Protein AF-0000000078165361 (afdb_homodimer)

Radius of gyration: 22.81 Å; Cα contacts (8 Å, |Δi|>4): 1099; chains: 2; bounding box: 55×70×49 Å

Foldseek 3Di:
DDDDAAAEDDPCVVVCLVCQQVPVPDDDDDRYDYDWQPDADDFDPLVPLQLDQTDLSRDDCVPAPDSGLVLLALVHPSLQDDLDHCQRPSVVLVCALPDDDPAQLRHHPVVLCVVPPPQAAEEEEEEEGQCSVQSVVVVVNHHYEYEYDQDNHDSQSSNVSSVHHYDDHYLQDQDPAAFQAHQEYEYDSHPAAVDDLVSLLVNVVSVNGRHHAFHKYKYHFHKHFPVCVVVVVCSNCVQVFAWPDWDKADPDPGMITIITITGHHNPPD/DDDDAAAEDDPCVVVCLVCQQVPVPDDDDDRYDYDWQPDADDFDPLVPLQLDQTDLSRDDCVPAPDSGLVLLALVHPRLQDDLDHCQRPSVVLVCALDDDDPAQLRHHPVVLCVVPPPQAAEEEEEEEGQCSVQSVVVVVNHHYEYEYDQDNHDSQSSNVSSVHHYDDHYLQDQDPAAFQAHQEYEYDSHPAQVDDLVSLLVNVVSVNGRHHAFHKYKYHFHKHFPVCVVVVVCSNCVQVFAWPDWDKADPDPGMITIITITGHHNPPD

Secondary structure (DSSP, 8-state):
----TTSBPPS-HHHHHHHHHTT--SPPP--SBPPB-TTPPPPPPHHHHTTSPPPGGGS-GGGSS--STGGGSTT-TTSS--SSTTTT-HHHHTTTTTS--S-TT---HHHHHTTSTTT--EEEEEESSSSHHHHHHHTTT-EEEEE---SSS-HHHHHHHTT-EEE---TTSPPSS-TT-EEEEEEESSS-TTS-HHHHHHHHHHHHHHEEEEEEEEEEEEEEEGGGHHHHHHHHHTT-PEEEEEEEEESSSSEEEEEEEEE----B-/----TTSBPPS-HHHHHHHHHTT--SPPP--SBPPB-TTPPPPPPHHHHTTSPPPGGGS-GGGSS--STGGGSTT-TTSS--SSTTTT-HHHHTTTTTS--S-TT---HHHHHTTSTTT--EEEEEESSSSHHHHHHHTTT-EEEEE---SSS-HHHHHHHTT-EEE---TTSPPSS-TT-EEEEEEESSS-TTS-HHHHHHHHHHHHHHEEEEEEEEEEEEEEEGGGHHHHHHHHHTT-PEEEEEEEEESSSSEEEEEEEEE----B-

InterPro domains:
  IPR004159 Putative S-adenosyl-L-methionine-dependent methyltransferase [PF03141] (88-218)
  IPR029063 S-adenosyl-L-methionine-dependent methyltransferase superfamily [G3DSA:3.40.50.150] (90-263)
  IPR029063 S-adenosyl-L-methionine-dependent methyltransferase superfamily [SSF53335] (105-244)
  IPR053223 Probable Methyltransferase [PTHR44067] (1-267)

Sequence (538 aa):
MEYDIGSYCKDDWDLAQKLMIKGCDPLPRRRCLTRASKVYQKPFPINESLWRVPDDRNIRWARYVCRNMKCLSSSNTKRGYSKCTGCFEMEKEKLKWVTNSSVPVDFLIKDVLAFKPGEIRIGLDFGVGTGTFAARMREQNVTIISTALNLGAPFNEVIALRGLIPLYITLNQRLPFFDNTMDLIHTTGFLDGWIDLLLMDFILFDWDRVLRPGGLLWIDRFFCSRKDLDDYMYMFLQFRYKKHKWSISPKSSDEVYLSAVLEKPPRAIMEYDIGSYCKDDWDLAQKLMIKGCDPLPRRRCLTRASKVYQKPFPINESLWRVPDDRNIRWARYVCRNMKCLSSSNTKRGYSKCTGCFEMEKEKLKWVTNSSVPVDFLIKDVLAFKPGEIRIGLDFGVGTGTFAARMREQNVTIISTALNLGAPFNEVIALRGLIPLYITLNQRLPFFDNTMDLIHTTGFLDGWIDLLLMDFILFDWDRVLRPGGLLWIDRFFCSRKDLDDYMYMFLQFRYKKHKWSISPKSSDEVYLSAVLEKPPRAI

Structure (mmCIF, N/CA/C/O backbone):
data_AF-0000000078165361-model_v1
#
loop_
_entity.id
_entity.type
_entity.pdbx_description
1 polymer 'Methyltransferase type 11 domain-containing protein'
#
loop_
_atom_site.group_PDB
_atom_site.id
_atom_site.type_symbol
_atom_site.label_atom_id
_atom_site.label_alt_id
_atom_site.label_comp_id
_atom_site.label_asym_id
_atom_site.label_entity_id
_atom_site.label_seq_id
_atom_site.pdbx_PDB_ins_code
_atom_site.Cartn_x
_atom_site.Cartn_y
_atom_site.Cartn_z
_atom_site.occupancy
_atom_site.B_iso_or_equiv
_atom_site.auth_seq_id
_atom_site.auth_comp_id
_atom_site.auth_asym_id
_atom_site.auth_atom_id
_atom_site.pdbx_PDB_model_num
ATOM 1 N N . MET A 1 1 ? -10.375 -12.852 20.922 1 58.97 1 MET A N 1
ATOM 2 C CA . MET A 1 1 ? -11.344 -12.969 19.828 1 58.97 1 MET A CA 1
ATOM 3 C C . MET A 1 1 ? -11.547 -14.438 19.438 1 58.97 1 MET A C 1
ATOM 5 O O . MET A 1 1 ? -10.586 -15.117 19.078 1 58.97 1 MET A O 1
ATOM 9 N N . GLU A 1 2 ? -12.547 -15.062 19.875 1 67.56 2 GLU A N 1
ATOM 10 C CA . GLU A 1 2 ? -12.836 -16.469 19.625 1 67.56 2 GLU A CA 1
ATOM 11 C C . GLU A 1 2 ? -13.758 -16.641 18.422 1 67.56 2 GLU A C 1
ATOM 13 O O . GLU A 1 2 ? -14.664 -15.828 18.203 1 67.56 2 GLU A O 1
ATOM 18 N N . TYR A 1 3 ? -13.328 -17.391 17.422 1 75.62 3 TYR A N 1
ATOM 19 C CA . TYR A 1 3 ? -14.211 -17.672 16.297 1 75.62 3 TYR A CA 1
ATOM 20 C C . TYR A 1 3 ? -14.109 -19.141 15.875 1 75.62 3 TYR A C 1
ATOM 22 O O . TYR A 1 3 ? -13.062 -19.766 16.062 1 75.62 3 TYR A O 1
ATOM 30 N N . ASP A 1 4 ? -15.312 -19.578 15.383 1 85.75 4 ASP A N 1
ATOM 31 C CA . ASP A 1 4 ? -15.312 -20.875 14.727 1 85.75 4 ASP A CA 1
ATOM 32 C C . ASP A 1 4 ? -14.758 -20.781 13.305 1 85.75 4 ASP A C 1
ATOM 34 O O . ASP A 1 4 ? -15.141 -19.891 12.547 1 85.75 4 ASP A O 1
ATOM 38 N N . ILE A 1 5 ? -13.961 -21.703 13.039 1 88.75 5 ILE A N 1
ATOM 39 C CA . ILE A 1 5 ? -13.352 -21.688 11.711 1 88.75 5 ILE A CA 1
ATOM 40 C C . ILE A 1 5 ? -14.445 -21.797 10.641 1 88.75 5 ILE A C 1
ATOM 42 O O . ILE A 1 5 ? -15.328 -22.656 10.734 1 88.75 5 ILE A O 1
ATOM 46 N N . GLY A 1 6 ? -14.414 -20.828 9.711 1 90.69 6 GLY A N 1
ATOM 47 C CA . GLY A 1 6 ? -15.344 -20.859 8.586 1 90.69 6 GLY A CA 1
ATOM 48 C C . GLY A 1 6 ? -16.672 -20.203 8.883 1 90.69 6 GLY A C 1
ATOM 49 O O . GLY A 1 6 ? -17.5 -20.031 7.988 1 90.69 6 GLY A O 1
ATOM 50 N N . SER A 1 7 ? -16.891 -19.781 10.133 1 91.12 7 SER A N 1
ATOM 51 C CA . SER A 1 7 ? -18.094 -19.031 10.469 1 91.12 7 SER A CA 1
ATOM 52 C C . SER A 1 7 ? -17.953 -17.562 10.07 1 91.12 7 SER A C 1
ATOM 54 O O . SER A 1 7 ? -16.891 -17.141 9.609 1 91.12 7 SER A O 1
ATOM 56 N N . TYR A 1 8 ? -19.047 -16.891 10.227 1 92.06 8 TYR A N 1
ATOM 57 C CA . TYR A 1 8 ? -18.969 -15.453 9.992 1 92.06 8 TYR A CA 1
ATOM 58 C C . TYR A 1 8 ? -18.297 -14.742 11.156 1 92.06 8 TYR A C 1
ATOM 60 O O . TYR A 1 8 ? -18.547 -15.062 12.32 1 92.06 8 TYR A O 1
ATOM 68 N N . CYS A 1 9 ? -17.438 -13.867 10.797 1 91.62 9 CYS A N 1
ATOM 69 C CA . CYS A 1 9 ? -16.734 -13.094 11.82 1 91.62 9 CYS A CA 1
ATOM 70 C C . CYS A 1 9 ? -17.703 -12.219 12.602 1 91.62 9 CYS A C 1
ATOM 72 O O . CYS A 1 9 ? -18.656 -11.695 12.039 1 91.62 9 CYS A O 1
ATOM 74 N N . LYS A 1 10 ? -17.391 -12.016 13.836 1 89.56 10 LYS A N 1
ATOM 75 C CA . LYS A 1 10 ? -18.094 -10.992 14.602 1 89.56 10 LYS A CA 1
ATOM 76 C C . LYS A 1 10 ? -17.766 -9.594 14.078 1 89.56 10 LYS A C 1
ATOM 78 O O . LYS A 1 10 ? -16.703 -9.367 13.5 1 89.56 10 LYS A O 1
ATOM 83 N N . ASP A 1 11 ? -18.781 -8.727 14.242 1 89.44 11 ASP A N 1
ATOM 84 C CA . ASP A 1 11 ? -18.531 -7.332 13.875 1 89.44 11 ASP A CA 1
ATOM 85 C C . ASP A 1 11 ? -17.734 -6.609 14.961 1 89.44 11 ASP A C 1
ATOM 87 O O . ASP A 1 11 ? -18.281 -5.766 15.672 1 89.44 11 ASP A O 1
ATOM 91 N N . ASP A 1 12 ? -16.438 -6.895 15.031 1 90.5 12 ASP A N 1
ATOM 92 C CA . ASP A 1 12 ? -15.641 -6.414 16.156 1 90.5 12 ASP A CA 1
ATOM 93 C C . ASP A 1 12 ? -14.453 -5.586 15.664 1 90.5 12 ASP A C 1
ATOM 95 O O . ASP A 1 12 ? -13.414 -5.531 16.328 1 90.5 12 ASP A O 1
ATOM 99 N N . TRP A 1 13 ? -14.609 -4.973 14.492 1 92.94 13 TRP A N 1
ATOM 100 C CA . TRP A 1 13 ? -13.508 -4.199 13.93 1 92.94 13 TRP A CA 1
ATOM 101 C C . TRP A 1 13 ? -13.148 -3.023 14.828 1 92.94 13 TRP A C 1
ATOM 103 O O . TRP A 1 13 ? -11.984 -2.619 14.898 1 92.94 13 TRP A O 1
ATOM 113 N N . ASP A 1 14 ? -14.172 -2.416 15.477 1 93.88 14 ASP A N 1
ATOM 114 C CA . ASP A 1 14 ? -13.938 -1.262 16.344 1 93.88 14 ASP A CA 1
ATOM 115 C C . ASP A 1 14 ? -13.117 -1.649 17.562 1 93.88 14 ASP A C 1
ATOM 117 O O . ASP A 1 14 ? -12.227 -0.905 17.984 1 93.88 14 ASP A O 1
ATOM 121 N N . LEU A 1 15 ? -13.414 -2.822 18.141 1 92.56 15 LEU A N 1
ATOM 122 C CA . LEU A 1 15 ? -12.602 -3.348 19.234 1 92.56 15 LEU A CA 1
ATOM 123 C C . LEU A 1 15 ? -11.188 -3.652 18.766 1 92.56 15 LEU A C 1
ATOM 125 O O . LEU A 1 15 ? -10.219 -3.318 19.453 1 92.56 15 LEU A O 1
ATOM 129 N N . ALA A 1 16 ? -11.078 -4.25 17.578 1 92.56 16 ALA A N 1
ATOM 130 C CA . ALA A 1 16 ? -9.773 -4.574 17 1 92.56 16 ALA A CA 1
ATOM 131 C C . ALA A 1 16 ? -8.938 -3.314 16.797 1 92.56 16 ALA A C 1
ATOM 133 O O . ALA A 1 16 ? -7.758 -3.279 17.172 1 92.56 16 ALA A O 1
ATOM 134 N N . GLN A 1 17 ? -9.516 -2.324 16.281 1 94.19 17 GLN A N 1
ATOM 135 C CA . GLN A 1 17 ? -8.797 -1.077 16.031 1 94.19 17 GLN A CA 1
ATOM 136 C C . GLN A 1 17 ? -8.375 -0.415 17.344 1 94.19 17 GLN A C 1
ATOM 138 O O . GLN A 1 17 ? -7.285 0.146 17.438 1 94.19 17 GLN A O 1
ATOM 143 N N . LYS A 1 18 ? -9.25 -0.472 18.312 1 94 18 LYS A N 1
ATOM 144 C CA . LYS A 1 18 ? -8.898 0.065 19.625 1 94 18 LYS A CA 1
ATOM 145 C C . LYS A 1 18 ? -7.668 -0.636 20.203 1 94 18 LYS A C 1
ATOM 147 O O . LYS A 1 18 ? -6.793 0.01 20.781 1 94 18 LYS A O 1
ATOM 152 N N . LEU A 1 19 ? -7.645 -1.915 20.016 1 92.5 19 LEU A N 1
ATOM 153 C CA . LEU A 1 19 ? -6.496 -2.691 20.469 1 92.5 19 LEU A CA 1
ATOM 154 C C . LEU A 1 19 ? -5.23 -2.273 19.734 1 92.5 19 LEU A C 1
ATOM 156 O O . LEU A 1 19 ? -4.176 -2.094 20.344 1 92.5 19 LEU A O 1
ATOM 160 N N . MET A 1 20 ? -5.316 -2.045 18.453 1 92.25 20 MET A N 1
ATOM 161 C CA . MET A 1 20 ? -4.172 -1.602 17.656 1 92.25 20 MET A CA 1
ATOM 162 C C . MET A 1 20 ? -3.654 -0.257 18.156 1 92.25 20 MET A C 1
ATOM 164 O O . MET A 1 20 ? -2.445 -0.069 18.297 1 92.25 20 MET A O 1
ATOM 168 N N . ILE A 1 21 ? -4.566 0.581 18.391 1 90.69 21 ILE A N 1
ATOM 169 C CA . ILE A 1 21 ? -4.223 1.936 18.812 1 90.69 21 ILE A CA 1
ATOM 170 C C . ILE A 1 21 ? -3.494 1.892 20.156 1 90.69 21 ILE A C 1
ATOM 172 O O . ILE A 1 21 ? -2.582 2.684 20.391 1 90.69 21 ILE A O 1
ATOM 176 N N . LYS A 1 22 ? -3.797 0.887 20.953 1 90.12 22 LYS A N 1
ATOM 177 C CA . LYS A 1 22 ? -3.195 0.75 22.266 1 90.12 22 LYS A CA 1
ATOM 178 C C . LYS A 1 22 ? -1.909 -0.07 22.203 1 90.12 22 LYS A C 1
ATOM 180 O O . LYS A 1 22 ? -1.34 -0.422 23.25 1 90.12 22 LYS A O 1
ATOM 185 N N . GLY A 1 23 ? -1.585 -0.437 21.031 1 85.25 23 GLY A N 1
ATOM 186 C CA . GLY A 1 23 ? -0.291 -1.077 20.859 1 85.25 23 GLY A CA 1
ATOM 187 C C . GLY A 1 23 ? -0.378 -2.59 20.797 1 85.25 23 GLY A C 1
ATOM 188 O O . GLY A 1 23 ? 0.646 -3.275 20.75 1 85.25 23 GLY A O 1
ATOM 189 N N . CYS A 1 24 ? -1.532 -3.123 20.875 1 83.81 24 CYS A N 1
ATOM 190 C CA . CYS A 1 24 ? -1.702 -4.566 20.734 1 83.81 24 CYS A CA 1
ATOM 191 C C . CYS A 1 24 ? -1.679 -4.98 19.266 1 83.81 24 CYS A C 1
ATOM 193 O O . CYS A 1 24 ? -2.73 -5.195 18.656 1 83.81 24 CYS A O 1
ATOM 195 N N . ASP A 1 25 ? -0.516 -5.004 18.766 1 79.94 25 ASP A N 1
ATOM 196 C CA . ASP A 1 25 ? -0.276 -5.359 17.375 1 79.94 25 ASP A CA 1
ATOM 197 C C . ASP A 1 25 ? 0.861 -6.371 17.25 1 79.94 25 ASP A C 1
ATOM 199 O O . ASP A 1 25 ? 1.821 -6.332 18.016 1 79.94 25 ASP A O 1
ATOM 203 N N . PRO A 1 26 ? 0.624 -7.32 16.344 1 79.5 26 PRO A N 1
ATOM 204 C CA . PRO A 1 26 ? -0.406 -7.52 15.32 1 79.5 26 PRO A CA 1
ATOM 205 C C . PRO A 1 26 ? -1.681 -8.148 15.883 1 79.5 26 PRO A C 1
ATOM 207 O O . PRO A 1 26 ? -1.628 -8.883 16.859 1 79.5 26 PRO A O 1
ATOM 210 N N . LEU A 1 27 ? -2.752 -7.789 15.203 1 83.62 27 LEU A N 1
ATOM 211 C CA . LEU A 1 27 ? -4.004 -8.484 15.5 1 83.62 27 LEU A CA 1
ATOM 212 C C . LEU A 1 27 ? -3.914 -9.953 15.109 1 83.62 27 LEU A C 1
ATOM 214 O O . LEU A 1 27 ? -3.176 -10.312 14.188 1 83.62 27 LEU A O 1
ATOM 218 N N . PRO A 1 28 ? -4.695 -10.719 15.805 1 82.19 28 PRO A N 1
ATOM 219 C CA . PRO A 1 28 ? -4.711 -12.133 15.422 1 82.19 28 PRO A CA 1
ATOM 220 C C . PRO A 1 28 ? -5.293 -12.352 14.023 1 82.19 28 PRO A C 1
ATOM 222 O O . PRO A 1 28 ? -6.207 -11.633 13.609 1 82.19 28 PRO A O 1
ATOM 225 N N . ARG A 1 29 ? -4.734 -13.297 13.367 1 87.44 29 ARG A N 1
ATOM 226 C CA . ARG A 1 29 ? -5.324 -13.75 12.109 1 87.44 29 ARG A CA 1
ATOM 227 C C . ARG A 1 29 ? -6.566 -14.594 12.359 1 87.44 29 ARG A C 1
ATOM 229 O O . ARG A 1 29 ? -6.594 -15.406 13.289 1 87.44 29 ARG A O 1
ATOM 236 N N . ARG A 1 30 ? -7.488 -14.312 11.602 1 86.56 30 ARG A N 1
ATOM 237 C CA . ARG A 1 30 ? -8.773 -14.984 11.812 1 86.56 30 ARG A CA 1
ATOM 238 C C . ARG A 1 30 ? -9.094 -15.93 10.664 1 86.56 30 ARG A C 1
ATOM 240 O O . ARG A 1 30 ? -8.695 -15.688 9.523 1 86.56 30 ARG A O 1
ATOM 247 N N . ARG A 1 31 ? -9.828 -16.953 10.992 1 93.19 31 ARG A N 1
ATOM 248 C CA . ARG A 1 31 ? -10.289 -17.891 9.984 1 93.19 31 ARG A CA 1
ATOM 249 C C . ARG A 1 31 ? -11.812 -17.938 9.93 1 93.19 31 ARG A C 1
ATOM 251 O O . ARG A 1 31 ? -12.406 -19.031 9.906 1 93.19 31 ARG A O 1
ATOM 258 N N . CYS A 1 32 ? -12.32 -16.828 10.008 1 92.88 32 CYS A N 1
ATOM 259 C CA . CYS A 1 32 ? -13.75 -16.625 9.805 1 92.88 32 CYS A CA 1
ATOM 260 C C . CYS A 1 32 ? -14.023 -15.797 8.562 1 92.88 32 CYS A C 1
ATOM 262 O O . CYS A 1 32 ? -13.109 -15.156 8.023 1 92.88 32 CYS A O 1
ATOM 264 N N . LEU A 1 33 ? -15.25 -15.852 8.078 1 93.69 33 LEU A N 1
ATOM 265 C CA . LEU A 1 33 ? -15.641 -15.164 6.852 1 93.69 33 LEU A CA 1
ATOM 266 C C . LEU A 1 33 ? -16.078 -13.734 7.148 1 93.69 33 LEU A C 1
ATOM 268 O O . LEU A 1 33 ? -16.969 -13.508 7.977 1 93.69 33 LEU A O 1
ATOM 272 N N . THR A 1 34 ? -15.453 -12.812 6.5 1 91.75 34 THR A N 1
ATOM 273 C CA . THR A 1 34 ? -15.703 -11.398 6.75 1 91.75 34 THR A CA 1
ATOM 274 C C . THR A 1 34 ? -17.109 -11.008 6.281 1 91.75 34 THR A C 1
ATOM 276 O O . THR A 1 34 ? -17.531 -11.398 5.188 1 91.75 34 THR A O 1
ATOM 279 N N . ARG A 1 35 ? -17.734 -10.211 7.09 1 88.88 35 ARG A N 1
ATOM 280 C CA . ARG A 1 35 ? -19.078 -9.727 6.766 1 88.88 35 ARG A CA 1
ATOM 281 C C . ARG A 1 35 ? -19.016 -8.484 5.891 1 88.88 35 ARG A C 1
ATOM 283 O O . ARG A 1 35 ? -18.031 -7.727 5.945 1 88.88 35 ARG A O 1
ATOM 290 N N . ALA A 1 36 ? -20.016 -8.383 5.098 1 90.56 36 ALA A N 1
ATOM 291 C CA . ALA A 1 36 ? -20.188 -7.184 4.281 1 90.56 36 ALA A CA 1
ATOM 292 C C . ALA A 1 36 ? -21.594 -6.609 4.418 1 90.56 36 ALA A C 1
ATOM 294 O O . ALA A 1 36 ? -22.422 -7.156 5.145 1 90.56 36 ALA A O 1
ATOM 295 N N . SER A 1 37 ? -21.734 -5.422 3.869 1 87.94 37 SER A N 1
ATOM 296 C CA . SER A 1 37 ? -23.062 -4.82 3.852 1 87.94 37 SER A CA 1
ATOM 297 C C . SER A 1 37 ? -24.062 -5.73 3.15 1 87.94 37 SER A C 1
ATOM 299 O O . SER A 1 37 ? -23.703 -6.465 2.23 1 87.94 37 SER A O 1
ATOM 301 N N . LYS A 1 38 ? -25.297 -5.711 3.514 1 82.69 38 LYS A N 1
ATOM 302 C CA . LYS A 1 38 ? -26.359 -6.598 3.035 1 82.69 38 LYS A CA 1
ATOM 303 C C . LYS A 1 38 ? -26.625 -6.379 1.549 1 82.69 38 LYS A C 1
ATOM 305 O O . LYS A 1 38 ? -26.875 -7.336 0.808 1 82.69 38 LYS A O 1
ATOM 310 N N . VAL A 1 39 ? -26.578 -5.125 1.14 1 89 39 VAL A N 1
ATOM 311 C CA . VAL A 1 39 ? -26.891 -4.809 -0.252 1 89 39 VAL A CA 1
ATOM 312 C C . VAL A 1 39 ? -25.703 -4.078 -0.887 1 89 39 VAL A C 1
ATOM 314 O O . VAL A 1 39 ? -25.844 -2.961 -1.389 1 89 39 VAL A O 1
ATOM 317 N N . TYR A 1 40 ? -24.641 -4.77 -0.988 1 93.06 40 TYR A N 1
ATOM 318 C CA . TYR A 1 40 ? -23.438 -4.168 -1.555 1 93.06 40 TYR A CA 1
ATOM 319 C C . TYR A 1 40 ? -23.594 -3.912 -3.047 1 93.06 40 TYR A C 1
ATOM 321 O O . TYR A 1 40 ? -24.031 -4.793 -3.789 1 93.06 40 TYR A O 1
ATOM 329 N N . GLN A 1 41 ? -23.266 -2.729 -3.461 1 94.38 41 GLN A N 1
ATOM 330 C CA . GLN A 1 41 ? -23.359 -2.322 -4.859 1 94.38 41 GLN A CA 1
ATOM 331 C C . GLN A 1 41 ? -22 -2.348 -5.535 1 94.38 41 GLN A C 1
ATOM 333 O O . GLN A 1 41 ? -20.969 -2.162 -4.875 1 94.38 41 GLN A O 1
ATOM 338 N N . LYS A 1 42 ? -22.062 -2.605 -6.797 1 95.06 42 LYS A N 1
ATOM 339 C CA . LYS A 1 42 ? -20.812 -2.506 -7.539 1 95.06 42 LYS A CA 1
ATOM 340 C C . LYS A 1 42 ? -20.203 -1.113 -7.398 1 95.06 42 LYS A C 1
ATOM 342 O O . LYS A 1 42 ? -20.922 -0.111 -7.418 1 95.06 42 LYS A O 1
ATOM 347 N N . PRO A 1 43 ? -18.953 -1.029 -7.172 1 96.19 43 PRO A N 1
ATOM 348 C CA . PRO A 1 43 ? -18.328 0.295 -7.074 1 96.19 43 PRO A CA 1
ATOM 349 C C . PRO A 1 43 ? -18.312 1.036 -8.414 1 96.19 43 PRO A C 1
ATOM 351 O O . PRO A 1 43 ? -18.406 0.409 -9.469 1 96.19 43 PRO A O 1
ATOM 354 N N . PHE A 1 44 ? -18.156 2.316 -8.375 1 97.56 44 PHE A N 1
ATOM 355 C CA . PHE A 1 44 ? -18.047 3.137 -9.578 1 97.56 44 PHE A CA 1
ATOM 356 C C . PHE A 1 44 ? -16.703 2.932 -10.258 1 97.56 44 PHE A C 1
ATOM 358 O O . PHE A 1 44 ? -15.688 2.676 -9.594 1 97.56 44 PHE A O 1
ATOM 365 N N . PRO A 1 45 ? -16.656 3.041 -11.602 1 97.94 45 PRO A N 1
ATOM 366 C CA . PRO A 1 45 ? -15.367 3.004 -12.289 1 97.94 45 PRO A CA 1
ATOM 367 C C . PRO A 1 45 ? -14.453 4.16 -11.891 1 97.94 45 PRO A C 1
ATOM 369 O O . PRO A 1 45 ? -14.922 5.18 -11.383 1 97.94 45 PRO A O 1
ATOM 372 N N . ILE A 1 46 ? -13.234 3.969 -12.094 1 97.44 46 ILE A N 1
ATOM 373 C CA . ILE A 1 46 ? -12.211 4.867 -11.57 1 97.44 46 ILE A CA 1
ATOM 374 C C . ILE A 1 46 ? -12.422 6.273 -12.133 1 97.44 46 ILE A C 1
ATOM 376 O O . ILE A 1 46 ? -12.156 7.266 -11.453 1 97.44 46 ILE A O 1
ATOM 380 N N . ASN A 1 47 ? -12.938 6.453 -13.297 1 94.94 47 ASN A N 1
ATOM 381 C CA . ASN A 1 47 ? -13.156 7.754 -13.922 1 94.94 47 ASN A CA 1
ATOM 382 C C . ASN A 1 47 ? -14.289 8.523 -13.25 1 94.94 47 ASN A C 1
ATOM 384 O O . ASN A 1 47 ? -14.422 9.734 -13.43 1 94.94 47 ASN A O 1
ATOM 388 N N . GLU A 1 48 ? -15.078 7.812 -12.43 1 96.69 48 GLU A N 1
ATOM 389 C CA . GLU A 1 48 ? -16.188 8.43 -11.719 1 96.69 48 GLU A CA 1
ATOM 390 C C . GLU A 1 48 ? -15.945 8.461 -10.211 1 96.69 48 GLU A C 1
ATOM 392 O O . GLU A 1 48 ? -16.281 9.438 -9.547 1 96.69 48 GLU A O 1
ATOM 397 N N . SER A 1 49 ? -15.281 7.516 -9.734 1 97.62 49 SER A N 1
ATOM 398 C CA . SER A 1 49 ? -15.242 7.262 -8.297 1 97.62 49 SER A CA 1
ATOM 399 C C . SER A 1 49 ? -14.336 8.258 -7.582 1 97.62 49 SER A C 1
ATOM 401 O O . SER A 1 49 ? -14.516 8.531 -6.395 1 97.62 49 SER A O 1
ATOM 403 N N . LEU A 1 50 ? -13.43 8.859 -8.258 1 97.06 50 LEU A N 1
ATOM 404 C CA . LEU A 1 50 ? -12.422 9.711 -7.633 1 97.06 50 LEU A CA 1
ATOM 405 C C . LEU A 1 50 ? -13.078 10.891 -6.926 1 97.06 50 LEU A C 1
ATOM 407 O O . LEU A 1 50 ? -12.633 11.305 -5.852 1 97.06 50 LEU A O 1
ATOM 411 N N . TRP A 1 51 ? -14.125 11.406 -7.5 1 97.19 51 TRP A N 1
ATOM 412 C CA . TRP A 1 51 ? -14.695 12.641 -6.977 1 97.19 51 TRP A CA 1
ATOM 413 C C . TRP A 1 51 ? -16.188 12.492 -6.738 1 97.19 51 TRP A C 1
ATOM 415 O O . TRP A 1 51 ? -16.938 13.484 -6.754 1 97.19 51 TRP A O 1
ATOM 425 N N . ARG A 1 52 ? -16.609 11.25 -6.512 1 96.88 52 ARG A N 1
ATOM 426 C CA . ARG A 1 52 ? -18 10.945 -6.203 1 96.88 52 ARG A CA 1
ATOM 427 C C . ARG A 1 52 ? -18.141 10.32 -4.82 1 96.88 52 ARG A C 1
ATOM 429 O O . ARG A 1 52 ? -17.328 9.469 -4.438 1 96.88 52 ARG A O 1
ATOM 436 N N . VAL A 1 53 ? -19.125 10.789 -4.082 1 95.62 53 VAL A N 1
ATOM 437 C CA . VAL A 1 53 ? -19.391 10.188 -2.781 1 95.62 53 VAL A CA 1
ATOM 438 C C . VAL A 1 53 ? -19.828 8.734 -2.963 1 95.62 53 VAL A C 1
ATOM 440 O O . VAL A 1 53 ? -20.703 8.438 -3.785 1 95.62 53 VAL A O 1
ATOM 443 N N . PRO A 1 54 ? -19.234 7.883 -2.281 1 95.94 54 PRO A N 1
ATOM 444 C CA . PRO A 1 54 ? -19.609 6.473 -2.416 1 95.94 54 PRO A CA 1
ATOM 445 C C . PRO A 1 54 ? -21.031 6.195 -1.969 1 95.94 54 PRO A C 1
ATOM 447 O O . PRO A 1 54 ? -21.625 6.992 -1.226 1 95.94 54 PRO A O 1
ATOM 450 N N . ASP A 1 55 ? -21.562 5.086 -2.414 1 95.88 55 ASP A N 1
ATOM 451 C CA . ASP A 1 55 ? -22.891 4.637 -2.043 1 95.88 55 ASP A CA 1
ATOM 452 C C . ASP A 1 55 ? -22.953 4.219 -0.575 1 95.88 55 ASP A C 1
ATOM 454 O O . ASP A 1 55 ? -22.141 3.406 -0.126 1 95.88 55 ASP A O 1
ATOM 458 N N . ASP A 1 56 ? -24 4.664 0.126 1 95.56 56 ASP A N 1
ATOM 459 C CA . ASP A 1 56 ? -24.172 4.355 1.542 1 95.56 56 ASP A CA 1
ATOM 460 C C . ASP A 1 56 ? -24.266 2.846 1.766 1 95.56 56 ASP A C 1
ATOM 462 O O . ASP A 1 56 ? -23.844 2.338 2.805 1 95.56 56 ASP A O 1
ATOM 466 N N . ARG A 1 57 ? -24.797 2.16 0.831 1 96.12 57 ARG A N 1
ATOM 467 C CA . ARG A 1 57 ? -25.078 0.736 0.971 1 96.12 57 ARG A CA 1
ATOM 468 C C . ARG A 1 57 ? -23.797 -0.08 0.998 1 96.12 57 ARG A C 1
ATOM 470 O O . ARG A 1 57 ? -23.797 -1.245 1.402 1 96.12 57 ARG A O 1
ATOM 477 N N . ASN A 1 58 ? -22.641 0.5 0.66 1 96.06 58 ASN A N 1
ATOM 478 C CA . ASN A 1 58 ? -21.391 -0.231 0.59 1 96.06 58 ASN A CA 1
ATOM 479 C C . ASN A 1 58 ? -20.609 -0.125 1.896 1 96.06 58 ASN A C 1
ATOM 481 O O . ASN A 1 58 ? -19.484 -0.62 1.993 1 96.06 58 ASN A O 1
ATOM 485 N N . ILE A 1 59 ? -21.172 0.493 2.891 1 94.94 59 ILE A N 1
ATOM 486 C CA . ILE A 1 59 ? -20.516 0.687 4.184 1 94.94 59 ILE A CA 1
ATOM 487 C C . ILE A 1 59 ? -21.344 0.013 5.281 1 94.94 59 ILE A C 1
ATOM 489 O O . ILE A 1 59 ? -22.578 0.074 5.262 1 94.94 59 ILE A O 1
ATOM 493 N N . ARG A 1 60 ? -20.672 -0.657 6.207 1 93.38 60 ARG A N 1
ATOM 494 C CA . ARG A 1 60 ? -21.328 -1.176 7.398 1 93.38 60 ARG A CA 1
ATOM 495 C C . ARG A 1 60 ? -21.375 -0.126 8.508 1 93.38 60 ARG A C 1
ATOM 497 O O . ARG A 1 60 ? -20.391 0.058 9.227 1 93.38 60 ARG A O 1
ATOM 504 N N . TRP A 1 61 ? -22.5 0.412 8.695 1 94.12 61 TRP A N 1
ATOM 505 C CA . TRP A 1 61 ? -22.641 1.626 9.492 1 94.12 61 TRP A CA 1
ATOM 506 C C . TRP A 1 61 ? -22.844 1.29 10.969 1 94.12 61 TRP A C 1
ATOM 508 O O . TRP A 1 61 ? -22.797 2.172 11.828 1 94.12 61 TRP A O 1
ATOM 518 N N . ALA A 1 62 ? -23 0.044 11.352 1 92.38 62 ALA A N 1
ATOM 519 C CA . ALA A 1 62 ? -23.547 -0.373 12.641 1 92.38 62 ALA A CA 1
ATOM 520 C C . ALA A 1 62 ? -22.688 0.132 13.797 1 92.38 62 ALA A C 1
ATOM 522 O O . ALA A 1 62 ? -23.188 0.341 14.906 1 92.38 62 ALA A O 1
ATOM 523 N N . ARG A 1 63 ? -21.422 0.372 13.555 1 93.56 63 ARG A N 1
ATOM 524 C CA . ARG A 1 63 ? -20.531 0.729 14.664 1 93.56 63 ARG A CA 1
ATOM 525 C C . ARG A 1 63 ? -20.219 2.221 14.656 1 93.56 63 ARG A C 1
ATOM 527 O O . ARG A 1 63 ? -19.359 2.686 15.406 1 93.56 63 ARG A O 1
ATOM 534 N N . TYR A 1 64 ? -20.875 2.961 13.836 1 93.81 64 TYR A N 1
ATOM 535 C CA . TYR A 1 64 ? -20.734 4.41 13.781 1 93.81 64 TYR A CA 1
ATOM 536 C C . TYR A 1 64 ? -21.953 5.109 14.352 1 93.81 64 TYR A C 1
ATOM 538 O O . TYR A 1 64 ? -23.062 4.547 14.336 1 93.81 64 TYR A O 1
ATOM 546 N N . VAL A 1 65 ? -21.766 6.316 14.812 1 94.62 65 VAL A N 1
ATOM 547 C CA . VAL A 1 65 ? -22.891 7.156 15.203 1 94.62 65 VAL A CA 1
ATOM 548 C C . VAL A 1 65 ? -23.734 7.504 13.977 1 94.62 65 VAL A C 1
ATOM 550 O O . VAL A 1 65 ? -24.953 7.305 13.961 1 94.62 65 VAL A O 1
ATOM 553 N N . CYS A 1 66 ? -23 7.965 12.898 1 94.75 66 CYS A N 1
ATOM 554 C CA . CYS A 1 66 ? -23.688 8.242 11.641 1 94.75 66 CYS A CA 1
ATOM 555 C C . CYS A 1 66 ? -23.969 6.957 10.883 1 94.75 66 CYS A C 1
ATOM 557 O O . CYS A 1 66 ? -23.141 6.051 10.844 1 94.75 66 CYS A O 1
ATOM 559 N N . ARG A 1 67 ? -25.141 6.965 10.172 1 94 67 ARG A N 1
ATOM 560 C CA . ARG A 1 67 ? -25.547 5.75 9.469 1 94 67 ARG A CA 1
ATOM 561 C C . ARG A 1 67 ? -25.547 5.965 7.961 1 94 67 ARG A C 1
ATOM 563 O O . ARG A 1 67 ? -26.047 5.121 7.211 1 94 67 ARG A O 1
ATOM 570 N N . ASN A 1 68 ? -25.125 7.152 7.578 1 94.56 68 ASN A N 1
ATOM 571 C CA . ASN A 1 68 ? -24.984 7.488 6.164 1 94.56 68 ASN A CA 1
ATOM 572 C C . ASN A 1 68 ? -24.047 8.672 5.957 1 94.56 68 ASN A C 1
ATOM 574 O O . ASN A 1 68 ? -23.656 9.328 6.922 1 94.56 68 ASN A O 1
ATOM 578 N N . MET A 1 69 ? -23.781 8.938 4.707 1 94.06 69 MET A N 1
ATOM 579 C CA . MET A 1 69 ? -22.828 9.977 4.355 1 94.06 69 MET A CA 1
ATOM 580 C C . MET A 1 69 ? -23.375 11.359 4.672 1 94.06 69 MET A C 1
ATOM 582 O O . MET A 1 69 ? -22.625 12.258 5.066 1 94.06 69 MET A O 1
ATOM 586 N N . LYS A 1 70 ? -24.594 11.562 4.477 1 93.69 70 LYS A N 1
ATOM 587 C CA . LYS A 1 70 ? -25.219 12.859 4.746 1 93.69 70 LYS A CA 1
ATOM 588 C C . LYS A 1 70 ? -25.047 13.266 6.207 1 93.69 70 LYS A C 1
ATOM 590 O O . LYS A 1 70 ? -24.828 14.438 6.508 1 93.69 70 LYS A O 1
ATOM 595 N N . CYS A 1 71 ? -25.078 12.297 7.074 1 94.81 71 CYS A N 1
ATOM 596 C CA . CYS A 1 71 ? -24.906 12.531 8.5 1 94.81 71 CYS A CA 1
ATOM 597 C C . CYS A 1 71 ? -23.5 13.039 8.805 1 94.81 71 CYS A C 1
ATOM 599 O O . CYS A 1 71 ? -23.297 13.773 9.773 1 94.81 71 CYS A O 1
ATOM 601 N N . LEU A 1 72 ? -22.531 12.797 7.934 1 94.5 72 LEU A N 1
ATOM 602 C CA . LEU A 1 72 ? -21.141 13.156 8.164 1 94.5 72 LEU A CA 1
ATOM 603 C C . LEU A 1 72 ? -20.844 14.555 7.629 1 94.5 72 LEU A C 1
ATOM 605 O O . LEU A 1 72 ? -19.703 15.031 7.719 1 94.5 72 LEU A O 1
ATOM 609 N N . SER A 1 73 ? -21.844 15.18 7.156 1 91.81 73 SER A N 1
ATOM 610 C CA . SER A 1 73 ? -21.703 16.516 6.582 1 91.81 73 SER A CA 1
ATOM 611 C C . SER A 1 73 ? -21.219 17.516 7.625 1 91.81 73 SER A C 1
ATOM 613 O O . SER A 1 73 ? -21.578 17.406 8.805 1 91.81 73 SER A O 1
ATOM 615 N N . SER A 1 74 ? -20.469 18.453 7.156 1 91.94 74 SER A N 1
ATOM 616 C CA . SER A 1 74 ? -19.953 19.5 8.039 1 91.94 74 SER A CA 1
ATOM 617 C C . SER A 1 74 ? -21.078 20.344 8.617 1 91.94 74 SER A C 1
ATOM 619 O O . SER A 1 74 ? -20.891 21.016 9.641 1 91.94 74 SER A O 1
ATOM 621 N N . SER A 1 75 ? -22.172 20.297 8.039 1 90.88 75 SER A N 1
ATOM 622 C CA . SER A 1 75 ? -23.312 21.078 8.5 1 90.88 75 SER A CA 1
ATOM 623 C C . SER A 1 75 ? -24.062 20.375 9.633 1 90.88 75 SER A C 1
ATOM 625 O O . SER A 1 75 ? -24.875 20.969 10.32 1 90.88 75 SER A O 1
ATOM 627 N N . ASN A 1 76 ? -23.703 19.047 9.828 1 89.38 76 ASN A N 1
ATOM 628 C CA . ASN A 1 76 ? -24.344 18.266 10.883 1 89.38 76 ASN A CA 1
ATOM 629 C C . ASN A 1 76 ? -23.531 18.297 12.18 1 89.38 76 ASN A C 1
ATOM 631 O O . ASN A 1 76 ? -22.5 17.641 12.273 1 89.38 76 ASN A O 1
ATOM 635 N N . THR A 1 77 ? -24 18.891 13.219 1 85.44 77 THR A N 1
ATOM 636 C CA . THR A 1 77 ? -23.281 19.047 14.477 1 85.44 77 THR A CA 1
ATOM 637 C C . THR A 1 77 ? -23.344 17.766 15.289 1 85.44 77 THR A C 1
ATOM 639 O O . THR A 1 77 ? -22.594 17.609 16.266 1 85.44 77 THR A O 1
ATOM 642 N N . LYS A 1 78 ? -24.109 16.766 14.914 1 82.62 78 LYS A N 1
ATOM 643 C CA . LYS A 1 78 ? -24.281 15.508 15.633 1 82.62 78 LYS A CA 1
ATOM 644 C C . LYS A 1 78 ? -23.562 14.367 14.922 1 82.62 78 LYS A C 1
ATOM 646 O O . LYS A 1 78 ? -23.891 13.195 15.125 1 82.62 78 LYS A O 1
ATOM 651 N N . ARG A 1 79 ? -22.594 14.648 14.078 1 79.56 79 ARG A N 1
ATOM 652 C CA . ARG A 1 79 ? -22 13.664 13.18 1 79.56 79 ARG A CA 1
ATOM 653 C C . ARG A 1 79 ? -21.062 12.727 13.938 1 79.56 79 ARG A C 1
ATOM 655 O O . ARG A 1 79 ? -20.672 11.672 13.422 1 79.56 79 ARG A O 1
ATOM 662 N N . GLY A 1 80 ? -20.812 12.953 15.156 1 78.12 80 GLY A N 1
ATOM 663 C CA . GLY A 1 80 ? -20.062 12.023 15.977 1 78.12 80 GLY A CA 1
ATOM 664 C C . GLY A 1 80 ? -18.562 12.109 15.766 1 78.12 80 GLY A C 1
ATOM 665 O O . GLY A 1 80 ? -17.781 11.57 16.547 1 78.12 80 GLY A O 1
ATOM 666 N N . TYR A 1 81 ? -18.125 12.672 14.641 1 80.25 81 TYR A N 1
ATOM 667 C CA . TYR A 1 81 ? -16.703 12.844 14.359 1 80.25 81 TYR A CA 1
ATOM 668 C C . TYR A 1 81 ? -16.422 14.234 13.805 1 80.25 81 TYR A C 1
ATOM 670 O O . TYR A 1 81 ? -17.031 14.648 12.812 1 80.25 81 TYR A O 1
ATOM 678 N N . SER A 1 82 ? -15.484 14.883 14.391 1 78.44 82 SER A N 1
ATOM 679 C CA . SER A 1 82 ? -15.32 16.281 14.016 1 78.44 82 SER A CA 1
ATOM 680 C C . SER A 1 82 ? -13.867 16.594 13.672 1 78.44 82 SER A C 1
ATOM 682 O O . SER A 1 82 ? -13.523 17.75 13.398 1 78.44 82 SER A O 1
ATOM 684 N N . LYS A 1 83 ? -13.047 15.578 13.586 1 78.12 83 LYS A N 1
ATOM 685 C CA . LYS A 1 83 ? -11.625 15.867 13.375 1 78.12 83 LYS A CA 1
ATOM 686 C C . LYS A 1 83 ? -11.336 16.156 11.906 1 78.12 83 LYS A C 1
ATOM 688 O O . LYS A 1 83 ? -10.297 16.734 11.57 1 78.12 83 LYS A O 1
ATOM 693 N N . CYS A 1 84 ? -12.18 15.773 11.062 1 83.38 84 CYS A N 1
ATOM 694 C CA . CYS A 1 84 ? -12.039 16.062 9.641 1 83.38 84 CYS A CA 1
ATOM 695 C C . CYS A 1 84 ? -13.312 16.688 9.078 1 83.38 84 CYS A C 1
ATOM 697 O O . CYS A 1 84 ? -14.109 16 8.445 1 83.38 84 CYS A O 1
ATOM 699 N N . THR A 1 85 ? -13.406 17.891 9.32 1 83.75 85 THR A N 1
ATOM 700 C CA . THR A 1 85 ? -14.625 18.578 8.906 1 83.75 85 THR A CA 1
ATOM 701 C C . THR A 1 85 ? -14.664 18.734 7.391 1 83.75 85 THR A C 1
ATOM 703 O O . THR A 1 85 ? -13.711 19.25 6.793 1 83.75 85 THR A O 1
ATOM 706 N N . GLY A 1 86 ? -15.625 18.219 6.762 1 91.19 86 GLY A N 1
ATOM 707 C CA . GLY A 1 86 ? -15.828 18.391 5.332 1 91.19 86 GLY A CA 1
ATOM 708 C C . GLY A 1 86 ? -15.148 17.312 4.5 1 91.19 86 GLY A C 1
ATOM 709 O O . GLY A 1 86 ? -15.242 17.328 3.271 1 91.19 86 GLY A O 1
ATOM 710 N N . CYS A 1 87 ? -14.547 16.375 5.121 1 91.94 87 CYS A N 1
ATOM 711 C CA . CYS A 1 87 ? -13.727 15.398 4.414 1 91.94 87 CYS A CA 1
ATOM 712 C C . CYS A 1 87 ? -14.602 14.461 3.584 1 91.94 87 CYS A C 1
ATOM 714 O O . CYS A 1 87 ? -14.117 13.828 2.646 1 91.94 87 CYS A O 1
ATOM 716 N N . PHE A 1 88 ? -15.898 14.398 3.939 1 94.94 88 PHE A N 1
ATOM 717 C CA . PHE A 1 88 ? -16.797 13.492 3.219 1 94.94 88 PHE A CA 1
ATOM 718 C C . PHE A 1 88 ? -17.641 14.266 2.219 1 94.94 88 PHE A C 1
ATOM 720 O O . PHE A 1 88 ? -18.625 13.727 1.684 1 94.94 88 PHE A O 1
ATOM 727 N N . GLU A 1 89 ? -17.312 15.547 2.01 1 95.94 89 GLU A N 1
ATOM 728 C CA . GLU A 1 89 ? -17.969 16.406 1.034 1 95.94 89 GLU A CA 1
ATOM 729 C C . GLU A 1 89 ? -17.078 16.672 -0.17 1 95.94 89 GLU A C 1
ATOM 731 O O . GLU A 1 89 ? -16.203 17.547 -0.122 1 95.94 89 GLU A O 1
ATOM 736 N N . MET A 1 90 ? -17.391 16.031 -1.307 1 96.38 90 MET A N 1
ATOM 737 C CA . MET A 1 90 ? -16.516 16.031 -2.465 1 96.38 90 MET A CA 1
ATOM 738 C C . MET A 1 90 ? -16.438 17.422 -3.092 1 96.38 90 MET A C 1
ATOM 740 O O . MET A 1 90 ? -15.406 17.812 -3.65 1 96.38 90 MET A O 1
ATOM 744 N N . GLU A 1 91 ? -17.484 18.188 -2.982 1 95.31 91 GLU A N 1
ATOM 745 C CA . GLU A 1 91 ? -17.469 19.547 -3.529 1 95.31 91 GLU A CA 1
ATOM 746 C C . GLU A 1 91 ? -16.438 20.422 -2.82 1 95.31 91 GLU A C 1
ATOM 748 O O . GLU A 1 91 ? -15.852 21.312 -3.432 1 95.31 91 GLU A O 1
ATOM 753 N N . LYS A 1 92 ? -16.188 20.156 -1.574 1 94.5 92 LYS A N 1
ATOM 754 C CA . LYS A 1 92 ? -15.164 20.875 -0.82 1 94.5 92 LYS A CA 1
ATOM 755 C C . LYS A 1 92 ? -13.781 20.266 -1.065 1 94.5 92 LYS A C 1
ATOM 757 O O . LYS A 1 92 ? -12.812 21 -1.264 1 94.5 92 LYS A O 1
ATOM 762 N N . GLU A 1 93 ? -13.727 18.953 -1.086 1 95.62 93 GLU A N 1
ATOM 763 C CA . GLU A 1 93 ? -12.469 18.234 -1.265 1 95.62 93 GLU A CA 1
ATOM 764 C C . GLU A 1 93 ? -11.844 18.547 -2.621 1 95.62 93 GLU A C 1
ATOM 766 O O . GLU A 1 93 ? -10.625 18.641 -2.74 1 95.62 93 GLU A O 1
ATOM 771 N N . LYS A 1 94 ? -12.664 18.781 -3.635 1 95.19 94 LYS A N 1
ATOM 772 C CA . LYS A 1 94 ? -12.203 18.984 -5.008 1 95.19 94 LYS A CA 1
ATOM 773 C C . LYS A 1 94 ? -11.352 20.25 -5.125 1 95.19 94 LYS A C 1
ATOM 775 O O . LYS A 1 94 ? -10.586 20.406 -6.078 1 95.19 94 LYS A O 1
ATOM 780 N N . LEU A 1 95 ? -11.406 21.125 -4.184 1 94.88 95 LEU A N 1
ATOM 781 C CA . LEU A 1 95 ? -10.734 22.422 -4.273 1 94.88 95 LEU A CA 1
ATOM 782 C C . LEU A 1 95 ? -9.344 22.359 -3.643 1 94.88 95 LEU A C 1
ATOM 784 O O . LEU A 1 95 ? -8.531 23.266 -3.834 1 94.88 95 LEU A O 1
ATOM 788 N N . LYS A 1 96 ? -9.062 21.359 -2.99 1 94.5 96 LYS A N 1
ATOM 789 C CA . LYS A 1 96 ? -7.828 21.266 -2.215 1 94.5 96 LYS A CA 1
ATOM 790 C C . LYS A 1 96 ? -6.613 21.125 -3.127 1 94.5 96 LYS A C 1
ATOM 792 O O . LYS A 1 96 ? -6.664 20.406 -4.129 1 94.5 96 LYS A O 1
ATOM 797 N N . TRP A 1 97 ? -5.535 21.859 -2.906 1 96.25 97 TRP A N 1
ATOM 798 C CA . TRP A 1 97 ? -4.188 21.844 -3.471 1 96.25 97 TRP A CA 1
ATOM 799 C C . TRP A 1 97 ? -4.195 22.328 -4.914 1 96.25 97 TRP A C 1
ATOM 801 O O . TRP A 1 97 ? -3.18 22.25 -5.609 1 96.25 97 TRP A O 1
ATOM 811 N N . VAL A 1 98 ? -5.363 22.797 -5.449 1 95.25 98 VAL A N 1
ATOM 812 C CA . VAL A 1 98 ? -5.375 23.25 -6.84 1 95.25 98 VAL A CA 1
ATOM 813 C C . VAL A 1 98 ? -5.879 24.688 -6.914 1 95.25 98 VAL A C 1
ATOM 815 O O . VAL A 1 98 ? -5.797 25.328 -7.965 1 95.25 98 VAL A O 1
ATOM 818 N N . THR A 1 99 ? -6.422 25.172 -5.852 1 89.5 99 THR A N 1
ATOM 819 C CA . THR A 1 99 ? -6.922 26.547 -5.824 1 89.5 99 THR A CA 1
ATOM 820 C C . THR A 1 99 ? -5.91 27.484 -5.168 1 89.5 99 THR A C 1
ATOM 822 O O . THR A 1 99 ? -5.359 27.172 -4.113 1 89.5 99 THR A O 1
ATOM 825 N N . ASN A 1 100 ? -5.785 28.531 -5.805 1 84.69 100 ASN A N 1
ATOM 826 C CA . ASN A 1 100 ? -4.875 29.516 -5.246 1 84.69 100 ASN A CA 1
ATOM 827 C C . ASN A 1 100 ? -5.43 30.125 -3.957 1 84.69 100 ASN A C 1
ATOM 829 O O . ASN A 1 100 ? -6.629 30.391 -3.855 1 84.69 100 ASN A O 1
ATOM 833 N N . SER A 1 101 ? -4.594 30.031 -3.002 1 79.88 101 SER A N 1
ATOM 834 C CA . SER A 1 101 ? -4.938 30.625 -1.716 1 79.88 101 SER A CA 1
ATOM 835 C C . SER A 1 101 ? -3.969 31.75 -1.349 1 79.88 101 SER A C 1
ATOM 837 O O . SER A 1 101 ? -2.846 31.797 -1.854 1 79.88 101 SER A O 1
ATOM 839 N N . SER A 1 102 ? -4.473 32.688 -0.62 1 79.81 102 SER A N 1
ATOM 840 C CA . SER A 1 102 ? -3.629 33.781 -0.142 1 79.81 102 SER A CA 1
ATOM 841 C C . SER A 1 102 ? -2.855 33.375 1.108 1 79.81 102 SER A C 1
ATOM 843 O O . SER A 1 102 ? -1.979 34.094 1.568 1 79.81 102 SER A O 1
ATOM 845 N N . VAL A 1 103 ? -3.07 32.219 1.52 1 87.88 103 VAL A N 1
ATOM 846 C CA . VAL A 1 103 ? -2.412 31.766 2.74 1 87.88 103 VAL A CA 1
ATOM 847 C C . VAL A 1 103 ? -1.064 31.125 2.396 1 87.88 103 VAL A C 1
ATOM 849 O O . VAL A 1 103 ? -1.001 30.172 1.63 1 87.88 103 VAL A O 1
ATOM 852 N N . PRO A 1 104 ? -0.03 31.641 2.955 1 91.25 104 PRO A N 1
ATOM 853 C CA . PRO A 1 104 ? 1.326 31.219 2.582 1 91.25 104 PRO A CA 1
ATOM 854 C C . PRO A 1 104 ? 1.586 29.734 2.836 1 91.25 104 PRO A C 1
ATOM 856 O O . PRO A 1 104 ? 2.465 29.141 2.205 1 91.25 104 PRO A O 1
ATOM 859 N N . VAL A 1 105 ? 0.825 29.156 3.691 1 94.31 105 VAL A N 1
ATOM 860 C CA . VAL A 1 105 ? 1.095 27.766 4.07 1 94.31 105 VAL A CA 1
ATOM 861 C C . VAL A 1 105 ? 0.388 26.812 3.104 1 94.31 105 VAL A C 1
ATOM 863 O O . VAL A 1 105 ? 0.564 25.594 3.18 1 94.31 105 VAL A O 1
ATOM 866 N N . ASP A 1 106 ? -0.372 27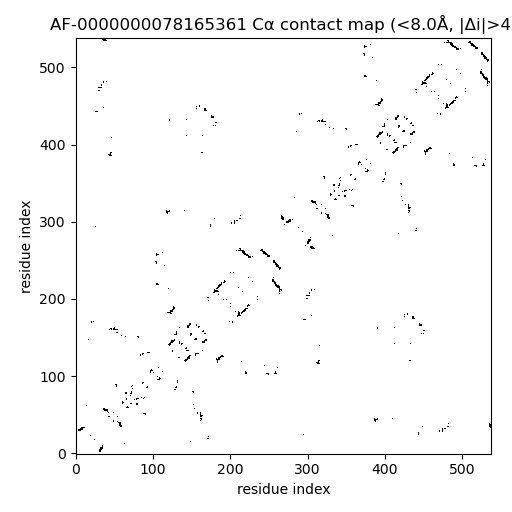.375 2.248 1 95.12 106 ASP A N 1
ATOM 867 C CA . ASP A 1 106 ? -1.052 26.547 1.25 1 95.12 106 ASP A CA 1
ATOM 868 C C . ASP A 1 106 ? -0.173 26.344 0.018 1 95.12 106 ASP A C 1
ATOM 870 O O . ASP A 1 106 ? 0.08 27.281 -0.735 1 95.12 106 ASP A O 1
ATOM 874 N N . PHE A 1 107 ? 0.289 25.203 -0.167 1 97.25 107 PHE A N 1
ATOM 875 C CA . PHE A 1 107 ? 1.109 24.891 -1.33 1 97.25 107 PHE A CA 1
ATOM 876 C C . PHE A 1 107 ? 0.292 24.156 -2.385 1 97.25 107 PHE A C 1
ATOM 878 O O . PHE A 1 107 ? -0.512 23.281 -2.055 1 97.25 107 PHE A O 1
ATOM 885 N N . LEU A 1 108 ? 0.508 24.469 -3.65 1 97.38 108 LEU A N 1
ATOM 886 C CA . LEU A 1 108 ? -0.151 23.797 -4.758 1 97.38 108 LEU A CA 1
ATOM 887 C C . LEU A 1 108 ? 0.639 22.562 -5.18 1 97.38 108 LEU A C 1
ATOM 889 O O . LEU A 1 108 ? 1.872 22.578 -5.211 1 97.38 108 LEU A O 1
ATOM 893 N N . ILE A 1 109 ? -0.04 21.516 -5.574 1 97.88 109 ILE A N 1
ATOM 894 C CA . ILE A 1 109 ? 0.581 20.266 -6.012 1 97.88 109 ILE A CA 1
ATOM 895 C C . ILE A 1 109 ? 1.499 20.531 -7.203 1 97.88 109 ILE A C 1
ATOM 897 O O . ILE A 1 109 ? 2.625 20.031 -7.25 1 97.88 109 ILE A O 1
ATOM 901 N N . LYS A 1 110 ? 1.035 21.328 -8.125 1 97 110 LYS A N 1
ATOM 902 C CA . LYS A 1 110 ? 1.833 21.625 -9.312 1 97 110 LYS A CA 1
ATOM 903 C C . LYS A 1 110 ? 3.166 22.266 -8.93 1 97 110 LYS A C 1
ATOM 905 O O . LYS A 1 110 ? 4.199 21.953 -9.531 1 97 110 LYS A O 1
ATOM 910 N N . ASP A 1 111 ? 3.152 23.141 -7.934 1 97.25 111 ASP A N 1
ATOM 911 C CA . ASP A 1 111 ? 4.371 23.812 -7.492 1 97.25 111 ASP A CA 1
ATOM 912 C C . ASP A 1 111 ? 5.32 22.844 -6.801 1 97.25 111 ASP A C 1
ATOM 914 O O . ASP A 1 111 ? 6.531 22.875 -7.031 1 97.25 111 ASP A O 1
ATOM 918 N N . VAL A 1 112 ? 4.789 22 -5.988 1 98.44 112 VAL A N 1
ATOM 919 C CA . VAL A 1 112 ? 5.613 21.047 -5.246 1 98.44 112 VAL A CA 1
ATOM 920 C C . VAL A 1 112 ? 6.246 20.047 -6.215 1 98.44 112 VAL A C 1
ATOM 922 O O . VAL A 1 112 ? 7.445 19.766 -6.125 1 98.44 112 VAL A O 1
ATOM 925 N N . LEU A 1 113 ? 5.449 19.516 -7.18 1 98.44 113 LEU A N 1
ATOM 926 C CA . LEU A 1 113 ? 5.965 18.547 -8.133 1 98.44 113 LEU A CA 1
ATOM 927 C C . LEU A 1 113 ? 7.012 19.172 -9.047 1 98.44 113 LEU A C 1
ATOM 929 O O . LEU A 1 113 ? 7.891 18.484 -9.562 1 98.44 113 LEU A O 1
ATOM 933 N N . ALA A 1 114 ? 6.98 20.484 -9.195 1 98.31 114 ALA A N 1
ATOM 934 C CA . ALA A 1 114 ? 7.922 21.203 -10.055 1 98.31 114 ALA A CA 1
ATOM 935 C C . ALA A 1 114 ? 9.32 21.203 -9.445 1 98.31 114 ALA A C 1
ATOM 937 O O . ALA A 1 114 ? 10.305 21.438 -10.148 1 98.31 114 ALA A O 1
ATOM 938 N N . PHE A 1 115 ? 9.422 20.953 -8.133 1 98.38 115 PHE A N 1
ATOM 939 C CA . PHE A 1 115 ? 10.742 20.859 -7.516 1 98.38 115 PHE A CA 1
ATOM 940 C C . PHE A 1 115 ? 11.5 19.656 -8.039 1 98.38 115 PHE A C 1
ATOM 942 O O . PHE A 1 115 ? 12.734 19.656 -8.055 1 98.38 115 PHE A O 1
ATOM 949 N N . LYS A 1 116 ? 10.742 18.547 -8.422 1 98.25 116 LYS A N 1
ATOM 950 C CA . LYS A 1 116 ? 11.312 17.281 -8.891 1 98.25 116 LYS A CA 1
ATOM 951 C C . LYS A 1 116 ? 10.578 16.766 -10.117 1 98.25 116 LYS A C 1
ATOM 953 O O . LYS A 1 116 ? 9.977 15.688 -10.078 1 98.25 116 LYS A O 1
ATOM 958 N N . PRO A 1 117 ? 10.68 17.484 -11.211 1 97.62 117 PRO A N 1
ATOM 959 C CA . PRO A 1 117 ? 9.898 17.094 -12.383 1 97.62 117 PRO A CA 1
ATOM 960 C C . PRO A 1 117 ? 10.188 15.664 -12.836 1 97.62 117 PRO A C 1
ATOM 962 O O . PRO A 1 117 ? 11.336 15.32 -13.125 1 97.62 117 PRO A O 1
ATOM 965 N N . GLY A 1 118 ? 9.156 14.891 -12.836 1 97.31 118 GLY A N 1
ATOM 966 C CA . GLY A 1 118 ? 9.234 13.531 -13.359 1 97.31 118 GLY A CA 1
ATOM 967 C C . GLY A 1 118 ? 9.797 12.539 -12.359 1 97.31 118 GLY A C 1
ATOM 968 O O . GLY A 1 118 ? 9.906 11.352 -12.656 1 97.31 118 GLY A O 1
ATOM 969 N N . GLU A 1 119 ? 10.109 13 -11.141 1 98.31 119 GLU A N 1
ATOM 970 C CA . GLU A 1 119 ? 10.812 12.125 -10.195 1 98.31 119 GLU A CA 1
ATOM 971 C C . GLU A 1 119 ? 9.844 11.547 -9.164 1 98.31 119 GLU A C 1
ATOM 973 O O . GLU A 1 119 ? 10.188 10.602 -8.445 1 98.31 119 GLU A O 1
ATOM 978 N N . ILE A 1 120 ? 8.672 12.148 -9.047 1 98.81 120 ILE A N 1
ATOM 979 C CA . ILE A 1 120 ? 7.703 11.688 -8.055 1 98.81 120 ILE A CA 1
ATOM 980 C C . ILE A 1 120 ? 6.68 10.773 -8.727 1 98.81 120 ILE A C 1
ATOM 982 O O . ILE A 1 120 ? 5.859 11.219 -9.523 1 98.81 120 ILE A O 1
ATOM 986 N N . ARG A 1 121 ? 6.684 9.492 -8.398 1 98.81 121 ARG A N 1
ATOM 987 C CA . ARG A 1 121 ? 5.805 8.508 -9.023 1 98.81 121 ARG A CA 1
ATOM 988 C C . ARG A 1 121 ? 4.93 7.816 -7.984 1 98.81 121 ARG A C 1
ATOM 990 O O . ARG A 1 121 ? 3.768 7.508 -8.25 1 98.81 121 ARG A O 1
ATOM 997 N N . ILE A 1 122 ? 5.465 7.59 -6.828 1 98.94 122 ILE A N 1
ATOM 998 C CA . ILE A 1 122 ? 4.754 6.895 -5.762 1 98.94 122 ILE A CA 1
ATOM 999 C C . ILE A 1 122 ? 4.98 7.617 -4.438 1 98.94 122 ILE A C 1
ATOM 1001 O O . ILE A 1 122 ? 5.988 8.305 -4.262 1 98.94 122 ILE A O 1
ATOM 1005 N N . GLY A 1 123 ? 4.055 7.488 -3.539 1 98.88 123 GLY A N 1
ATOM 1006 C CA . GLY A 1 123 ? 4.219 8.133 -2.244 1 98.88 123 GLY A CA 1
ATOM 1007 C C . GLY A 1 123 ? 3.209 7.668 -1.215 1 98.88 123 GLY A C 1
ATOM 1008 O O . GLY A 1 123 ? 2.457 6.723 -1.458 1 98.88 123 GLY A O 1
ATOM 1009 N N . LEU A 1 124 ? 3.324 8.273 -0.063 1 98.75 124 LEU A N 1
ATOM 1010 C CA . LEU A 1 124 ? 2.484 8.008 1.1 1 98.75 124 LEU A CA 1
ATOM 1011 C C . LEU A 1 124 ? 1.828 9.289 1.604 1 98.75 124 LEU A C 1
ATOM 1013 O O . LEU A 1 124 ? 2.479 10.328 1.69 1 98.75 124 LEU A O 1
ATOM 1017 N N . ASP A 1 125 ? 0.547 9.227 1.741 1 98.31 125 ASP A N 1
ATOM 1018 C CA . ASP A 1 125 ? -0.184 10.258 2.469 1 98.31 125 ASP A CA 1
ATOM 1019 C C . ASP A 1 125 ? -0.496 9.812 3.895 1 98.31 125 ASP A C 1
ATOM 1021 O O . ASP A 1 125 ? -1.383 8.984 4.109 1 98.31 125 ASP A O 1
ATOM 1025 N N . PHE A 1 126 ? 0.26 10.305 4.82 1 96.88 126 PHE A N 1
ATOM 1026 C CA . PHE A 1 126 ? 0.162 9.93 6.227 1 96.88 126 PHE A CA 1
ATOM 1027 C C . PHE A 1 126 ? -0.706 10.922 6.992 1 96.88 126 PHE A C 1
ATOM 1029 O O . PHE A 1 126 ? -0.234 11.992 7.387 1 96.88 126 PHE A O 1
ATOM 1036 N N . GLY A 1 127 ? -1.941 10.609 7.207 1 91.38 127 GLY A N 1
ATOM 1037 C CA . GLY A 1 127 ? -2.875 11.5 7.879 1 91.38 127 GLY A CA 1
ATOM 1038 C C . GLY A 1 127 ? -4.289 10.953 7.922 1 91.38 127 GLY A C 1
ATOM 1039 O O . GLY A 1 127 ? -4.492 9.734 7.922 1 91.38 127 GLY A O 1
ATOM 1040 N N . VAL A 1 128 ? -5.184 11.844 8.219 1 87.25 128 VAL A N 1
ATOM 1041 C CA . VAL A 1 128 ? -6.594 11.484 8.297 1 87.25 128 VAL A CA 1
ATOM 1042 C C . VAL A 1 128 ? -7.367 12.18 7.176 1 87.25 128 VAL A C 1
ATOM 1044 O O . VAL A 1 128 ? -7.254 13.391 6.996 1 87.25 128 VAL A O 1
ATOM 1047 N N . GLY A 1 129 ? -8.031 11.406 6.398 1 93.06 129 GLY A N 1
ATOM 1048 C CA . GLY A 1 129 ? -8.844 11.945 5.316 1 93.06 129 GLY A CA 1
ATOM 1049 C C . GLY A 1 129 ? -9.492 10.875 4.465 1 93.06 129 GLY A C 1
ATOM 1050 O O . GLY A 1 129 ? -9.469 9.688 4.82 1 93.06 129 GLY A O 1
ATOM 1051 N N . THR A 1 130 ? -10.102 11.367 3.408 1 96.5 130 THR A N 1
ATOM 1052 C CA . THR A 1 130 ? -10.867 10.453 2.57 1 96.5 130 THR A CA 1
ATOM 1053 C C . THR A 1 130 ? -10.141 10.18 1.258 1 96.5 130 THR A C 1
ATOM 1055 O O . THR A 1 130 ? -10.773 9.883 0.242 1 96.5 130 THR A O 1
ATOM 1058 N N . GLY A 1 131 ? -8.773 10.359 1.227 1 97.62 131 GLY A N 1
ATOM 1059 C CA . GLY A 1 131 ? -7.973 9.984 0.073 1 97.62 131 GLY A CA 1
ATOM 1060 C C . GLY A 1 131 ? -7.898 11.078 -0.979 1 97.62 131 GLY A C 1
ATOM 1061 O O . GLY A 1 131 ? -7.488 10.828 -2.115 1 97.62 131 GLY A O 1
ATOM 1062 N N . THR A 1 132 ? -8.25 12.336 -0.629 1 97.62 132 THR A N 1
ATOM 1063 C CA . THR A 1 132 ? -8.312 13.422 -1.595 1 97.62 132 THR A CA 1
ATOM 1064 C C . THR A 1 132 ? -6.926 13.711 -2.17 1 97.62 132 THR A C 1
ATOM 1066 O O . THR A 1 132 ? -6.785 13.945 -3.371 1 97.62 132 THR A O 1
ATOM 1069 N N . PHE A 1 133 ? -5.965 13.703 -1.315 1 98.31 133 PHE A N 1
ATOM 1070 C CA . PHE A 1 133 ? -4.609 13.922 -1.804 1 98.31 133 PHE A CA 1
ATOM 1071 C C . PHE A 1 133 ? -4.223 12.859 -2.828 1 98.31 133 PHE A C 1
ATOM 1073 O O . PHE A 1 133 ? -3.658 13.18 -3.877 1 98.31 133 PHE A O 1
ATOM 1080 N N . ALA A 1 134 ? -4.516 11.617 -2.527 1 98.62 134 ALA A N 1
ATOM 1081 C CA . ALA A 1 134 ? -4.242 10.523 -3.449 1 98.62 134 ALA A CA 1
ATOM 1082 C C . ALA A 1 134 ? -4.977 10.711 -4.77 1 98.62 134 ALA A C 1
ATOM 1084 O O . ALA A 1 134 ? -4.418 10.477 -5.844 1 98.62 134 ALA A O 1
ATOM 1085 N N . ALA A 1 135 ? -6.195 11.117 -4.695 1 98.44 135 ALA A N 1
ATOM 1086 C CA . ALA A 1 135 ? -6.98 11.352 -5.906 1 98.44 135 ALA A CA 1
ATOM 1087 C C . ALA A 1 135 ? -6.332 12.422 -6.781 1 98.44 135 ALA A C 1
ATOM 1089 O O . ALA A 1 135 ? -6.176 12.227 -7.988 1 98.44 135 ALA A O 1
ATOM 1090 N N . ARG A 1 136 ? -5.914 13.508 -6.176 1 97.75 136 ARG A N 1
ATOM 1091 C CA . ARG A 1 136 ? -5.281 14.602 -6.902 1 97.75 136 ARG A CA 1
ATOM 1092 C C . ARG A 1 136 ? -3.967 14.156 -7.535 1 97.75 136 ARG A C 1
ATOM 1094 O O . ARG A 1 136 ? -3.682 14.484 -8.688 1 97.75 136 ARG A O 1
ATOM 1101 N N . MET A 1 137 ? -3.232 13.461 -6.793 1 98.5 137 MET A N 1
ATOM 1102 C CA . MET A 1 137 ? -1.937 12.992 -7.285 1 98.5 137 MET A CA 1
ATOM 1103 C C . MET A 1 137 ? -2.111 12.008 -8.43 1 98.5 137 MET A C 1
ATOM 1105 O O . MET A 1 137 ? -1.3 11.977 -9.359 1 98.5 137 MET A O 1
ATOM 1109 N N . ARG A 1 138 ? -3.135 11.195 -8.312 1 98 138 ARG A N 1
ATOM 1110 C CA . ARG A 1 138 ? -3.414 10.25 -9.391 1 98 138 ARG A CA 1
ATOM 1111 C C . ARG A 1 138 ? -3.625 10.977 -10.711 1 98 138 ARG A C 1
ATOM 1113 O O . ARG A 1 138 ? -3.182 10.508 -11.766 1 98 138 ARG A O 1
ATOM 1120 N N . GLU A 1 139 ? -4.234 12.117 -10.664 1 96.69 139 GLU A N 1
ATOM 1121 C CA . GLU A 1 139 ? -4.449 12.93 -11.852 1 96.69 139 GLU A CA 1
ATOM 1122 C C . GLU A 1 139 ? -3.123 13.422 -12.438 1 96.69 139 GLU A C 1
ATOM 1124 O O . GLU A 1 139 ? -3.062 13.836 -13.594 1 96.69 139 GLU A O 1
ATOM 1129 N N . GLN A 1 140 ? -2.098 13.398 -11.594 1 97.06 140 GLN A N 1
ATOM 1130 C CA . GLN A 1 140 ? -0.754 13.773 -12.023 1 97.06 140 GLN A CA 1
ATOM 1131 C C . GLN A 1 140 ? 0.097 12.531 -12.297 1 97.06 140 GLN A C 1
ATOM 1133 O O . GLN A 1 140 ? 1.325 12.617 -12.352 1 97.06 140 GLN A O 1
ATOM 1138 N N . ASN A 1 141 ? -0.514 11.336 -12.391 1 96.94 141 ASN A N 1
ATOM 1139 C CA . ASN A 1 141 ? 0.125 10.047 -12.656 1 96.94 141 ASN A CA 1
ATOM 1140 C C . ASN A 1 141 ? 1.039 9.633 -11.508 1 96.94 141 ASN A C 1
ATOM 1142 O O . ASN A 1 141 ? 2.076 9 -11.734 1 96.94 141 ASN A O 1
ATOM 1146 N N . VAL A 1 142 ? 0.716 10.086 -10.32 1 98.62 142 VAL A N 1
ATOM 1147 C CA . VAL A 1 142 ? 1.428 9.688 -9.109 1 98.62 142 VAL A CA 1
ATOM 1148 C C . VAL A 1 142 ? 0.535 8.781 -8.266 1 98.62 142 VAL A C 1
ATOM 1150 O O . VAL A 1 142 ? -0.625 9.109 -8.008 1 98.62 142 VAL A O 1
ATOM 1153 N N . THR A 1 143 ? 0.99 7.668 -7.883 1 98.81 143 THR A N 1
ATOM 1154 C CA . THR A 1 143 ? 0.232 6.742 -7.047 1 98.81 143 THR A CA 1
ATOM 1155 C C . THR A 1 143 ? 0.533 6.977 -5.57 1 98.81 143 THR A C 1
ATOM 1157 O O . THR A 1 143 ? 1.686 6.875 -5.141 1 98.81 143 THR A O 1
ATOM 1160 N N . ILE A 1 144 ? -0.493 7.328 -4.801 1 98.81 144 ILE A N 1
ATOM 1161 C CA . ILE A 1 144 ? -0.358 7.594 -3.373 1 98.81 144 ILE A CA 1
ATOM 1162 C C . ILE A 1 144 ? -1.144 6.555 -2.576 1 98.81 144 ILE A C 1
ATOM 1164 O O . ILE A 1 144 ? -2.285 6.238 -2.916 1 98.81 144 ILE A O 1
ATOM 1168 N N . ILE A 1 145 ? -0.515 5.969 -1.604 1 98.62 145 ILE A N 1
ATOM 1169 C CA . ILE A 1 145 ? -1.199 5.188 -0.582 1 98.62 145 ILE A CA 1
ATOM 1170 C C . ILE A 1 145 ? -1.521 6.074 0.619 1 98.62 145 ILE A C 1
ATOM 1172 O O . ILE A 1 145 ? -0.678 6.859 1.062 1 98.62 145 ILE A O 1
ATOM 1176 N N . SER A 1 146 ? -2.76 5.98 1.115 1 98.25 146 SER A N 1
ATOM 1177 C CA . SER A 1 146 ? -3.184 6.824 2.229 1 98.25 146 SER A CA 1
ATOM 1178 C C . SER A 1 146 ? -3.404 6 3.494 1 98.25 146 SER A C 1
ATOM 1180 O O . SER A 1 146 ? -4.133 5.008 3.475 1 98.25 146 SER A O 1
ATOM 1182 N N . THR A 1 147 ? -2.793 6.395 4.57 1 97.19 147 THR A N 1
ATOM 1183 C CA . THR A 1 147 ? -3.121 5.738 5.832 1 97.19 147 THR A CA 1
ATOM 1184 C C . THR A 1 147 ? -4.562 6.039 6.238 1 97.19 147 THR A C 1
ATOM 1186 O O . THR A 1 147 ? -5.098 7.098 5.91 1 97.19 147 THR A O 1
ATOM 1189 N N . ALA A 1 148 ? -5.152 5.078 6.945 1 96.56 148 ALA A N 1
ATOM 1190 C CA . ALA A 1 148 ? -6.547 5.289 7.332 1 96.56 148 ALA A CA 1
ATOM 1191 C C . ALA A 1 148 ? -6.902 4.469 8.57 1 96.56 148 ALA A C 1
ATOM 1193 O O . ALA A 1 148 ? -6.52 3.303 8.68 1 96.56 148 ALA A O 1
ATOM 1194 N N . LEU A 1 149 ? -7.543 5.074 9.484 1 94.5 149 LEU A N 1
ATOM 1195 C CA . LEU A 1 149 ? -8.258 4.477 10.602 1 94.5 149 LEU A CA 1
ATOM 1196 C C . LEU A 1 149 ? -9.703 4.945 10.641 1 94.5 149 LEU A C 1
ATOM 1198 O O . LEU A 1 149 ? -10 6.09 10.281 1 94.5 149 LEU A O 1
ATOM 1202 N N . ASN A 1 150 ? -10.555 4.078 10.984 1 95.44 150 ASN A N 1
ATOM 1203 C CA . ASN A 1 150 ? -11.961 4.449 11.086 1 95.44 150 ASN A CA 1
ATOM 1204 C C . ASN A 1 150 ? -12.305 5.012 12.461 1 95.44 150 ASN A C 1
ATOM 1206 O O . ASN A 1 150 ? -12.867 4.309 13.305 1 95.44 150 ASN A O 1
ATOM 1210 N N . LEU A 1 151 ? -12.016 6.219 12.602 1 89.38 151 LEU A N 1
ATOM 1211 C CA . LEU A 1 151 ? -12.266 6.918 13.852 1 89.38 151 LEU A CA 1
ATOM 1212 C C . LEU A 1 151 ? -13.602 7.66 13.805 1 89.38 151 LEU A C 1
ATOM 1214 O O . LEU A 1 151 ? -13.641 8.852 13.5 1 89.38 151 LEU A O 1
ATOM 1218 N N . GLY A 1 152 ? -14.648 6.961 14.117 1 90.81 152 GLY A N 1
ATOM 1219 C CA . GLY A 1 152 ? -15.961 7.586 14.133 1 90.81 152 GLY A CA 1
ATOM 1220 C C . GLY A 1 152 ? -16.562 7.73 12.75 1 90.81 152 GLY A C 1
ATOM 1221 O O . GLY A 1 152 ? -17.719 8.148 12.609 1 90.81 152 GLY A O 1
ATOM 1222 N N . ALA A 1 153 ? -15.773 7.484 11.734 1 95.19 153 ALA A N 1
ATOM 1223 C CA . ALA A 1 153 ? -16.234 7.539 10.352 1 95.19 153 ALA A CA 1
ATOM 1224 C C . ALA A 1 153 ? -15.531 6.5 9.484 1 95.19 153 ALA A C 1
ATOM 1226 O O . ALA A 1 153 ? -14.453 6.012 9.852 1 95.19 153 ALA A O 1
ATOM 1227 N N . PRO A 1 154 ? -16.078 6.145 8.336 1 96.31 154 PRO A N 1
ATOM 1228 C CA . PRO A 1 154 ? -15.57 5.027 7.531 1 96.31 154 PRO A CA 1
ATOM 1229 C C . PRO A 1 154 ? -14.492 5.457 6.543 1 96.31 154 PRO A C 1
ATOM 1231 O O . PRO A 1 154 ? -14.648 5.277 5.332 1 96.31 154 PRO A O 1
ATOM 1234 N N . PHE A 1 155 ? -13.383 5.887 6.961 1 97 155 PHE A N 1
ATOM 1235 C CA . PHE A 1 155 ? -12.305 6.414 6.129 1 97 155 PHE A CA 1
ATOM 1236 C C . PHE A 1 155 ? -11.75 5.332 5.211 1 97 155 PHE A C 1
ATOM 1238 O O . PHE A 1 155 ? -11.57 5.559 4.012 1 97 155 PHE A O 1
ATOM 1245 N N . ASN A 1 156 ? -11.523 4.113 5.723 1 98.25 156 ASN A N 1
ATOM 1246 C CA . ASN A 1 156 ? -10.969 3.037 4.906 1 98.25 156 ASN A CA 1
ATOM 1247 C C . ASN A 1 156 ? -11.883 2.699 3.732 1 98.25 156 ASN A C 1
ATOM 1249 O O . ASN A 1 156 ? -11.43 2.633 2.588 1 98.25 156 ASN A O 1
ATOM 1253 N N . GLU A 1 157 ? -13.133 2.512 4.062 1 97.62 157 GLU A N 1
ATOM 1254 C CA . GLU A 1 157 ? -14.086 2.135 3.027 1 97.62 157 GLU A CA 1
ATOM 1255 C C . GLU A 1 157 ? -14.227 3.23 1.973 1 97.62 157 GLU A C 1
ATOM 1257 O O . GLU A 1 157 ? -14.25 2.945 0.774 1 97.62 157 GLU A O 1
ATOM 1262 N N . VAL A 1 158 ? -14.273 4.469 2.441 1 98 158 VAL A N 1
ATOM 1263 C CA . VAL A 1 158 ? -14.477 5.578 1.514 1 98 158 VAL A CA 1
ATOM 1264 C C . VAL A 1 158 ? -13.273 5.703 0.585 1 98 158 VAL A C 1
ATOM 1266 O O . VAL A 1 158 ? -13.43 5.832 -0.631 1 98 158 VAL A O 1
ATOM 1269 N N . ILE A 1 159 ? -12.062 5.637 1.093 1 98.69 159 ILE A N 1
ATOM 1270 C CA . ILE A 1 159 ? -10.867 5.703 0.265 1 98.69 159 ILE A CA 1
ATOM 1271 C C . ILE A 1 159 ? -10.891 4.59 -0.777 1 98.69 159 ILE A C 1
ATOM 1273 O O . ILE A 1 159 ? -10.68 4.836 -1.966 1 98.69 159 ILE A O 1
ATOM 1277 N N . ALA A 1 160 ? -11.195 3.41 -0.365 1 98.75 160 ALA A N 1
ATOM 1278 C CA . ALA A 1 160 ? -11.219 2.262 -1.267 1 98.75 160 ALA A CA 1
ATOM 1279 C C . ALA A 1 160 ? -12.312 2.418 -2.324 1 98.75 160 ALA A C 1
ATOM 1281 O O . ALA A 1 160 ? -12.086 2.125 -3.502 1 98.75 160 ALA A O 1
ATOM 1282 N N . LEU A 1 161 ? -13.477 2.85 -1.917 1 98.44 161 LEU A N 1
ATOM 1283 C CA . LEU A 1 161 ? -14.609 2.975 -2.828 1 98.44 161 LEU A CA 1
ATOM 1284 C C . LEU A 1 161 ? -14.367 4.082 -3.848 1 98.44 161 LEU A C 1
ATOM 1286 O O . LEU A 1 161 ? -14.969 4.086 -4.922 1 98.44 161 LEU A O 1
ATOM 1290 N N . ARG A 1 162 ? -13.492 4.953 -3.512 1 98.62 162 ARG A N 1
ATOM 1291 C CA . ARG A 1 162 ? -13.094 5.984 -4.465 1 98.62 162 ARG A CA 1
ATOM 1292 C C . ARG A 1 162 ? -12.055 5.453 -5.445 1 98.62 162 ARG A C 1
ATOM 1294 O O . ARG A 1 162 ? -11.625 6.168 -6.355 1 98.62 162 ARG A O 1
ATOM 1301 N N . GLY A 1 163 ? -11.625 4.234 -5.273 1 98.62 163 GLY A N 1
ATOM 1302 C CA . GLY A 1 163 ? -10.641 3.613 -6.145 1 98.62 163 GLY A CA 1
ATOM 1303 C C . GLY A 1 163 ? -9.211 3.926 -5.75 1 98.62 163 GLY A C 1
ATOM 1304 O O . GLY A 1 163 ? -8.32 3.957 -6.598 1 98.62 163 GLY A O 1
ATOM 1305 N N . LEU A 1 164 ? -9.016 4.23 -4.484 1 98.75 164 LEU A N 1
ATOM 1306 C CA . LEU A 1 164 ? -7.711 4.551 -3.91 1 98.75 164 LEU A CA 1
ATOM 1307 C C . LEU A 1 164 ? -7.336 3.549 -2.824 1 98.75 164 LEU A C 1
ATOM 1309 O O . LEU A 1 164 ? -8.172 2.756 -2.387 1 98.75 164 LEU A O 1
ATOM 1313 N N . ILE A 1 165 ? -6.098 3.5 -2.418 1 98.69 165 ILE A N 1
ATOM 1314 C CA . ILE A 1 165 ? -5.625 2.428 -1.548 1 98.69 165 ILE A CA 1
ATOM 1315 C C . ILE A 1 165 ? -5.484 2.949 -0.119 1 98.69 165 ILE A C 1
ATOM 1317 O O . ILE A 1 165 ? -4.629 3.793 0.159 1 98.69 165 ILE A O 1
ATOM 1321 N N . PRO A 1 166 ? -6.289 2.477 0.786 1 98.69 166 PRO A N 1
ATOM 1322 C CA . PRO A 1 166 ? -6.117 2.781 2.209 1 98.69 166 PRO A CA 1
ATOM 1323 C C . PRO A 1 166 ? -5.148 1.83 2.904 1 98.69 166 PRO A C 1
ATOM 1325 O O . PRO A 1 166 ? -5.246 0.611 2.738 1 98.69 166 PRO A O 1
ATOM 1328 N N . LEU A 1 167 ? -4.188 2.357 3.545 1 98.5 167 LEU A N 1
ATOM 1329 C CA . LEU A 1 167 ? -3.273 1.601 4.391 1 98.5 167 LEU A CA 1
ATOM 1330 C C . LEU A 1 167 ? -3.734 1.622 5.844 1 98.5 167 LEU A C 1
ATOM 1332 O O . LEU A 1 167 ? -3.697 2.668 6.496 1 98.5 167 LEU A O 1
ATOM 1336 N N . TYR A 1 168 ? -4.184 0.489 6.352 1 97.25 168 TYR A N 1
ATOM 1337 C CA . TYR A 1 168 ? -4.77 0.364 7.68 1 97.25 168 TYR A CA 1
ATOM 1338 C C . TYR A 1 168 ? -3.693 0.113 8.727 1 97.25 168 TYR A C 1
ATOM 1340 O O . TYR A 1 168 ? -3.416 -1.036 9.078 1 97.25 168 TYR A O 1
ATOM 1348 N N . ILE A 1 169 ? -3.148 1.235 9.266 1 95.12 169 ILE A N 1
ATOM 1349 C CA . ILE A 1 169 ? -2.076 1.153 10.25 1 95.12 169 ILE A CA 1
ATOM 1350 C C . ILE A 1 169 ? -2.23 2.273 11.273 1 95.12 169 ILE A C 1
ATOM 1352 O O . ILE A 1 169 ? -2.855 3.299 10.992 1 95.12 169 ILE A O 1
ATOM 1356 N N . THR A 1 170 ? -1.703 2.062 12.398 1 92.81 170 THR A N 1
ATOM 1357 C CA . THR A 1 170 ? -1.697 3.08 13.445 1 92.81 170 THR A CA 1
ATOM 1358 C C . THR A 1 170 ? -0.377 3.848 13.445 1 92.81 170 THR A C 1
ATOM 1360 O O . THR A 1 170 ? 0.571 3.461 12.758 1 92.81 170 THR A O 1
ATOM 1363 N N . LEU A 1 171 ? -0.302 4.883 14.203 1 88.25 171 LEU A N 1
ATOM 1364 C CA . LEU A 1 171 ? 0.861 5.762 14.266 1 88.25 171 LEU A CA 1
ATOM 1365 C C . LEU A 1 171 ? 2.062 5.031 14.859 1 88.25 171 LEU A C 1
ATOM 1367 O O . LEU A 1 171 ? 3.209 5.367 14.555 1 88.25 171 LEU A O 1
ATOM 1371 N N . ASN A 1 172 ? 1.778 4.07 15.609 1 86.94 172 ASN A N 1
ATOM 1372 C CA . ASN A 1 172 ? 2.852 3.414 16.359 1 86.94 172 ASN A CA 1
ATOM 1373 C C . ASN A 1 172 ? 3.453 2.256 15.562 1 86.94 172 ASN A C 1
ATOM 1375 O O . ASN A 1 172 ? 4.414 1.627 16.016 1 86.94 172 ASN A O 1
ATOM 1379 N N . GLN A 1 173 ? 2.92 2.035 14.469 1 91.88 173 GLN A N 1
ATOM 1380 C CA . GLN A 1 173 ? 3.389 0.886 13.703 1 91.88 173 GLN A CA 1
ATOM 1381 C C . GLN A 1 173 ? 4.473 1.295 12.703 1 91.88 173 GLN A C 1
ATOM 1383 O O . GLN A 1 173 ? 4.434 2.398 12.156 1 91.88 173 GLN A O 1
ATOM 1388 N N . ARG A 1 174 ? 5.418 0.369 12.523 1 93.62 174 ARG A N 1
ATOM 1389 C CA . ARG A 1 174 ? 6.414 0.531 11.469 1 93.62 174 ARG A CA 1
ATOM 1390 C C . ARG A 1 174 ? 5.77 0.442 10.086 1 93.62 174 ARG A C 1
ATOM 1392 O O . ARG A 1 174 ? 4.957 -0.448 9.836 1 93.62 174 ARG A O 1
ATOM 1399 N N . LEU A 1 175 ? 6.086 1.412 9.227 1 96.38 175 LEU A N 1
ATOM 1400 C CA . LEU A 1 175 ? 5.523 1.383 7.883 1 96.38 175 LEU A CA 1
ATOM 1401 C C . LEU A 1 175 ? 5.953 0.121 7.141 1 96.38 175 LEU A C 1
ATOM 1403 O O . LEU A 1 175 ? 7.113 -0.289 7.227 1 96.38 175 LEU A O 1
ATOM 1407 N N . PRO A 1 176 ? 5.086 -0.539 6.453 1 96.69 176 PRO A N 1
ATOM 1408 C CA . PRO A 1 176 ? 5.391 -1.793 5.762 1 96.69 176 PRO A CA 1
ATOM 1409 C C . PRO A 1 176 ? 6.027 -1.57 4.391 1 96.69 176 PRO A C 1
ATOM 1411 O O . PRO A 1 176 ? 5.609 -2.182 3.404 1 96.69 176 PRO A O 1
ATOM 1414 N N . PHE A 1 177 ? 7.07 -0.785 4.348 1 97.81 177 PHE A N 1
ATOM 1415 C CA . PHE A 1 177 ? 7.848 -0.471 3.156 1 97.81 177 PHE A CA 1
ATOM 1416 C C . PHE A 1 177 ? 9.336 -0.651 3.416 1 97.81 177 PHE A C 1
ATOM 1418 O O . PHE A 1 177 ? 9.805 -0.474 4.543 1 97.81 177 PHE A O 1
ATOM 1425 N N . PHE A 1 178 ? 10.023 -1.03 2.416 1 97.25 178 PHE A N 1
ATOM 1426 C CA . PHE A 1 178 ? 11.469 -1.215 2.502 1 97.25 178 PHE A CA 1
ATOM 1427 C C . PHE A 1 178 ? 12.188 0.129 2.49 1 97.25 178 PHE A C 1
ATOM 1429 O O . PHE A 1 178 ? 11.578 1.162 2.205 1 97.25 178 PHE A O 1
ATOM 1436 N N . ASP A 1 179 ? 13.406 0.144 2.84 1 96 179 ASP A N 1
ATOM 1437 C CA . ASP A 1 179 ? 14.219 1.355 2.916 1 96 179 ASP A CA 1
ATOM 1438 C C . ASP A 1 179 ? 14.305 2.047 1.556 1 96 179 ASP A C 1
ATOM 1440 O O . ASP A 1 179 ? 14.414 1.383 0.522 1 96 179 ASP A O 1
ATOM 1444 N N . ASN A 1 180 ? 14.195 3.352 1.522 1 96.81 180 ASN A N 1
ATOM 1445 C CA . ASN A 1 180 ? 14.508 4.172 0.356 1 96.81 180 ASN A CA 1
ATOM 1446 C C . ASN A 1 180 ? 13.617 3.816 -0.832 1 96.81 180 ASN A C 1
ATOM 1448 O O . ASN A 1 180 ? 14.102 3.695 -1.96 1 96.81 180 ASN A O 1
ATOM 1452 N N . THR A 1 181 ? 12.305 3.689 -0.607 1 97.94 181 THR A N 1
ATOM 1453 C CA . THR A 1 181 ? 11.445 3.221 -1.691 1 97.94 181 THR A CA 1
ATOM 1454 C C . THR A 1 181 ? 10.492 4.324 -2.141 1 97.94 181 THR A C 1
ATOM 1456 O O . THR A 1 181 ? 10.148 4.41 -3.32 1 97.94 181 THR A O 1
ATOM 1459 N N . MET A 1 182 ? 10.125 5.238 -1.284 1 98.81 182 MET A N 1
ATOM 1460 C CA . MET A 1 182 ? 9.078 6.215 -1.597 1 98.81 182 MET A CA 1
ATOM 1461 C C . MET A 1 182 ? 9.688 7.508 -2.131 1 98.81 182 MET A C 1
ATOM 1463 O O . MET A 1 182 ? 10.711 7.969 -1.63 1 98.81 182 MET A O 1
ATOM 1467 N N . ASP A 1 183 ? 8.969 8.125 -3.09 1 98.88 183 ASP A N 1
ATOM 1468 C CA . ASP A 1 183 ? 9.398 9.398 -3.654 1 98.88 183 ASP A CA 1
ATOM 1469 C C . ASP A 1 183 ? 8.875 10.57 -2.822 1 98.88 183 ASP A C 1
ATOM 1471 O O . ASP A 1 183 ? 9.453 11.656 -2.838 1 98.88 183 ASP A O 1
ATOM 1475 N N . LEU A 1 184 ? 7.754 10.328 -2.16 1 98.94 184 LEU A N 1
ATOM 1476 C CA . LEU A 1 184 ? 7.066 11.414 -1.473 1 98.94 184 LEU A CA 1
ATOM 1477 C C . LEU A 1 184 ? 6.355 10.906 -0.225 1 98.94 184 LEU A C 1
ATOM 1479 O O . LEU A 1 184 ? 5.719 9.844 -0.257 1 98.94 184 LEU A O 1
ATOM 1483 N N . ILE A 1 185 ? 6.469 11.625 0.847 1 98.81 185 ILE A N 1
ATOM 1484 C CA . ILE A 1 185 ? 5.59 11.492 2.002 1 98.81 185 ILE A CA 1
ATOM 1485 C C . ILE A 1 185 ? 4.895 12.828 2.277 1 98.81 185 ILE A C 1
ATOM 1487 O O . ILE A 1 185 ? 5.547 13.867 2.367 1 98.81 185 ILE A O 1
ATOM 1491 N N . HIS A 1 186 ? 3.643 12.773 2.318 1 98.75 186 HIS A N 1
ATOM 1492 C CA . HIS A 1 186 ? 2.789 13.914 2.617 1 98.75 186 HIS A CA 1
ATOM 1493 C C . HIS A 1 186 ? 2.023 13.711 3.918 1 98.75 186 HIS A C 1
ATOM 1495 O O . HIS A 1 186 ? 1.563 12.602 4.203 1 98.75 186 HIS A O 1
ATOM 1501 N N . THR A 1 187 ? 1.938 14.688 4.695 1 96.94 187 THR A N 1
ATOM 1502 C CA . THR A 1 187 ? 1.134 14.602 5.91 1 96.94 187 THR A CA 1
ATOM 1503 C C . THR A 1 187 ? 0.328 15.883 6.117 1 96.94 187 THR A C 1
ATOM 1505 O O . THR A 1 187 ? 0.83 16.984 5.879 1 96.94 187 THR A O 1
ATOM 1508 N N . THR A 1 188 ? -0.883 15.719 6.473 1 92.75 188 THR A N 1
ATOM 1509 C CA . THR A 1 188 ? -1.771 16.828 6.824 1 92.75 188 THR A CA 1
ATOM 1510 C C . THR A 1 188 ? -2.748 16.406 7.918 1 92.75 188 THR A C 1
ATOM 1512 O O . THR A 1 188 ? -3.246 15.273 7.91 1 92.75 188 THR A O 1
ATOM 1515 N N . GLY A 1 189 ? -3.016 17.188 8.984 1 76.44 189 GLY A N 1
ATOM 1516 C CA . GLY A 1 189 ? -4.055 17.016 9.984 1 76.44 189 GLY A CA 1
ATOM 1517 C C . GLY A 1 189 ? -3.693 16 11.047 1 76.44 189 GLY A C 1
ATOM 1518 O O . GLY A 1 189 ? -4.34 15.93 12.094 1 76.44 189 GLY A O 1
ATOM 1519 N N . PHE A 1 190 ? -2.764 15.164 10.953 1 68 190 PHE A N 1
ATOM 1520 C CA . PHE A 1 190 ? -2.631 14.031 11.859 1 68 190 PHE A CA 1
ATOM 1521 C C . PHE A 1 190 ? -1.553 14.289 12.906 1 68 190 PHE A C 1
ATOM 1523 O O . PHE A 1 190 ? -1.721 13.945 14.078 1 68 190 PHE A O 1
ATOM 1530 N N . LEU A 1 191 ? -0.561 14.891 12.578 1 69.25 191 LEU A N 1
ATOM 1531 C CA . LEU A 1 191 ? 0.579 15.086 13.469 1 69.25 191 LEU A CA 1
ATOM 1532 C C . LEU A 1 191 ? 0.5 16.438 14.164 1 69.25 191 LEU A C 1
ATOM 1534 O O . LEU A 1 191 ? 1.516 16.969 14.625 1 69.25 191 LEU A O 1
ATOM 1538 N N . ASP A 1 192 ? -0.594 16.812 14.508 1 77.69 192 ASP A N 1
ATOM 1539 C CA . ASP A 1 192 ? -0.686 18.172 15.016 1 77.69 192 ASP A CA 1
ATOM 1540 C C . ASP A 1 192 ? -0.197 18.25 16.469 1 77.69 192 ASP A C 1
ATOM 1542 O O . ASP A 1 192 ? 0.419 17.312 16.969 1 77.69 192 ASP A O 1
ATOM 1546 N N . GLY A 1 193 ? -0.179 19.375 17.062 1 73.06 193 GLY A N 1
ATOM 1547 C CA . GLY A 1 193 ? 0.497 19.781 18.281 1 73.06 193 GLY A CA 1
ATOM 1548 C C . GLY A 1 193 ? 0.134 18.906 19.469 1 73.06 193 GLY A C 1
ATOM 1549 O O . GLY A 1 193 ? 0.687 19.078 20.562 1 73.06 193 GLY A O 1
ATOM 1550 N N . TRP A 1 194 ? -0.669 17.859 19.234 1 75.81 194 TRP A N 1
ATOM 1551 C CA . TRP A 1 194 ? -1.038 16.984 20.359 1 75.81 194 TRP A CA 1
ATOM 1552 C C . TRP A 1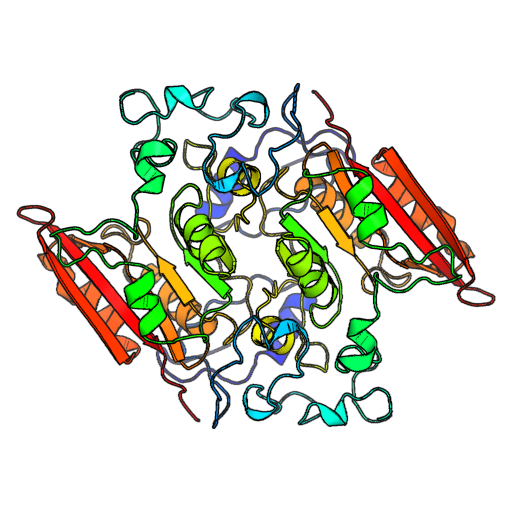 194 ? -0.1 15.789 20.438 1 75.81 194 TRP A C 1
ATOM 1554 O O . TRP A 1 194 ? -0.093 15.078 21.453 1 75.81 194 TRP A O 1
ATOM 1564 N N . ILE A 1 195 ? 0.728 15.609 19.453 1 82.44 195 ILE A N 1
ATOM 1565 C CA . ILE A 1 195 ? 1.534 14.398 19.406 1 82.44 195 ILE A CA 1
ATOM 1566 C C . ILE A 1 195 ? 2.729 14.531 20.344 1 82.44 195 ILE A C 1
ATOM 1568 O O . ILE A 1 195 ? 3.352 15.594 20.422 1 82.44 195 ILE A O 1
ATOM 1572 N N . ASP A 1 196 ? 2.984 13.516 20.969 1 88.12 196 ASP A N 1
ATOM 1573 C CA . ASP A 1 196 ? 4.172 13.398 21.812 1 88.12 196 ASP A CA 1
ATOM 1574 C C . ASP A 1 196 ? 5.445 13.461 20.984 1 88.12 196 ASP A C 1
ATOM 1576 O O . ASP A 1 196 ? 5.52 12.859 19.906 1 88.12 196 ASP A O 1
ATOM 1580 N N . LEU A 1 197 ? 6.395 14.195 21.516 1 90.88 197 LEU A N 1
ATOM 1581 C CA . LEU A 1 197 ? 7.617 14.422 20.75 1 90.88 197 LEU A CA 1
ATOM 1582 C C . LEU A 1 197 ? 8.359 13.117 20.5 1 90.88 197 LEU A C 1
ATOM 1584 O O . LEU A 1 197 ? 8.984 12.93 19.453 1 90.88 197 LEU A O 1
ATOM 1588 N N . LEU A 1 198 ? 8.297 12.242 21.469 1 91.5 198 LEU A N 1
ATOM 1589 C CA . LEU A 1 198 ? 8.969 10.961 21.297 1 91.5 198 LEU A CA 1
ATOM 1590 C C . LEU A 1 198 ? 8.305 10.156 20.172 1 91.5 198 LEU A C 1
ATOM 1592 O O . LEU A 1 198 ? 8.984 9.586 19.328 1 91.5 198 LEU A O 1
ATOM 1596 N N . LEU A 1 199 ? 7.02 10.086 20.188 1 91.88 199 LEU A N 1
ATOM 1597 C CA . LEU A 1 199 ? 6.301 9.391 19.125 1 91.88 199 LEU A CA 1
ATOM 1598 C C . LEU A 1 199 ? 6.566 10.031 17.781 1 91.88 199 LEU A C 1
ATOM 1600 O O . LEU A 1 199 ? 6.773 9.336 16.781 1 91.88 199 LEU A O 1
ATOM 1604 N N . MET A 1 200 ? 6.551 11.336 17.797 1 93.75 200 MET A N 1
ATOM 1605 C CA . MET A 1 200 ? 6.852 12.039 16.547 1 93.75 200 MET A CA 1
ATOM 1606 C C . MET A 1 200 ? 8.234 11.672 16.031 1 93.75 200 MET A C 1
ATOM 1608 O O . MET A 1 200 ? 8.43 11.5 14.828 1 93.75 200 MET A O 1
ATOM 1612 N N . ASP A 1 201 ? 9.141 11.578 16.922 1 94.62 201 ASP A N 1
ATOM 1613 C CA . ASP A 1 201 ? 10.5 11.211 16.562 1 94.62 201 ASP A CA 1
ATOM 1614 C C . ASP A 1 201 ? 10.539 9.844 15.867 1 94.62 201 ASP A C 1
ATOM 1616 O O . ASP A 1 201 ? 11.141 9.695 14.805 1 94.62 201 ASP A O 1
ATOM 1620 N N . PHE A 1 202 ? 9.859 8.859 16.422 1 94.25 202 PHE A N 1
ATOM 1621 C CA . PHE A 1 202 ? 9.789 7.527 15.828 1 94.25 202 PHE A CA 1
ATOM 1622 C C . PHE A 1 202 ? 9.156 7.582 14.445 1 94.25 202 PHE A C 1
ATOM 1624 O O . PHE A 1 202 ? 9.609 6.91 13.516 1 94.25 202 PHE A O 1
ATOM 1631 N N . ILE A 1 203 ? 8.156 8.352 14.312 1 95.62 203 ILE A N 1
ATOM 1632 C CA . ILE A 1 203 ? 7.445 8.477 13.039 1 95.62 203 ILE A CA 1
ATOM 1633 C C . ILE A 1 203 ? 8.367 9.094 11.992 1 95.62 203 ILE A C 1
ATOM 1635 O O . ILE A 1 203 ? 8.469 8.594 10.875 1 95.62 203 ILE A O 1
ATOM 1639 N N . LEU A 1 204 ? 9.055 10.148 12.383 1 96.75 204 LEU A N 1
ATOM 1640 C CA . LEU A 1 204 ? 9.906 10.867 11.445 1 96.75 204 LEU A CA 1
ATOM 1641 C C . LEU A 1 204 ? 11.078 10 11 1 96.75 204 LEU A C 1
ATOM 1643 O O . LEU A 1 204 ? 11.461 10.023 9.828 1 96.75 204 LEU A O 1
ATOM 1647 N N . PHE A 1 205 ? 11.625 9.203 11.883 1 96.94 205 PHE A N 1
ATOM 1648 C CA . PHE A 1 205 ? 12.711 8.305 11.508 1 96.94 205 PHE A CA 1
ATOM 1649 C C . PHE A 1 205 ? 12.211 7.211 10.57 1 96.94 205 PHE A C 1
ATOM 1651 O O . PHE A 1 205 ? 12.93 6.777 9.672 1 96.94 205 PHE A O 1
ATOM 1658 N N . ASP A 1 206 ? 11.023 6.773 10.805 1 96.94 206 ASP A N 1
ATOM 1659 C CA . ASP A 1 206 ? 10.445 5.781 9.906 1 96.94 206 ASP A CA 1
ATOM 1660 C C . ASP A 1 206 ? 10.18 6.379 8.523 1 96.94 206 ASP A C 1
ATOM 1662 O O . ASP A 1 206 ? 10.367 5.707 7.508 1 96.94 206 ASP A O 1
ATOM 1666 N N . TRP A 1 207 ? 9.766 7.676 8.523 1 97.88 207 TRP A N 1
ATOM 1667 C CA . TRP A 1 207 ? 9.625 8.383 7.254 1 97.88 207 TRP A CA 1
ATOM 1668 C C . TRP A 1 207 ? 10.969 8.492 6.547 1 97.88 207 TRP A C 1
ATOM 1670 O O . TRP A 1 207 ? 11.07 8.242 5.34 1 97.88 207 TRP A O 1
ATOM 1680 N N . ASP A 1 208 ? 11.953 8.812 7.34 1 97.81 208 ASP A N 1
ATOM 1681 C CA . ASP A 1 208 ? 13.305 8.875 6.785 1 97.81 208 ASP A CA 1
ATOM 1682 C C . ASP A 1 208 ? 13.719 7.531 6.203 1 97.81 208 ASP A C 1
ATOM 1684 O O . ASP A 1 208 ? 14.391 7.477 5.164 1 97.81 208 ASP A O 1
ATOM 1688 N N . ARG A 1 209 ? 13.383 6.492 6.812 1 96.5 209 ARG A N 1
ATOM 1689 C CA . ARG A 1 209 ? 13.727 5.145 6.375 1 96.5 209 ARG A CA 1
ATOM 1690 C C . ARG A 1 209 ? 13.141 4.852 5 1 96.5 209 ARG A C 1
ATOM 1692 O O . ARG A 1 209 ? 13.852 4.383 4.105 1 96.5 209 ARG A O 1
ATOM 1699 N N . VAL A 1 210 ? 11.898 5.199 4.805 1 98 210 VAL A N 1
ATOM 1700 C CA . VAL A 1 210 ? 11.211 4.727 3.607 1 98 210 VAL A CA 1
ATOM 1701 C C . VAL A 1 210 ? 11.398 5.734 2.475 1 98 210 VAL A C 1
ATOM 1703 O O . VAL A 1 210 ? 11.312 5.379 1.298 1 98 210 VAL A O 1
ATOM 1706 N N . LEU A 1 211 ? 11.648 6.965 2.791 1 98.44 211 LEU A N 1
ATOM 1707 C CA . LEU A 1 211 ? 11.883 7.969 1.76 1 98.44 211 LEU A CA 1
ATOM 1708 C C . LEU A 1 211 ? 13.234 7.742 1.082 1 98.44 211 LEU A C 1
ATOM 1710 O O . LEU A 1 211 ? 14.242 7.535 1.755 1 98.44 211 LEU A O 1
ATOM 1714 N N . ARG A 1 212 ? 13.305 7.742 -0.199 1 97.69 212 ARG A N 1
ATOM 1715 C CA . ARG A 1 212 ? 14.555 7.562 -0.928 1 97.69 212 ARG A CA 1
ATOM 1716 C C . ARG A 1 212 ? 15.383 8.844 -0.921 1 97.69 212 ARG A C 1
ATOM 1718 O O . ARG A 1 212 ? 14.859 9.922 -0.638 1 97.69 212 ARG A O 1
ATOM 1725 N N . PRO A 1 213 ? 16.672 8.758 -1.288 1 97 213 PRO A N 1
ATOM 1726 C CA . PRO A 1 213 ? 17.453 9.977 -1.524 1 97 213 PRO A CA 1
ATOM 1727 C C . PRO A 1 213 ? 16.828 10.867 -2.598 1 97 213 PRO A C 1
ATOM 1729 O O . PRO A 1 213 ? 16.422 10.375 -3.658 1 97 213 PRO A O 1
ATOM 1732 N N . GLY A 1 214 ? 16.656 12.148 -2.246 1 97.44 214 GLY A N 1
ATOM 1733 C CA . GLY A 1 214 ? 16.047 13.07 -3.182 1 97.44 214 GLY A CA 1
ATOM 1734 C C . GLY A 1 214 ? 14.531 13.102 -3.084 1 97.44 214 GLY A C 1
ATOM 1735 O O . GLY A 1 214 ? 13.875 13.906 -3.746 1 97.44 214 GLY A O 1
ATOM 1736 N N . GLY A 1 215 ? 13.977 12.18 -2.305 1 98.62 215 GLY A N 1
ATOM 1737 C CA . GLY A 1 215 ? 12.539 12.195 -2.09 1 98.62 215 GLY A CA 1
ATOM 1738 C C . GLY A 1 215 ? 12.062 13.391 -1.289 1 98.62 215 GLY A C 1
ATOM 1739 O O . GLY A 1 215 ? 12.859 14.062 -0.634 1 98.62 215 GLY A O 1
ATOM 1740 N N . LEU A 1 216 ? 10.805 13.68 -1.331 1 98.94 216 LEU A N 1
ATOM 1741 C CA . LEU A 1 216 ? 10.266 14.883 -0.703 1 98.94 216 LEU A CA 1
ATOM 1742 C C . LEU A 1 216 ? 9.43 14.523 0.523 1 98.94 216 LEU A C 1
ATOM 1744 O O . LEU A 1 216 ? 8.664 13.562 0.499 1 98.94 216 LEU A O 1
ATOM 1748 N N . LEU A 1 217 ? 9.633 15.242 1.565 1 98.81 217 LEU A N 1
ATOM 1749 C CA . LEU A 1 217 ? 8.734 15.297 2.711 1 98.81 217 LEU A CA 1
ATOM 1750 C C . LEU A 1 217 ? 7.906 16.578 2.689 1 98.81 217 LEU A C 1
ATOM 1752 O O . LEU A 1 217 ? 8.453 17.672 2.787 1 98.81 217 LEU A O 1
ATOM 1756 N N . TRP A 1 218 ? 6.629 16.438 2.508 1 98.75 218 TRP A N 1
ATOM 1757 C CA . TRP A 1 218 ? 5.715 17.578 2.43 1 98.75 218 TRP A CA 1
ATOM 1758 C C . TRP A 1 218 ? 4.867 17.672 3.693 1 98.75 218 TRP A C 1
ATOM 1760 O O . TRP A 1 218 ? 3.91 16.922 3.869 1 98.75 218 TRP A O 1
ATOM 1770 N N . ILE A 1 219 ? 5.227 18.578 4.555 1 97.56 219 ILE A N 1
ATOM 1771 C CA . ILE A 1 219 ? 4.445 18.922 5.734 1 97.56 219 ILE A CA 1
ATOM 1772 C C . ILE A 1 219 ? 3.4 19.969 5.367 1 97.56 219 ILE A C 1
ATOM 1774 O O . ILE A 1 219 ? 3.744 21.094 4.973 1 97.56 219 ILE A O 1
ATOM 1778 N N . ASP A 1 220 ? 2.182 19.578 5.504 1 96.38 220 ASP A N 1
ATOM 1779 C CA . ASP A 1 220 ? 1.083 20.406 5 1 96.38 220 ASP A CA 1
ATOM 1780 C C . ASP A 1 220 ? 0.181 20.859 6.141 1 96.38 220 ASP A C 1
ATOM 1782 O O . ASP A 1 220 ? -0.672 20.109 6.613 1 96.38 220 ASP A O 1
ATOM 1786 N N . ARG A 1 221 ? 0.335 22.109 6.574 1 93.31 221 ARG A N 1
ATOM 1787 C CA . ARG A 1 221 ? -0.498 22.766 7.578 1 93.31 221 ARG A CA 1
ATOM 1788 C C . ARG A 1 221 ? -0.404 22.047 8.922 1 93.31 221 ARG A C 1
ATOM 1790 O O . ARG A 1 221 ? -1.425 21.734 9.539 1 93.31 221 ARG A O 1
ATOM 1797 N N . PHE A 1 222 ? 0.784 21.703 9.281 1 94.56 222 PHE A N 1
ATOM 1798 C CA . PHE A 1 222 ? 1.006 21.266 10.656 1 94.56 222 PHE A CA 1
ATOM 1799 C C . PHE A 1 222 ? 0.718 22.391 11.641 1 94.56 222 PHE A C 1
ATOM 1801 O O . PHE A 1 222 ? 1.173 23.516 11.445 1 94.56 222 PHE A O 1
ATOM 1808 N N . PHE A 1 223 ? -0.058 22.109 12.695 1 92.88 223 PHE A N 1
ATOM 1809 C CA . PHE A 1 223 ? -0.308 23.234 13.586 1 92.88 223 PHE A CA 1
ATOM 1810 C C . PHE A 1 223 ? 0.044 22.875 15.023 1 92.88 223 PHE A C 1
ATOM 1812 O O . PHE A 1 223 ? -0.032 21.703 15.414 1 92.88 223 PHE A O 1
ATOM 1819 N N . CYS A 1 224 ? 0.453 23.844 15.734 1 94.06 224 CYS A N 1
ATOM 1820 C CA . CYS A 1 224 ? 0.843 23.734 17.125 1 94.06 224 CYS A CA 1
ATOM 1821 C C . CYS A 1 224 ? 0.732 25.078 17.844 1 94.06 224 CYS A C 1
ATOM 1823 O O . CYS A 1 224 ? 0.435 26.094 17.219 1 94.06 224 CYS A O 1
ATOM 1825 N N . SER A 1 225 ? 0.839 24.953 19.109 1 95.19 225 SER A N 1
ATOM 1826 C CA . SER A 1 225 ? 0.963 26.203 19.859 1 95.19 225 SER A CA 1
ATOM 1827 C C . SER A 1 225 ? 2.236 26.953 19.484 1 95.19 225 SER A C 1
ATOM 1829 O O . SER A 1 225 ? 3.285 26.344 19.266 1 95.19 225 SER A O 1
ATOM 1831 N N . ARG A 1 226 ? 2.121 28.266 19.516 1 95.31 226 ARG A N 1
ATOM 1832 C CA . ARG A 1 226 ? 3.266 29.109 19.188 1 95.31 226 ARG A CA 1
ATOM 1833 C C . ARG A 1 226 ? 4.445 28.797 20.109 1 95.31 226 ARG A C 1
ATOM 1835 O O . ARG A 1 226 ? 5.598 28.812 19.688 1 95.31 226 ARG A O 1
ATOM 1842 N N . LYS A 1 227 ? 4.184 28.516 21.312 1 95.12 227 LYS A N 1
ATOM 1843 C CA . LYS A 1 227 ? 5.23 28.281 22.312 1 95.12 227 LYS A CA 1
ATOM 1844 C C . LYS A 1 227 ? 6 27 22.016 1 95.12 227 LYS A C 1
ATOM 1846 O O . LYS A 1 227 ? 7.145 26.844 22.453 1 95.12 227 LYS A O 1
ATOM 1851 N N . ASP A 1 228 ? 5.328 26.078 21.312 1 94.81 228 ASP A N 1
ATOM 1852 C CA . ASP A 1 228 ? 5.938 24.781 21.047 1 94.81 228 ASP A CA 1
ATOM 1853 C C . ASP A 1 228 ? 6.555 24.719 19.656 1 94.81 228 ASP A C 1
ATOM 1855 O O . ASP A 1 228 ? 7.133 23.703 19.266 1 94.81 228 ASP A O 1
ATOM 1859 N N . LEU A 1 229 ? 6.445 25.766 18.906 1 94.94 229 LEU A N 1
ATOM 1860 C CA . LEU A 1 229 ? 6.832 25.781 17.5 1 94.94 229 LEU A CA 1
ATOM 1861 C C . LEU A 1 229 ? 8.305 25.422 17.328 1 94.94 229 LEU A C 1
ATOM 1863 O O . LEU A 1 229 ? 8.656 24.609 16.469 1 94.94 229 LEU A O 1
ATOM 1867 N N . ASP A 1 230 ? 9.133 25.906 18.141 1 96.12 230 ASP A N 1
ATOM 1868 C CA . ASP A 1 230 ? 10.562 25.672 18.031 1 96.12 230 ASP A CA 1
ATOM 1869 C C . ASP A 1 230 ? 10.891 24.188 18.219 1 96.12 230 ASP A C 1
ATOM 1871 O O . ASP A 1 230 ? 11.758 23.641 17.547 1 96.12 230 ASP A O 1
ATOM 1875 N N . ASP A 1 231 ? 10.195 23.594 19.141 1 95.25 231 ASP A N 1
ATOM 1876 C CA . ASP A 1 231 ? 10.414 22.172 19.406 1 95.25 231 ASP A CA 1
ATOM 1877 C C . ASP A 1 231 ? 10.039 21.328 18.188 1 95.25 231 ASP A C 1
ATOM 1879 O O . ASP A 1 231 ? 10.797 20.438 17.797 1 95.25 231 ASP A O 1
ATOM 1883 N N . TYR A 1 232 ? 8.945 21.641 17.641 1 94.31 232 TYR A N 1
ATOM 1884 C CA . TYR A 1 232 ? 8.484 20.859 16.5 1 94.31 232 TYR A CA 1
ATOM 1885 C C . TYR A 1 232 ? 9.352 21.141 15.266 1 94.31 232 TYR A C 1
ATOM 1887 O O . TYR A 1 232 ? 9.641 20.234 14.484 1 94.31 232 TYR A O 1
ATOM 1895 N N . MET A 1 233 ? 9.727 22.375 15.078 1 95.81 233 MET A N 1
ATOM 1896 C CA . MET A 1 233 ? 10.641 22.688 13.984 1 95.81 233 MET A CA 1
ATOM 1897 C C . MET A 1 233 ? 11.945 21.906 14.125 1 95.81 233 MET A C 1
ATOM 1899 O O . MET A 1 233 ? 12.477 21.406 13.133 1 95.81 233 MET A O 1
ATOM 1903 N N . TYR A 1 234 ? 12.398 21.797 15.305 1 95.94 234 TYR A N 1
ATOM 1904 C CA . TYR A 1 234 ? 13.617 21.047 15.555 1 95.94 234 TYR A CA 1
ATOM 1905 C C . TYR A 1 234 ? 13.453 19.594 15.117 1 95.94 234 TYR A C 1
ATOM 1907 O O . TYR A 1 234 ? 14.367 19.016 14.531 1 95.94 234 TYR A O 1
ATOM 1915 N N . MET A 1 235 ? 12.297 19.047 15.422 1 94.88 235 MET A N 1
ATOM 1916 C CA . MET A 1 235 ? 12.023 17.656 15.07 1 94.88 235 MET A CA 1
ATOM 1917 C C . MET A 1 235 ? 12.141 17.438 13.562 1 94.88 235 MET A C 1
ATOM 1919 O O . MET A 1 235 ? 12.68 16.438 13.109 1 94.88 235 MET A O 1
ATOM 1923 N N . PHE A 1 236 ? 11.711 18.359 12.75 1 95.69 236 PHE A N 1
ATOM 1924 C CA . PHE A 1 236 ? 11.781 18.25 11.297 1 95.69 236 PHE A CA 1
ATOM 1925 C C . PHE A 1 236 ? 13.188 18.562 10.797 1 95.69 236 PHE A C 1
ATOM 1927 O O . PHE A 1 236 ? 13.688 17.906 9.883 1 95.69 236 PHE A O 1
ATOM 1934 N N . LEU A 1 237 ? 13.875 19.469 11.422 1 96.88 237 LEU A N 1
ATOM 1935 C CA . LEU A 1 237 ? 15.125 20.016 10.906 1 96.88 237 LEU A CA 1
ATOM 1936 C C . LEU A 1 237 ? 16.312 19.141 11.289 1 96.88 237 LEU A C 1
ATOM 1938 O O . LEU A 1 237 ? 17.375 19.219 10.688 1 96.88 237 LEU A O 1
ATOM 1942 N N . GLN A 1 238 ? 16.141 18.25 12.203 1 94.94 238 GLN A N 1
ATOM 1943 C CA . GLN A 1 238 ? 17.234 17.406 12.688 1 94.94 238 GLN A CA 1
ATOM 1944 C C . GLN A 1 238 ? 17.75 16.484 11.594 1 94.94 238 GLN A C 1
ATOM 1946 O O . GLN A 1 238 ? 18.891 16.016 11.656 1 94.94 238 GLN A O 1
ATOM 1951 N N . PHE A 1 239 ? 17 16.297 10.578 1 96.06 239 PHE A N 1
ATOM 1952 C CA . PHE A 1 239 ? 17.359 15.359 9.523 1 96.06 239 PHE A CA 1
ATOM 1953 C C . PHE A 1 239 ? 18.188 16.047 8.438 1 96.06 239 PHE A C 1
ATOM 1955 O O . PHE A 1 239 ? 18.672 15.406 7.512 1 96.06 239 PHE A O 1
ATOM 1962 N N . ARG A 1 240 ? 18.234 17.391 8.469 1 95.69 240 ARG A N 1
ATOM 1963 C CA . ARG A 1 240 ? 19.047 18.203 7.574 1 95.69 240 ARG A CA 1
ATOM 1964 C C . ARG A 1 240 ? 18.594 18.031 6.125 1 95.69 240 ARG A C 1
ATOM 1966 O O . ARG A 1 240 ? 19.438 17.875 5.23 1 95.69 240 ARG A O 1
ATOM 1973 N N . TYR A 1 241 ? 17.328 17.938 5.984 1 98.12 241 TYR A N 1
ATOM 1974 C CA . TYR A 1 241 ? 16.781 17.922 4.637 1 98.12 241 TYR A CA 1
ATOM 1975 C C . TYR A 1 241 ? 16.938 19.281 3.959 1 98.12 241 TYR A C 1
ATOM 1977 O O . TYR A 1 241 ? 16.922 20.312 4.625 1 98.12 241 TYR A O 1
ATOM 1985 N N . LYS A 1 242 ? 17.094 19.297 2.664 1 98.19 242 LYS A N 1
ATOM 1986 C CA . LYS A 1 242 ? 17.078 20.531 1.895 1 98.19 242 LYS A CA 1
ATOM 1987 C C . LYS A 1 242 ? 15.695 21.156 1.887 1 98.19 242 LYS A C 1
ATOM 1989 O O . LYS A 1 242 ? 14.703 20.484 1.601 1 98.19 242 LYS A O 1
ATOM 1994 N N . LYS A 1 243 ? 15.633 22.453 2.16 1 98.38 243 LYS A N 1
ATOM 1995 C CA . LYS A 1 243 ? 14.359 23.156 2.182 1 98.38 243 LYS A CA 1
ATOM 1996 C C . LYS A 1 243 ? 14.023 23.719 0.806 1 98.38 243 LYS A C 1
ATOM 1998 O O . LYS A 1 243 ? 14.75 24.562 0.279 1 98.38 243 LYS A O 1
ATOM 2003 N N . HIS A 1 244 ? 12.977 23.266 0.261 1 98.69 244 HIS A N 1
ATOM 2004 C CA . HIS A 1 244 ? 12.469 23.891 -0.957 1 98.69 244 HIS A CA 1
ATOM 2005 C C . HIS A 1 244 ? 11.484 25 -0.636 1 98.69 244 HIS A C 1
ATOM 2007 O O . HIS A 1 244 ? 11.461 26.031 -1.313 1 98.69 244 HIS A O 1
ATOM 2013 N N . LYS A 1 245 ? 10.594 24.766 0.35 1 98.06 245 LYS A N 1
ATOM 2014 C CA . LYS A 1 245 ? 9.625 25.719 0.868 1 98.06 245 LYS A CA 1
ATOM 2015 C C . LYS A 1 245 ? 9.484 25.594 2.383 1 98.06 245 LYS A C 1
ATOM 2017 O O . LYS A 1 245 ? 9.594 24.5 2.934 1 98.06 245 LYS A O 1
ATOM 2022 N N . TRP A 1 246 ? 9.281 26.672 3.027 1 97.81 246 TRP A N 1
ATOM 2023 C CA . TRP A 1 246 ? 9.078 26.766 4.469 1 97.81 246 TRP A CA 1
ATOM 2024 C C . TRP A 1 246 ? 8.258 28 4.82 1 97.81 246 TRP A C 1
ATOM 2026 O O . TRP A 1 246 ? 8.672 29.125 4.559 1 97.81 246 TRP A O 1
ATOM 2036 N N . SER A 1 247 ? 7.07 27.766 5.309 1 97.5 247 SER A N 1
ATOM 2037 C CA . SER A 1 247 ? 6.168 28.875 5.594 1 97.5 247 SER A CA 1
ATOM 2038 C C . SER A 1 247 ? 5.453 28.672 6.926 1 97.5 247 SER A C 1
ATOM 2040 O O . SER A 1 247 ? 5.043 27.562 7.258 1 97.5 247 SER A O 1
ATOM 2042 N N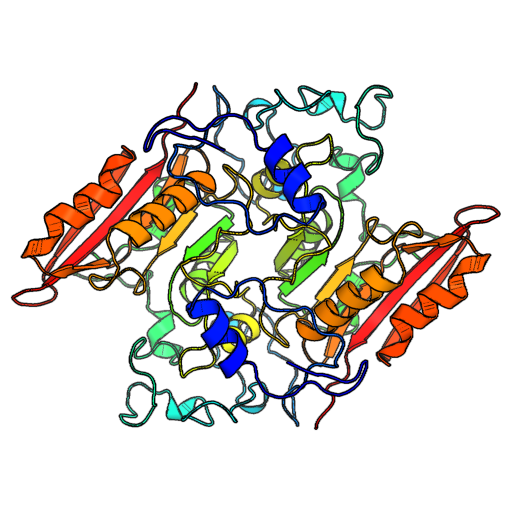 . ILE A 1 248 ? 5.332 29.719 7.664 1 96.62 248 ILE A N 1
ATOM 2043 C CA . ILE A 1 248 ? 4.578 29.75 8.914 1 96.62 248 ILE A CA 1
ATOM 2044 C C . ILE A 1 248 ? 3.488 30.828 8.828 1 96.62 248 ILE A C 1
ATOM 2046 O O . ILE A 1 248 ? 3.727 31.922 8.336 1 96.62 248 ILE A O 1
ATOM 2050 N N . SER A 1 249 ? 2.336 30.5 9.227 1 95.94 249 SER A N 1
ATOM 2051 C CA . SER A 1 249 ? 1.215 31.438 9.25 1 95.94 249 SER A CA 1
ATOM 2052 C C . SER A 1 249 ? 0.403 31.297 10.531 1 95.94 249 SER A C 1
ATOM 2054 O O . SER A 1 249 ? 0.302 30.203 11.094 1 95.94 249 SER A O 1
ATOM 2056 N N . PRO A 1 250 ? -0.207 32.375 10.984 1 95.19 250 PRO A N 1
ATOM 2057 C CA . PRO A 1 250 ? -1.055 32.281 12.18 1 95.19 250 PRO A CA 1
ATOM 2058 C C . PRO A 1 250 ? -2.344 31.516 11.922 1 95.19 250 PRO A C 1
ATOM 2060 O O . PRO A 1 250 ? -2.951 31.656 10.852 1 95.19 250 PRO A O 1
ATOM 2063 N N . LYS A 1 251 ? -2.627 30.594 12.75 1 93.38 251 LYS A N 1
ATOM 2064 C CA . LYS A 1 251 ? -3.926 29.922 12.758 1 93.38 251 LYS A CA 1
ATOM 2065 C C . LYS A 1 251 ? -4.906 30.641 13.68 1 93.38 251 LYS A C 1
ATOM 2067 O O . LYS A 1 251 ? -6.066 30.844 13.32 1 93.38 251 LYS A O 1
ATOM 2072 N N . SER A 1 252 ? -4.414 31 14.852 1 95.06 252 SER A N 1
ATOM 2073 C CA . SER A 1 252 ? -5.086 31.797 15.875 1 95.06 252 SER A CA 1
ATOM 2074 C C . SER A 1 252 ? -4.094 32.656 16.641 1 95.06 252 SER A C 1
ATOM 2076 O O . SER A 1 252 ? -2.945 32.812 16.219 1 95.06 252 SER A O 1
ATOM 2078 N N . SER A 1 253 ? -4.57 33.219 17.75 1 95.5 253 SER A N 1
ATOM 2079 C CA . SER A 1 253 ? -3.688 34.062 18.562 1 95.5 253 SER A CA 1
ATOM 2080 C C . SER A 1 253 ? -2.557 33.219 19.172 1 95.5 253 SER A C 1
ATOM 2082 O O . SER A 1 253 ? -1.438 33.719 19.328 1 95.5 253 SER A O 1
ATOM 2084 N N . ASP A 1 254 ? -2.85 31.969 19.406 1 95.62 254 ASP A N 1
ATOM 2085 C CA . ASP A 1 254 ? -1.866 31.188 20.141 1 95.62 254 ASP A CA 1
ATOM 2086 C C . ASP A 1 254 ? -1.378 30 19.312 1 95.62 254 ASP A C 1
ATOM 2088 O O . ASP A 1 254 ? -0.522 29.234 19.766 1 95.62 254 ASP A O 1
ATOM 2092 N N . GLU A 1 255 ? -1.886 29.891 18.141 1 95.75 255 GLU A N 1
ATOM 2093 C CA . GLU A 1 255 ? -1.513 28.734 17.328 1 95.75 255 GLU A CA 1
ATOM 2094 C C . GLU A 1 255 ? -0.977 29.188 15.969 1 95.75 255 GLU A C 1
ATOM 2096 O O . GLU A 1 255 ? -1.335 30.25 15.477 1 95.75 255 GLU A O 1
ATOM 2101 N N . VAL A 1 256 ? -0.133 28.297 15.406 1 95.75 256 VAL A N 1
ATOM 2102 C CA . VAL A 1 256 ? 0.455 28.594 14.109 1 95.75 256 VAL A CA 1
ATOM 2103 C C . VAL A 1 256 ? 0.395 27.359 13.219 1 95.75 256 VAL A C 1
ATOM 2105 O O . VAL A 1 256 ? 0.329 26.234 13.711 1 95.75 256 VAL A O 1
ATOM 2108 N N . TYR A 1 257 ? 0.36 27.625 11.945 1 95.5 257 TYR A N 1
ATOM 2109 C CA . TYR A 1 257 ? 0.547 26.594 10.922 1 95.5 257 TYR A CA 1
ATOM 2110 C C . TYR A 1 257 ? 1.984 26.594 10.414 1 95.5 257 TYR A C 1
ATOM 2112 O O . TYR A 1 257 ? 2.604 27.641 10.266 1 95.5 257 TYR A O 1
ATOM 2120 N N . LEU A 1 258 ? 2.488 25.469 10.188 1 96.25 258 LEU A N 1
ATOM 2121 C CA . LEU A 1 258 ? 3.758 25.266 9.5 1 96.25 258 LEU A CA 1
ATOM 2122 C C . LEU A 1 258 ? 3.582 24.359 8.289 1 96.25 258 LEU A C 1
ATOM 2124 O O . LEU A 1 258 ? 3.072 23.25 8.406 1 96.25 258 LEU A O 1
ATOM 2128 N N . SER A 1 259 ? 3.922 24.812 7.098 1 97.31 259 SER A N 1
ATOM 2129 C CA . SER A 1 259 ? 4.039 24 5.895 1 97.31 259 SER A CA 1
ATOM 2130 C C . SER A 1 259 ? 5.465 24 5.355 1 97.31 259 SER A C 1
ATOM 2132 O O . SER A 1 259 ? 6.152 25.031 5.418 1 97.31 259 SER A O 1
ATOM 2134 N N . ALA A 1 260 ? 5.879 22.891 4.898 1 98.31 260 ALA A N 1
ATOM 2135 C CA . ALA A 1 260 ? 7.238 22.797 4.375 1 98.31 260 ALA A CA 1
ATOM 2136 C C . ALA A 1 260 ? 7.352 21.672 3.348 1 98.31 260 ALA A C 1
ATOM 2138 O O . ALA A 1 260 ? 6.602 20.688 3.402 1 98.31 260 ALA A O 1
ATOM 2139 N N . VAL A 1 261 ? 8.195 21.828 2.367 1 98.88 261 VAL A N 1
ATOM 2140 C CA . VAL A 1 261 ? 8.625 20.797 1.438 1 98.88 261 VAL A CA 1
ATOM 2141 C C . VAL A 1 261 ? 10.133 20.594 1.563 1 98.88 261 VAL A C 1
ATOM 2143 O O . VAL A 1 261 ? 10.922 21.5 1.267 1 98.88 261 VAL A O 1
ATOM 2146 N N . LEU A 1 262 ? 10.492 19.469 2.059 1 98.88 262 LEU A N 1
ATOM 2147 C CA . LEU A 1 262 ? 11.867 19.125 2.385 1 98.88 262 LEU A CA 1
ATOM 2148 C C . LEU A 1 262 ? 12.359 17.969 1.529 1 98.88 262 LEU A C 1
ATOM 2150 O O . LEU A 1 262 ? 11.602 17.031 1.25 1 98.88 262 LEU A O 1
ATOM 2154 N N . GLU A 1 263 ? 13.602 17.969 1.166 1 98.69 263 GLU A N 1
ATOM 2155 C CA . GLU A 1 263 ? 14.195 16.938 0.321 1 98.69 263 GLU A CA 1
ATOM 2156 C C . GLU A 1 263 ? 15.258 16.141 1.08 1 98.69 263 GLU A C 1
ATOM 2158 O O . GLU A 1 263 ? 16.219 16.719 1.6 1 98.69 263 GLU A O 1
ATOM 2163 N N . LYS A 1 264 ? 15.102 14.883 1.107 1 97.94 264 LYS A N 1
ATOM 2164 C CA . LYS A 1 264 ? 16.047 14.016 1.792 1 97.94 264 LYS A CA 1
ATOM 2165 C 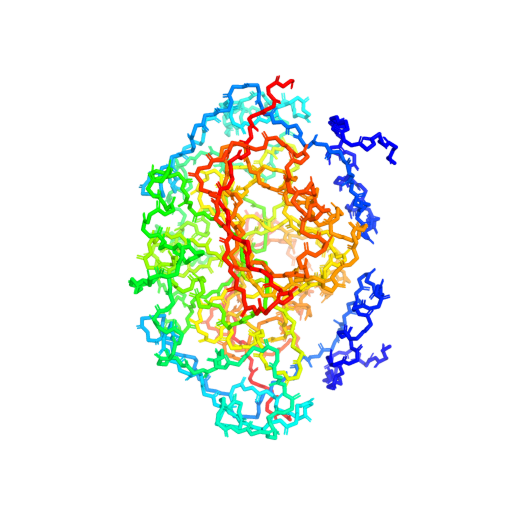C . LYS A 1 264 ? 17.406 14.016 1.081 1 97.94 264 LYS A C 1
ATOM 2167 O O . LYS A 1 264 ? 17.469 13.805 -0.133 1 97.94 264 LYS A O 1
ATOM 2172 N N . PRO A 1 265 ? 18.453 14.133 1.772 1 94.38 265 PRO A N 1
ATOM 2173 C CA . PRO A 1 265 ? 19.781 14.078 1.153 1 94.38 265 PRO A CA 1
ATOM 2174 C C . PRO A 1 265 ? 20.25 12.648 0.876 1 94.38 265 PRO A C 1
ATOM 2176 O O . PRO A 1 265 ? 19.719 11.703 1.463 1 94.38 265 PRO A O 1
ATOM 2179 N N . PRO A 1 266 ? 21.125 12.289 -0.055 1 86.62 266 PRO A N 1
ATOM 2180 C CA . PRO A 1 266 ? 21.594 10.93 -0.371 1 86.62 266 PRO A CA 1
ATOM 2181 C C . PRO A 1 266 ? 22.422 10.312 0.753 1 86.62 266 PRO A C 1
ATOM 2183 O O . PRO A 1 266 ? 22.453 9.086 0.892 1 86.62 266 PRO A O 1
ATOM 2186 N N . ARG A 1 267 ? 22.875 10.852 1.627 1 80.5 267 ARG A N 1
ATOM 2187 C CA . ARG A 1 267 ? 23.75 10.398 2.695 1 80.5 267 ARG A CA 1
ATOM 2188 C C . ARG A 1 267 ? 24.719 9.328 2.191 1 80.5 267 ARG A C 1
ATOM 2190 O O . ARG A 1 267 ? 24.625 8.172 2.592 1 80.5 267 ARG A O 1
ATOM 2197 N N . ALA A 1 268 ? 25.516 9.68 1.145 1 68.38 268 ALA A N 1
ATOM 2198 C CA . ALA A 1 268 ? 26.453 8.805 0.449 1 68.38 268 ALA A CA 1
ATOM 2199 C C . ALA A 1 268 ? 27.516 8.266 1.408 1 68.38 268 ALA A C 1
ATOM 2201 O O . ALA A 1 268 ? 28.406 9 1.838 1 68.38 268 ALA A O 1
ATOM 2202 N N . ILE A 1 269 ? 27.109 7.301 2.215 1 64.19 269 ILE A N 1
ATOM 2203 C CA . ILE A 1 269 ? 28.172 6.691 3.01 1 64.19 269 ILE A CA 1
ATOM 2204 C C . ILE A 1 269 ? 28.297 5.207 2.674 1 64.19 269 ILE A C 1
ATOM 2206 O O . ILE A 1 269 ? 27.281 4.535 2.461 1 64.19 269 ILE A O 1
ATOM 2210 N N . MET B 1 1 ? 18.953 -5.152 18.109 1 58.56 1 MET B N 1
ATOM 2211 C CA . MET B 1 1 ? 19.516 -4.137 17.219 1 58.56 1 MET B CA 1
ATOM 2212 C C . MET B 1 1 ? 19.797 -2.844 17.969 1 58.56 1 MET B C 1
ATOM 2214 O O . MET B 1 1 ? 18.891 -2.262 18.578 1 58.56 1 MET B O 1
ATOM 2218 N N . GLU B 1 2 ? 20.969 -2.584 18.359 1 67.5 2 GLU B N 1
ATOM 2219 C CA . GLU B 1 2 ? 21.375 -1.406 19.125 1 67.5 2 GLU B CA 1
ATOM 2220 C C . GLU B 1 2 ? 21.828 -0.28 18.203 1 67.5 2 GLU B C 1
ATOM 2222 O O . GLU B 1 2 ? 22.484 -0.529 17.188 1 67.5 2 GLU B O 1
ATOM 2227 N N . TYR B 1 3 ? 21.203 0.876 18.281 1 74.81 3 TYR B N 1
ATOM 2228 C CA . TYR B 1 3 ? 21.688 2.016 17.5 1 74.81 3 TYR B CA 1
ATOM 2229 C C . TYR B 1 3 ? 21.688 3.285 18.359 1 74.81 3 TYR B C 1
ATOM 2231 O O . TYR B 1 3 ? 20.891 3.414 19.297 1 74.81 3 TYR B O 1
ATOM 2239 N N . ASP B 1 4 ? 22.703 4.113 17.953 1 85.44 4 ASP B N 1
ATOM 2240 C CA . ASP B 1 4 ? 22.703 5.465 18.516 1 85.44 4 ASP B CA 1
ATOM 2241 C C . ASP B 1 4 ? 21.688 6.352 17.781 1 85.44 4 ASP B C 1
ATOM 2243 O O . ASP B 1 4 ? 21.641 6.367 16.547 1 85.44 4 ASP B O 1
ATOM 2247 N N . ILE B 1 5 ? 21.016 7.055 18.562 1 88.56 5 ILE B N 1
ATOM 2248 C CA . ILE B 1 5 ? 20 7.926 17.969 1 88.56 5 ILE B CA 1
ATOM 2249 C C . ILE B 1 5 ? 20.672 8.938 17.047 1 88.56 5 ILE B C 1
ATOM 2251 O O . ILE B 1 5 ? 21.656 9.578 17.406 1 88.56 5 ILE B O 1
ATOM 2255 N N . GLY B 1 6 ? 20.172 8.961 15.789 1 90.62 6 GLY B N 1
ATOM 2256 C CA . GLY B 1 6 ? 20.656 9.945 14.836 1 90.62 6 GLY B CA 1
ATOM 2257 C C . GLY B 1 6 ? 21.891 9.492 14.07 1 90.62 6 GLY B C 1
ATOM 2258 O O . GLY B 1 6 ? 22.312 10.164 13.125 1 90.62 6 GLY B O 1
ATOM 2259 N N . SER B 1 7 ? 22.453 8.344 14.438 1 91.06 7 SER B N 1
ATOM 2260 C CA . SER B 1 7 ? 23.562 7.785 13.672 1 91.06 7 SER B CA 1
ATOM 2261 C C . SER B 1 7 ? 23.062 7.07 12.422 1 91.06 7 SER B C 1
ATOM 2263 O O . SER B 1 7 ? 21.844 6.941 12.211 1 91.06 7 SER B O 1
ATOM 2265 N N . TYR B 1 8 ? 24 6.668 11.656 1 92.06 8 TYR B N 1
ATOM 2266 C CA . TYR B 1 8 ? 23.625 5.867 10.5 1 92.06 8 TYR B CA 1
ATOM 2267 C C . TYR B 1 8 ? 23.297 4.438 10.906 1 92.06 8 TYR B C 1
ATOM 2269 O O . TYR B 1 8 ? 23.969 3.848 11.742 1 92.06 8 TYR B O 1
ATOM 2277 N N . CYS B 1 9 ? 22.219 3.98 10.352 1 91.62 9 CYS B N 1
ATOM 2278 C CA . CYS B 1 9 ? 21.812 2.615 10.648 1 91.62 9 CYS B CA 1
ATOM 2279 C C . CYS B 1 9 ? 22.828 1.609 10.133 1 91.62 9 CYS B C 1
ATOM 2281 O O . CYS B 1 9 ? 23.453 1.818 9.086 1 91.62 9 CYS B O 1
ATOM 2283 N N . LYS B 1 10 ? 22.953 0.534 10.836 1 89.38 10 LYS B N 1
ATOM 2284 C CA . LYS B 1 10 ? 23.703 -0.599 10.305 1 89.38 10 LYS B CA 1
ATOM 2285 C C . LYS B 1 10 ? 23 -1.204 9.086 1 89.38 10 LYS B C 1
ATOM 2287 O O . LYS B 1 10 ? 21.781 -1.1 8.953 1 89.38 10 LYS B O 1
ATOM 2292 N N . ASP B 1 11 ? 23.844 -1.737 8.203 1 89.19 11 ASP B N 1
ATOM 2293 C CA . ASP B 1 11 ? 23.266 -2.441 7.066 1 89.19 11 ASP B CA 1
ATOM 2294 C C . ASP B 1 11 ? 22.797 -3.84 7.461 1 89.19 11 ASP B C 1
ATOM 2296 O O . ASP B 1 11 ? 23.422 -4.836 7.086 1 89.19 11 ASP B O 1
ATOM 2300 N N . ASP B 1 12 ? 21.688 -3.908 8.156 1 90.19 12 ASP B N 1
ATOM 2301 C CA . ASP B 1 12 ? 21.25 -5.172 8.742 1 90.19 12 ASP B CA 1
ATOM 2302 C C . ASP B 1 12 ? 19.859 -5.559 8.266 1 90.19 12 ASP B C 1
ATOM 2304 O O . ASP B 1 12 ? 19.109 -6.238 8.977 1 90.19 12 ASP B O 1
ATOM 2308 N N . TRP B 1 13 ? 19.484 -5.082 7.066 1 92.75 13 TRP B N 1
ATOM 2309 C CA . TRP B 1 13 ? 18.156 -5.359 6.551 1 92.75 13 TRP B CA 1
ATOM 2310 C C . TRP B 1 13 ? 17.938 -6.855 6.344 1 92.75 13 TRP B C 1
ATOM 2312 O O . TRP B 1 13 ? 16.828 -7.359 6.484 1 92.75 13 TRP B O 1
ATOM 2322 N N . ASP B 1 14 ? 19.016 -7.559 5.938 1 93.81 14 ASP B N 1
ATOM 2323 C CA . ASP B 1 14 ? 18.906 -8.992 5.688 1 93.81 14 ASP B CA 1
ATOM 2324 C C . ASP B 1 14 ? 18.641 -9.758 6.98 1 93.81 14 ASP B C 1
ATOM 2326 O O . ASP B 1 14 ? 17.844 -10.703 6.992 1 93.81 14 ASP B O 1
ATOM 2330 N N . LEU B 1 15 ? 19.312 -9.359 8.078 1 92.5 15 LEU B N 1
ATOM 2331 C CA . LEU B 1 15 ? 19.016 -9.93 9.383 1 92.5 15 LEU B CA 1
ATOM 2332 C C . LEU B 1 15 ? 17.594 -9.609 9.812 1 92.5 15 LEU B C 1
ATOM 2334 O O . LEU B 1 15 ? 16.875 -10.484 10.305 1 92.5 15 LEU B O 1
ATOM 2338 N N . ALA B 1 16 ? 17.172 -8.367 9.578 1 92.38 16 ALA B N 1
ATOM 2339 C CA . ALA B 1 16 ? 15.82 -7.941 9.914 1 92.38 16 ALA B CA 1
ATOM 2340 C C . ALA B 1 16 ? 14.773 -8.773 9.172 1 92.38 16 ALA B C 1
ATOM 2342 O O . ALA B 1 16 ? 13.812 -9.25 9.766 1 92.38 16 ALA B O 1
ATOM 2343 N N . GLN B 1 17 ? 14.977 -8.953 7.945 1 94.06 17 GLN B N 1
ATOM 2344 C CA . GLN B 1 17 ? 14.031 -9.711 7.133 1 94.06 17 GLN B CA 1
ATOM 2345 C C . GLN B 1 17 ? 13.992 -11.172 7.566 1 94.06 17 GLN B C 1
ATOM 2347 O O . GLN B 1 17 ? 12.922 -11.789 7.582 1 94.06 17 GLN B O 1
ATOM 2352 N N . LYS B 1 18 ? 15.141 -11.711 7.887 1 93.94 18 LYS B N 1
ATOM 2353 C CA . LYS B 1 18 ? 15.188 -13.086 8.391 1 93.94 18 LYS B CA 1
ATOM 2354 C C . LYS B 1 18 ? 14.352 -13.234 9.656 1 93.94 18 LYS B C 1
ATOM 2356 O O . LYS B 1 18 ? 13.641 -14.227 9.828 1 93.94 18 LYS B O 1
ATOM 2361 N N . LEU B 1 19 ? 14.469 -12.25 10.492 1 92.5 19 LEU B N 1
ATOM 2362 C CA . LEU B 1 19 ? 13.68 -12.25 11.719 1 92.5 19 LEU B CA 1
ATOM 2363 C C . LEU B 1 19 ? 12.188 -12.188 11.406 1 92.5 19 LEU B C 1
ATOM 2365 O O . LEU B 1 19 ? 11.398 -12.93 12 1 92.5 19 LEU B O 1
ATOM 2369 N N . MET B 1 20 ? 11.797 -11.391 10.461 1 92.12 20 MET B N 1
ATOM 2370 C CA . MET B 1 20 ? 10.391 -11.289 10.055 1 92.12 20 MET B CA 1
ATOM 2371 C C . MET B 1 20 ? 9.875 -12.625 9.539 1 92.12 20 MET B C 1
ATOM 2373 O O . MET B 1 20 ? 8.773 -13.047 9.906 1 92.12 20 MET B O 1
ATOM 2377 N N . ILE B 1 21 ? 10.672 -13.211 8.766 1 90.62 21 ILE B N 1
ATOM 2378 C CA . ILE B 1 21 ? 10.289 -14.477 8.141 1 90.62 21 ILE B CA 1
ATOM 2379 C C . ILE B 1 21 ? 10.086 -15.539 9.211 1 90.62 21 ILE B C 1
ATOM 2381 O O . ILE B 1 21 ? 9.195 -16.391 9.094 1 90.62 21 ILE B O 1
ATOM 2385 N N . LYS B 1 22 ? 10.789 -15.398 10.312 1 90.06 22 LYS B N 1
ATOM 2386 C CA . LYS B 1 22 ? 10.711 -16.359 11.406 1 90.06 22 LYS B CA 1
ATOM 2387 C C . LYS B 1 22 ? 9.625 -15.977 12.406 1 90.06 22 LYS B C 1
ATOM 2389 O O . LYS B 1 22 ? 9.508 -16.578 13.469 1 90.06 22 LYS B O 1
ATOM 2394 N N . GLY B 1 23 ? 8.977 -14.922 12.094 1 85.19 23 GLY B N 1
ATOM 2395 C CA . GLY B 1 23 ? 7.82 -14.578 12.906 1 85.19 23 GLY B CA 1
ATOM 2396 C C . GLY B 1 23 ? 8.109 -13.508 13.938 1 85.19 23 GLY B C 1
ATOM 2397 O O . GLY B 1 23 ? 7.254 -13.18 14.758 1 85.19 23 GLY B O 1
ATOM 2398 N N . CYS B 1 24 ? 9.297 -13.023 13.977 1 83.5 24 CYS B N 1
ATOM 2399 C CA . CYS B 1 24 ? 9.625 -11.938 14.891 1 83.5 24 CYS B CA 1
ATOM 2400 C C . CYS B 1 24 ? 9.156 -10.602 14.336 1 83.5 24 CYS B C 1
ATOM 2402 O O . CYS B 1 24 ? 9.953 -9.852 13.758 1 83.5 24 CYS B O 1
ATOM 2404 N N . ASP B 1 25 ? 7.91 -10.391 14.477 1 79.81 25 ASP B N 1
ATOM 2405 C CA . ASP B 1 25 ? 7.254 -9.18 14 1 79.81 25 ASP B CA 1
ATOM 2406 C C . ASP B 1 25 ? 6.332 -8.586 15.062 1 79.81 25 ASP B C 1
ATOM 2408 O O . ASP B 1 25 ? 5.711 -9.328 15.828 1 79.81 25 ASP B O 1
ATOM 2412 N N . PRO B 1 26 ? 6.398 -7.262 15.141 1 79.81 26 PRO B N 1
ATOM 2413 C CA . PRO B 1 26 ? 7.027 -6.227 14.312 1 79.81 26 PRO B CA 1
ATOM 2414 C C . PRO B 1 26 ? 8.5 -6.016 14.656 1 79.81 26 PRO B C 1
ATOM 2416 O O . PRO B 1 26 ? 8.914 -6.242 15.797 1 79.81 26 PRO B O 1
ATOM 2419 N N . LEU B 1 27 ? 9.211 -5.598 13.625 1 83.69 27 LEU B N 1
ATOM 2420 C CA . LEU B 1 27 ? 10.578 -5.152 13.859 1 83.69 27 LEU B CA 1
ATOM 2421 C C . LEU B 1 27 ? 10.602 -3.9 14.734 1 83.69 27 LEU B C 1
ATOM 2423 O O . LEU B 1 27 ? 9.656 -3.107 14.711 1 83.69 27 LEU B O 1
ATOM 2427 N N . PRO B 1 28 ? 11.672 -3.773 15.43 1 81.94 28 PRO B N 1
ATOM 2428 C CA . PRO B 1 28 ? 11.781 -2.545 16.219 1 81.94 28 PRO B CA 1
ATOM 2429 C C . PRO B 1 28 ? 11.875 -1.291 15.359 1 81.94 28 PRO B C 1
ATOM 2431 O O . PRO B 1 28 ? 12.461 -1.328 14.273 1 81.94 28 PRO B O 1
ATOM 2434 N N . ARG B 1 29 ? 11.281 -0.262 15.852 1 87.31 29 ARG B N 1
ATOM 2435 C CA . ARG B 1 29 ? 11.469 1.041 15.227 1 87.31 29 ARG B CA 1
ATOM 2436 C C . ARG B 1 29 ? 12.836 1.624 15.555 1 87.31 29 ARG B C 1
ATOM 2438 O O . ARG B 1 29 ? 13.312 1.499 16.688 1 87.31 29 ARG B O 1
ATOM 2445 N N . ARG B 1 30 ? 13.383 2.131 14.57 1 86.56 30 ARG B N 1
ATOM 2446 C CA . ARG B 1 30 ? 14.742 2.627 14.727 1 86.56 30 ARG B CA 1
ATOM 2447 C C . ARG B 1 30 ? 14.789 4.148 14.648 1 86.56 30 ARG B C 1
ATOM 2449 O O . ARG B 1 30 ? 13.977 4.762 13.945 1 86.56 30 ARG B O 1
ATOM 2456 N N . ARG B 1 31 ? 15.75 4.691 15.344 1 93.12 31 ARG B N 1
ATOM 2457 C CA . ARG B 1 31 ? 15.977 6.133 15.281 1 93.12 31 ARG B CA 1
ATOM 2458 C C . ARG B 1 31 ? 17.375 6.441 14.758 1 93.12 31 ARG B C 1
ATOM 2460 O O . ARG B 1 31 ? 18.094 7.273 15.328 1 93.12 31 ARG B O 1
ATOM 2467 N N . CYS B 1 32 ? 17.703 5.73 13.805 1 93 32 CYS B N 1
ATOM 2468 C CA . CYS B 1 32 ? 18.922 5.973 13.055 1 93 32 CYS B CA 1
ATOM 2469 C C . CYS B 1 32 ? 18.609 6.363 11.617 1 93 32 CYS B C 1
ATOM 2471 O O . CYS B 1 32 ? 17.484 6.184 11.148 1 93 32 CYS B O 1
ATOM 2473 N N . LEU B 1 33 ? 19.578 6.941 10.953 1 93.75 33 LEU B N 1
ATOM 2474 C CA . LEU B 1 33 ? 19.422 7.438 9.594 1 93.75 33 LEU B CA 1
ATOM 2475 C C . LEU B 1 33 ? 19.688 6.336 8.578 1 93.75 33 LEU B C 1
ATOM 2477 O O . LEU B 1 33 ? 20.766 5.73 8.586 1 93.75 33 LEU B O 1
ATOM 2481 N N . THR B 1 34 ? 18.75 6.098 7.734 1 91.75 34 THR B N 1
ATOM 2482 C CA . THR B 1 34 ? 18.844 5.012 6.766 1 91.75 34 THR B CA 1
ATOM 2483 C C . THR B 1 34 ? 19.906 5.312 5.719 1 91.75 34 THR B C 1
ATOM 2485 O O . THR B 1 34 ? 19.984 6.43 5.203 1 91.75 34 THR B O 1
ATOM 2488 N N . ARG B 1 35 ? 20.641 4.285 5.395 1 89.06 35 ARG B N 1
ATOM 2489 C CA . ARG B 1 35 ? 21.688 4.41 4.391 1 89.06 35 ARG B CA 1
ATOM 2490 C C . ARG B 1 35 ? 21.141 4.203 2.984 1 89.06 35 ARG B C 1
ATOM 2492 O O . ARG B 1 35 ? 20.141 3.502 2.805 1 89.06 35 ARG B O 1
ATOM 2499 N N . ALA B 1 36 ? 21.781 4.875 2.092 1 90.75 36 ALA B N 1
ATOM 2500 C CA . ALA B 1 36 ? 21.453 4.691 0.68 1 90.75 36 ALA B CA 1
ATOM 2501 C C . ALA B 1 36 ? 22.703 4.441 -0.146 1 90.75 36 ALA B C 1
ATOM 2503 O O . ALA B 1 36 ? 23.812 4.422 0.391 1 90.75 36 ALA B O 1
ATOM 2504 N N . SER B 1 37 ? 22.469 4.062 -1.388 1 88.12 37 SER B N 1
ATOM 2505 C CA . SER B 1 37 ? 23.594 3.889 -2.297 1 88.12 37 SER B CA 1
ATOM 2506 C C . SER B 1 37 ? 24.438 5.164 -2.398 1 88.12 37 SER B C 1
ATOM 2508 O O . SER B 1 37 ? 23.891 6.27 -2.289 1 88.12 37 SER B O 1
ATOM 2510 N N . LYS B 1 38 ? 25.703 5.086 -2.623 1 83 38 LYS B N 1
ATOM 2511 C CA . LYS B 1 38 ? 26.656 6.195 -2.625 1 83 38 LYS B CA 1
ATOM 2512 C C . LYS B 1 38 ? 26.359 7.172 -3.756 1 83 38 LYS B C 1
ATOM 2514 O O . LYS B 1 38 ? 26.469 8.391 -3.58 1 83 38 LYS B O 1
ATOM 2519 N N . VAL B 1 39 ? 25.969 6.629 -4.902 1 89.19 39 VAL B N 1
ATOM 2520 C CA . VAL B 1 39 ? 25.719 7.48 -6.062 1 89.19 39 VAL B CA 1
ATOM 2521 C C . VAL B 1 39 ? 24.297 7.266 -6.559 1 89.19 39 VAL B C 1
ATOM 2523 O O . VAL B 1 39 ? 24.078 6.906 -7.719 1 89.19 39 VAL B O 1
ATOM 2526 N N . TYR B 1 40 ? 23.391 7.641 -5.742 1 93.19 40 TYR B N 1
ATOM 2527 C CA . TYR B 1 40 ? 21.984 7.461 -6.094 1 93.19 40 TYR B CA 1
ATOM 2528 C C . TYR B 1 40 ? 21.578 8.398 -7.227 1 93.19 40 TYR B C 1
ATOM 2530 O O . TYR B 1 40 ? 21.859 9.594 -7.18 1 93.19 40 TYR B O 1
ATOM 2538 N N . GLN B 1 41 ? 20.938 7.852 -8.211 1 94.44 41 GLN B N 1
ATOM 2539 C CA . GLN B 1 41 ? 20.484 8.609 -9.367 1 94.44 41 GLN B CA 1
ATOM 2540 C C . GLN B 1 41 ? 18.984 8.906 -9.281 1 94.44 41 GLN B C 1
ATOM 2542 O O . GLN B 1 41 ? 18.234 8.148 -8.664 1 94.44 41 GLN B O 1
ATOM 2547 N N . LYS B 1 42 ? 18.656 9.992 -9.875 1 95.12 42 LYS B N 1
ATOM 2548 C CA . LYS B 1 42 ? 17.219 10.266 -9.961 1 95.12 42 LYS B CA 1
ATOM 2549 C C . LYS B 1 42 ? 16.484 9.141 -10.68 1 95.12 42 LYS B C 1
ATOM 2551 O O . LYS B 1 42 ? 16.984 8.594 -11.664 1 95.12 42 LYS B O 1
ATOM 2556 N N . PRO B 1 43 ? 15.383 8.719 -10.164 1 96.25 43 PRO B N 1
ATOM 2557 C CA . PRO B 1 43 ? 14.641 7.672 -10.852 1 96.25 43 PRO B CA 1
ATOM 2558 C C . PRO B 1 43 ? 14.039 8.148 -12.18 1 96.25 43 PRO B C 1
ATOM 2560 O O . PRO B 1 43 ? 13.852 9.352 -12.375 1 96.25 43 PRO B O 1
ATOM 2563 N N . PHE B 1 44 ? 13.703 7.242 -13.031 1 97.62 44 PHE B N 1
ATOM 2564 C CA . PHE B 1 44 ? 13.062 7.555 -14.305 1 97.62 44 PHE B CA 1
ATOM 2565 C C . PHE B 1 44 ? 11.609 7.973 -14.086 1 97.62 44 PHE B C 1
ATOM 2567 O O . PHE B 1 44 ? 10.953 7.496 -13.164 1 97.62 44 PHE B O 1
ATOM 2574 N N . PRO B 1 45 ? 11.102 8.875 -14.945 1 97.94 45 PRO B N 1
ATOM 2575 C CA . PRO B 1 45 ? 9.672 9.203 -14.875 1 97.94 45 PRO B CA 1
ATOM 2576 C C . PRO B 1 45 ? 8.781 8 -15.172 1 97.94 45 PRO B C 1
ATOM 2578 O O . PRO B 1 45 ? 9.234 7.027 -15.781 1 97.94 45 PRO B O 1
ATOM 2581 N N . ILE B 1 46 ? 7.613 8.078 -14.742 1 97.56 46 ILE B N 1
ATOM 2582 C CA . ILE B 1 46 ? 6.699 6.945 -14.742 1 97.56 46 ILE B CA 1
ATOM 2583 C C . ILE B 1 46 ? 6.484 6.453 -16.172 1 97.56 46 ILE B C 1
ATOM 2585 O O . ILE B 1 46 ? 6.305 5.254 -16.406 1 97.56 46 ILE B O 1
ATOM 2589 N N . ASN B 1 47 ? 6.535 7.258 -17.172 1 95.06 47 ASN B N 1
ATOM 2590 C CA . ASN B 1 47 ? 6.316 6.879 -18.562 1 95.06 47 ASN B CA 1
ATOM 2591 C C . ASN B 1 47 ? 7.48 6.059 -19.109 1 95.06 47 ASN B C 1
ATOM 2593 O O . ASN B 1 47 ? 7.352 5.41 -20.141 1 95.06 47 ASN B O 1
ATOM 2597 N N . GLU B 1 48 ? 8.602 6.062 -18.375 1 96.75 48 GLU B N 1
ATOM 2598 C CA . GLU B 1 48 ? 9.781 5.309 -18.797 1 96.75 48 GLU B CA 1
ATOM 2599 C C . GLU B 1 48 ? 10.062 4.152 -17.828 1 96.75 48 GLU B C 1
ATOM 2601 O O . GLU B 1 48 ? 10.461 3.068 -18.266 1 96.75 48 GLU B O 1
ATOM 2606 N N . SER B 1 49 ? 9.766 4.324 -16.641 1 97.69 49 SER B N 1
ATOM 2607 C CA . SER B 1 49 ? 10.258 3.441 -15.586 1 97.69 49 SER B CA 1
ATOM 2608 C C . SER B 1 49 ? 9.508 2.113 -15.578 1 97.69 49 SER B C 1
ATOM 2610 O O . SER B 1 49 ? 10.047 1.094 -15.133 1 97.69 49 SER B O 1
ATOM 2612 N N . LEU B 1 50 ? 8.344 2.068 -16.109 1 97.19 50 LEU B N 1
ATOM 2613 C CA . LEU B 1 50 ? 7.492 0.887 -16.016 1 97.19 50 LEU B CA 1
ATOM 2614 C C . LEU B 1 50 ? 8.156 -0.317 -16.672 1 97.19 50 LEU B C 1
ATOM 2616 O O . LEU B 1 50 ? 8.039 -1.441 -16.172 1 97.19 50 LEU B O 1
ATOM 2620 N N . TRP B 1 51 ? 8.852 -0.079 -17.75 1 97.25 51 TRP B N 1
ATOM 2621 C CA . TRP B 1 51 ? 9.367 -1.199 -18.531 1 97.25 51 TRP B CA 1
ATOM 2622 C C . TRP B 1 51 ? 10.859 -1.039 -18.797 1 97.25 51 TRP B C 1
ATOM 2624 O O . TRP B 1 51 ? 11.383 -1.581 -19.766 1 97.25 51 TRP B O 1
ATOM 2634 N N . ARG B 1 52 ? 11.523 -0.294 -17.906 1 96.88 52 ARG B N 1
ATOM 2635 C CA . ARG B 1 52 ? 12.969 -0.093 -17.984 1 96.88 52 ARG B CA 1
ATOM 2636 C C . ARG B 1 52 ? 13.664 -0.657 -16.75 1 96.88 52 ARG B C 1
ATOM 2638 O O . ARG B 1 52 ? 13.18 -0.493 -15.633 1 96.88 52 ARG B O 1
ATOM 2645 N N . VAL B 1 53 ? 14.75 -1.358 -17 1 95.62 53 VAL B N 1
ATOM 2646 C CA . VAL B 1 53 ? 15.547 -1.859 -15.883 1 95.62 53 VAL B CA 1
ATOM 2647 C C . VAL B 1 53 ? 16.109 -0.688 -15.086 1 95.62 53 VAL B C 1
ATOM 2649 O O . VAL B 1 53 ? 16.688 0.244 -15.656 1 95.62 53 VAL B O 1
ATOM 2652 N N . PRO B 1 54 ? 15.938 -0.708 -13.852 1 95.94 54 PRO B N 1
ATOM 2653 C CA . PRO B 1 54 ? 16.453 0.392 -13.031 1 95.94 54 PRO B CA 1
ATOM 2654 C C . PRO B 1 54 ? 17.984 0.473 -13.062 1 95.94 54 PRO B C 1
ATOM 2656 O O . PRO B 1 54 ? 18.656 -0.508 -13.398 1 95.94 54 PRO B O 1
ATOM 2659 N N . ASP B 1 55 ? 18.484 1.626 -12.695 1 95.88 55 ASP B N 1
ATOM 2660 C CA . ASP B 1 55 ? 19.922 1.861 -12.602 1 95.88 55 ASP B CA 1
ATOM 2661 C C . ASP B 1 55 ? 20.531 1.078 -11.445 1 95.88 55 ASP B C 1
ATOM 2663 O O . ASP B 1 55 ? 20.062 1.17 -10.312 1 95.88 55 ASP B O 1
ATOM 2667 N N . ASP B 1 56 ? 21.688 0.432 -11.727 1 95.56 56 ASP B N 1
ATOM 2668 C CA . ASP B 1 56 ? 22.375 -0.366 -10.719 1 95.56 56 ASP B CA 1
ATOM 2669 C C . ASP B 1 56 ? 22.781 0.491 -9.523 1 95.56 56 ASP B C 1
ATOM 2671 O O . ASP B 1 56 ? 22.828 0.005 -8.391 1 95.56 56 ASP B O 1
ATOM 2675 N N . ARG B 1 57 ? 23.047 1.713 -9.75 1 96.19 57 ARG B N 1
ATOM 2676 C CA . ARG B 1 57 ? 23.594 2.604 -8.727 1 96.19 57 ARG B CA 1
ATOM 2677 C C . ARG B 1 57 ? 22.531 2.93 -7.676 1 96.19 57 ARG B C 1
ATOM 2679 O O . ARG B 1 57 ? 22.859 3.414 -6.59 1 96.19 57 ARG B O 1
ATOM 2686 N N . ASN B 1 58 ? 21.281 2.605 -7.898 1 96.06 58 ASN B N 1
ATOM 2687 C CA . ASN B 1 58 ? 20.203 2.945 -6.977 1 96.06 58 ASN B CA 1
ATOM 2688 C C . ASN B 1 58 ? 19.906 1.803 -6.008 1 96.06 58 ASN B C 1
ATOM 2690 O O . ASN B 1 58 ? 18.984 1.886 -5.203 1 96.06 58 ASN B O 1
ATOM 2694 N N . ILE B 1 59 ? 20.672 0.756 -6.059 1 94.94 59 ILE B N 1
ATOM 2695 C CA . ILE B 1 59 ? 20.484 -0.417 -5.211 1 94.94 59 ILE B CA 1
ATOM 2696 C C . ILE B 1 59 ? 21.734 -0.635 -4.359 1 94.94 59 ILE B C 1
ATOM 2698 O O .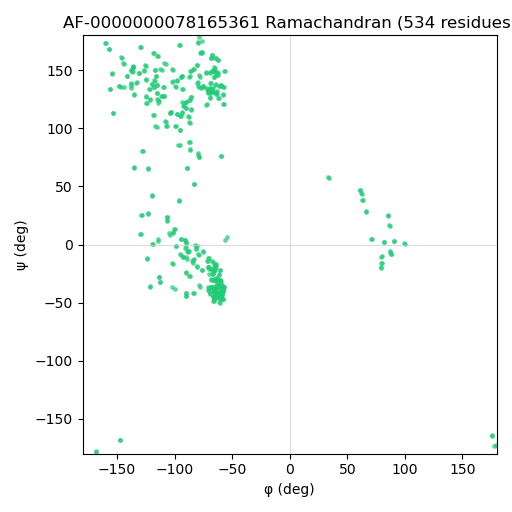 ILE B 1 59 ? 22.859 -0.474 -4.84 1 94.94 59 ILE B O 1
ATOM 2702 N N . ARG B 1 60 ? 21.531 -0.979 -3.086 1 93.31 60 ARG B N 1
ATOM 2703 C CA . ARG B 1 60 ? 22.641 -1.396 -2.232 1 93.31 60 ARG B CA 1
ATOM 2704 C C . ARG B 1 60 ? 22.891 -2.895 -2.357 1 93.31 60 ARG B C 1
ATOM 2706 O O . ARG B 1 60 ? 22.219 -3.699 -1.721 1 93.31 60 ARG B O 1
ATOM 2713 N N . TRP B 1 61 ? 23.922 -3.217 -3.033 1 94.06 61 TRP B N 1
ATOM 2714 C CA . TRP B 1 61 ? 24.141 -4.586 -3.494 1 94.06 61 TRP B CA 1
ATOM 2715 C C . TRP B 1 61 ? 24.906 -5.398 -2.453 1 94.06 61 TRP B C 1
ATOM 2717 O O . TRP B 1 61 ? 25 -6.625 -2.564 1 94.06 61 TRP B O 1
ATOM 2727 N N . ALA B 1 62 ? 25.375 -4.824 -1.377 1 92.31 62 ALA B N 1
ATOM 2728 C CA . ALA B 1 62 ? 26.391 -5.395 -0.503 1 92.31 62 ALA B CA 1
ATOM 2729 C C . ALA B 1 62 ? 25.906 -6.711 0.108 1 92.31 62 ALA B C 1
ATOM 2731 O O . ALA B 1 62 ? 26.719 -7.582 0.436 1 92.31 62 ALA B O 1
ATOM 2732 N N . ARG B 1 63 ? 24.625 -6.898 0.239 1 93.44 63 ARG B N 1
ATOM 2733 C CA . ARG B 1 63 ? 24.141 -8.086 0.938 1 93.44 63 ARG B CA 1
ATOM 2734 C C . ARG B 1 63 ? 23.594 -9.117 -0.047 1 93.44 63 ARG B C 1
ATOM 2736 O O . ARG B 1 63 ? 22.984 -10.109 0.356 1 93.44 63 ARG B O 1
ATOM 2743 N N . TYR B 1 64 ? 23.812 -8.906 -1.299 1 93.75 64 TYR B N 1
ATOM 2744 C CA . TYR B 1 64 ? 23.422 -9.859 -2.336 1 93.75 64 TYR B CA 1
ATOM 2745 C C . TYR B 1 64 ? 24.641 -10.539 -2.939 1 93.75 64 TYR B C 1
ATOM 2747 O O . TYR B 1 64 ? 25.75 -9.984 -2.918 1 93.75 64 TYR B O 1
ATOM 2755 N N . VAL B 1 65 ? 24.438 -11.711 -3.49 1 94.62 65 VAL B N 1
ATOM 2756 C CA . VAL B 1 65 ? 25.484 -12.375 -4.262 1 94.62 65 VAL B CA 1
ATOM 2757 C C . VAL B 1 65 ? 25.766 -11.578 -5.531 1 94.62 65 VAL B C 1
ATOM 2759 O O . VAL B 1 65 ? 26.922 -11.25 -5.812 1 94.62 65 VAL B O 1
ATOM 2762 N N . CYS B 1 66 ? 24.656 -11.227 -6.25 1 94.81 66 CYS B N 1
ATOM 2763 C CA . CYS B 1 66 ? 24.797 -10.383 -7.434 1 94.81 66 CYS B CA 1
ATOM 2764 C C . CYS B 1 66 ? 25 -8.922 -7.043 1 94.81 66 CYS B C 1
ATOM 2766 O O . CYS B 1 66 ? 24.359 -8.43 -6.117 1 94.81 66 CYS B O 1
ATOM 2768 N N . ARG B 1 67 ? 25.844 -8.234 -7.855 1 94.06 67 ARG B N 1
ATOM 2769 C CA . ARG B 1 67 ? 26.156 -6.855 -7.52 1 94.06 67 ARG B CA 1
ATOM 2770 C C . ARG B 1 67 ? 25.609 -5.895 -8.57 1 94.06 67 ARG B C 1
ATOM 2772 O O . ARG B 1 67 ? 25.938 -4.707 -8.57 1 94.06 67 ARG B O 1
ATOM 2779 N N . ASN B 1 68 ? 24.891 -6.469 -9.516 1 94.56 68 ASN B N 1
ATOM 2780 C CA . ASN B 1 68 ? 24.234 -5.684 -10.555 1 94.56 68 ASN B CA 1
ATOM 2781 C C . ASN B 1 68 ? 23.109 -6.473 -11.219 1 94.56 68 ASN B C 1
ATOM 2783 O O . ASN B 1 68 ? 22.969 -7.676 -10.992 1 94.56 68 ASN B O 1
ATOM 2787 N N . MET B 1 69 ? 22.391 -5.785 -12.07 1 94.06 69 MET B N 1
ATOM 2788 C CA . MET B 1 69 ? 21.219 -6.375 -12.703 1 94.06 69 MET B CA 1
ATOM 2789 C C . MET B 1 69 ? 21.625 -7.441 -13.719 1 94.06 69 MET B C 1
ATOM 2791 O O . MET B 1 69 ? 20.922 -8.445 -13.883 1 94.06 69 MET B O 1
ATOM 2795 N N . LYS B 1 70 ? 22.656 -7.23 -14.391 1 93.75 70 LYS B N 1
ATOM 2796 C CA . LYS B 1 70 ? 23.125 -8.188 -15.391 1 93.75 70 LYS B CA 1
ATOM 2797 C C . LYS B 1 70 ? 23.406 -9.555 -14.758 1 93.75 70 LYS B C 1
ATOM 2799 O O . LYS B 1 70 ? 23.125 -10.586 -15.359 1 93.75 70 LYS B O 1
ATOM 2804 N N . CYS B 1 71 ? 23.891 -9.531 -13.555 1 94.88 71 CYS B N 1
ATOM 2805 C CA . CYS B 1 71 ? 24.188 -10.758 -12.82 1 94.88 71 CYS B CA 1
ATOM 2806 C C . CYS B 1 71 ? 22.906 -11.539 -12.531 1 94.88 71 CYS B C 1
ATOM 2808 O O . CYS B 1 71 ? 22.938 -12.766 -12.422 1 94.88 71 CYS B O 1
ATOM 2810 N N . LEU B 1 72 ? 21.75 -10.906 -12.531 1 94.62 72 LEU B N 1
ATOM 2811 C CA . LEU B 1 72 ? 20.484 -11.539 -12.18 1 94.62 72 LEU B CA 1
ATOM 2812 C C . LEU B 1 72 ? 19.797 -12.125 -13.414 1 94.62 72 LEU B C 1
ATOM 2814 O O . LEU B 1 72 ? 18.703 -12.688 -13.32 1 94.62 72 LEU B O 1
ATOM 2818 N N . SER B 1 73 ? 20.469 -12.039 -14.484 1 92.06 73 SER B N 1
ATOM 2819 C CA . SER B 1 73 ? 19.922 -12.531 -15.742 1 92.06 73 SER B CA 1
ATOM 2820 C C . SER B 1 73 ? 19.688 -14.039 -15.688 1 92.06 73 SER B C 1
ATOM 2822 O O . SER B 1 73 ? 20.438 -14.773 -15.039 1 92.06 73 SER B O 1
ATOM 2824 N N . SER B 1 74 ? 18.688 -14.445 -16.406 1 92.31 74 SER B N 1
ATOM 2825 C CA . SER B 1 74 ? 18.344 -15.867 -16.453 1 92.31 74 SER B CA 1
ATOM 2826 C C . SER B 1 74 ? 19.438 -16.672 -17.109 1 92.31 74 SER B C 1
ATOM 2828 O O . SER B 1 74 ? 19.531 -17.891 -16.922 1 92.31 74 SER B O 1
ATOM 2830 N N . SER B 1 75 ? 20.281 -16.047 -17.797 1 91.25 75 SER B N 1
ATOM 2831 C CA . SER B 1 75 ? 21.375 -16.734 -18.484 1 91.25 75 SER B CA 1
ATOM 2832 C C . SER B 1 75 ? 22.547 -16.969 -17.547 1 91.25 75 SER B C 1
ATOM 2834 O O . SER B 1 75 ? 23.453 -17.75 -17.859 1 91.25 75 SER B O 1
ATOM 2836 N N . ASN B 1 76 ? 22.5 -16.266 -16.359 1 89.88 76 ASN B N 1
ATOM 2837 C CA . ASN B 1 76 ? 23.578 -16.422 -15.391 1 89.88 76 ASN B CA 1
ATOM 2838 C C . ASN B 1 76 ? 23.266 -17.5 -14.359 1 89.88 76 ASN B C 1
ATOM 2840 O O . ASN B 1 76 ? 22.438 -17.297 -13.469 1 89.88 76 ASN B O 1
ATOM 2844 N N . THR B 1 77 ? 23.969 -18.578 -14.328 1 85.88 77 THR B N 1
ATOM 2845 C CA . THR B 1 77 ? 23.719 -19.719 -13.445 1 85.88 77 THR B CA 1
ATOM 2846 C C . THR B 1 77 ? 24.25 -19.438 -12.039 1 85.88 77 THR B C 1
ATOM 2848 O O . THR B 1 77 ? 23.922 -20.156 -11.094 1 85.88 77 THR B O 1
ATOM 2851 N N . LYS B 1 78 ? 24.984 -18.375 -11.812 1 83.38 78 LYS B N 1
ATOM 2852 C CA . LYS B 1 78 ? 25.594 -18.031 -10.531 1 83.38 78 LYS B CA 1
ATOM 2853 C C . LYS B 1 78 ? 24.859 -16.859 -9.867 1 83.38 78 LYS B C 1
ATOM 2855 O O . LYS B 1 78 ? 25.422 -16.188 -9.008 1 83.38 78 LYS B O 1
ATOM 2860 N N . ARG B 1 79 ? 23.641 -16.594 -10.242 1 80.19 79 ARG B N 1
ATOM 2861 C CA . ARG B 1 79 ? 22.938 -15.375 -9.852 1 80.19 79 ARG B CA 1
ATOM 2862 C C . ARG B 1 79 ? 22.469 -15.453 -8.398 1 80.19 79 ARG B C 1
ATOM 2864 O O . ARG B 1 79 ? 22.109 -14.438 -7.801 1 80.19 79 ARG B O 1
ATOM 2871 N N . GLY B 1 80 ? 22.625 -16.531 -7.766 1 78.69 80 GLY B N 1
ATOM 2872 C CA . GLY B 1 80 ? 22.359 -16.641 -6.34 1 78.69 80 GLY B CA 1
ATOM 2873 C C . GLY B 1 80 ? 20.875 -16.781 -6.02 1 78.69 80 GLY B C 1
ATOM 2874 O O . GLY B 1 80 ? 20.516 -17.141 -4.895 1 78.69 80 GLY B O 1
ATOM 2875 N N . TYR B 1 81 ? 20 -16.391 -6.941 1 80.5 81 TYR B N 1
ATOM 2876 C CA . TYR B 1 81 ? 18.562 -16.547 -6.75 1 80.5 81 TYR B CA 1
ATOM 2877 C C . TYR B 1 81 ? 17.891 -17.094 -8.008 1 80.5 81 TYR B C 1
ATOM 2879 O O . TYR B 1 81 ? 18.062 -16.547 -9.094 1 80.5 81 TYR B O 1
ATOM 2887 N N . SER B 1 82 ? 17.125 -18.125 -7.805 1 78.75 82 SER B N 1
ATOM 2888 C CA . SER B 1 82 ? 16.625 -18.797 -9 1 78.75 82 SER B CA 1
ATOM 2889 C C . SER B 1 82 ? 15.117 -18.984 -8.93 1 78.75 82 SER B C 1
ATOM 2891 O O . SER B 1 82 ? 14.531 -19.609 -9.82 1 78.75 82 SER B O 1
ATOM 2893 N N . LYS B 1 83 ? 14.484 -18.391 -7.957 1 78.06 83 LYS B N 1
ATOM 2894 C CA . LYS B 1 83 ? 13.055 -18.656 -7.809 1 78.06 83 LYS B CA 1
ATOM 2895 C C . LYS B 1 83 ? 12.234 -17.812 -8.781 1 78.06 83 LYS B C 1
ATOM 2897 O O . LYS B 1 83 ? 11.07 -18.125 -9.047 1 78.06 83 LYS B O 1
ATOM 2902 N N . CYS B 1 84 ? 12.773 -16.797 -9.273 1 83.56 84 CYS B N 1
ATOM 2903 C CA . CYS B 1 84 ? 12.109 -15.977 -10.273 1 83.56 84 CYS B CA 1
ATOM 2904 C C . CYS B 1 84 ? 13 -15.773 -11.492 1 83.56 84 CYS B C 1
ATOM 2906 O O . CYS B 1 84 ? 13.625 -14.727 -11.648 1 83.56 84 CYS B O 1
ATOM 2908 N N . THR B 1 85 ? 12.984 -16.75 -12.273 1 83.94 85 THR B N 1
ATOM 2909 C CA . THR B 1 85 ? 13.867 -16.719 -13.43 1 83.94 85 THR B CA 1
ATOM 2910 C C . THR B 1 85 ? 13.352 -15.719 -14.469 1 83.94 85 THR B C 1
ATOM 2912 O O . THR B 1 85 ? 12.188 -15.781 -14.875 1 83.94 85 THR B O 1
ATOM 2915 N N . GLY B 1 86 ? 14.109 -14.766 -14.789 1 91.25 86 GLY B N 1
ATOM 2916 C CA . GLY B 1 86 ? 13.781 -13.812 -15.828 1 91.25 86 GLY B CA 1
ATOM 2917 C C . GLY B 1 86 ? 13.031 -12.602 -15.312 1 91.25 86 GLY B C 1
ATOM 2918 O O . GLY B 1 86 ? 12.695 -11.695 -16.078 1 91.25 86 GLY B O 1
ATOM 2919 N N . CYS B 1 87 ? 12.828 -12.516 -14.055 1 91.94 87 CYS B N 1
ATOM 2920 C CA . CYS B 1 87 ? 11.984 -11.477 -13.477 1 91.94 87 CYS B CA 1
ATOM 2921 C C . CYS B 1 87 ? 12.648 -10.109 -13.594 1 91.94 87 CYS B C 1
ATOM 2923 O O . CYS B 1 87 ? 11.977 -9.078 -13.516 1 91.94 87 CYS B O 1
ATOM 2925 N N . PHE B 1 88 ? 13.977 -10.117 -13.773 1 95 88 PHE B N 1
ATOM 2926 C CA . PHE B 1 88 ? 14.695 -8.852 -13.844 1 95 88 PHE B CA 1
ATOM 2927 C C . PHE B 1 88 ? 15.023 -8.492 -15.297 1 95 88 PHE B C 1
ATOM 2929 O O . PHE B 1 88 ? 15.812 -7.59 -15.555 1 95 88 PHE B O 1
ATOM 2936 N N . GLU B 1 89 ? 14.43 -9.242 -16.234 1 95.94 89 GLU B N 1
ATOM 2937 C CA . GLU B 1 89 ? 14.57 -9 -17.672 1 95.94 89 GLU B CA 1
ATOM 2938 C C . GLU B 1 89 ? 13.281 -8.453 -18.266 1 95.94 89 GLU B C 1
ATOM 2940 O O . GLU B 1 89 ? 12.359 -9.211 -18.578 1 95.94 89 GLU B O 1
ATOM 2945 N N . MET B 1 90 ? 13.281 -7.148 -18.578 1 96.44 90 MET B N 1
ATOM 2946 C CA . MET B 1 90 ? 12.055 -6.453 -18.969 1 96.44 90 MET B CA 1
ATOM 2947 C C . MET B 1 90 ? 11.555 -6.938 -20.328 1 96.44 90 MET B C 1
ATOM 2949 O O . MET B 1 90 ? 10.352 -6.953 -20.578 1 96.44 90 MET B O 1
ATOM 2953 N N . GLU B 1 91 ? 12.453 -7.359 -21.172 1 95.38 91 GLU B N 1
ATOM 2954 C CA . GLU B 1 91 ? 12.039 -7.871 -22.484 1 95.38 91 GLU B CA 1
ATOM 2955 C C . GLU B 1 91 ? 11.203 -9.133 -22.344 1 95.38 91 GLU B C 1
ATOM 2957 O O . GLU B 1 91 ? 10.312 -9.391 -23.156 1 95.38 91 GLU B O 1
ATOM 2962 N N . LYS B 1 92 ? 11.445 -9.906 -21.312 1 94.5 92 LYS B N 1
ATOM 2963 C CA . LYS B 1 92 ? 10.641 -11.094 -21.031 1 94.5 92 LYS B CA 1
ATOM 2964 C C . LYS B 1 92 ? 9.375 -10.734 -20.266 1 94.5 92 LYS B C 1
ATOM 2966 O O . LYS B 1 92 ? 8.289 -11.234 -20.578 1 94.5 92 LYS B O 1
ATOM 2971 N N . GLU B 1 93 ? 9.508 -9.852 -19.312 1 95.62 93 GLU B N 1
ATOM 2972 C CA . GLU B 1 93 ? 8.398 -9.438 -18.453 1 95.62 93 GLU B CA 1
ATOM 2973 C C . GLU B 1 93 ? 7.301 -8.758 -19.266 1 95.62 93 GLU B C 1
ATOM 2975 O O . GLU B 1 93 ? 6.113 -8.93 -18.984 1 95.62 93 GLU B O 1
ATOM 2980 N N . LYS B 1 94 ? 7.672 -8.055 -20.328 1 95.19 94 LYS B N 1
ATOM 2981 C CA . LYS B 1 94 ? 6.742 -7.262 -21.125 1 95.19 94 LYS B CA 1
ATOM 2982 C C . LYS B 1 94 ? 5.719 -8.156 -21.812 1 95.19 94 LYS B C 1
ATOM 2984 O O . LYS B 1 94 ? 4.656 -7.68 -22.234 1 95.19 94 LYS B O 1
ATOM 2989 N N . LEU B 1 95 ? 5.957 -9.422 -21.922 1 94.88 95 LEU B N 1
ATOM 2990 C CA . LEU B 1 95 ? 5.102 -10.328 -22.688 1 94.88 95 LEU B CA 1
ATOM 2991 C C . LEU B 1 95 ? 4.047 -10.961 -21.781 1 94.88 95 LEU B C 1
ATOM 2993 O O . LEU B 1 95 ? 3.084 -11.555 -22.281 1 94.88 95 LEU B O 1
ATOM 2997 N N . LYS B 1 96 ? 4.164 -10.812 -20.562 1 94.5 96 LYS B N 1
ATOM 2998 C CA . LYS B 1 96 ? 3.305 -11.516 -19.625 1 94.5 96 LYS B CA 1
ATOM 2999 C C . LYS B 1 96 ? 1.889 -10.945 -19.641 1 94.5 96 LYS B C 1
ATOM 3001 O O . LYS B 1 96 ? 1.705 -9.727 -19.719 1 94.5 96 LYS B O 1
ATOM 3006 N N . TRP B 1 97 ? 0.847 -11.766 -19.672 1 96.31 97 TRP B N 1
ATOM 3007 C CA . TRP B 1 97 ? -0.59 -11.555 -19.516 1 96.31 97 TRP B CA 1
ATOM 3008 C C . TRP B 1 97 ? -1.16 -10.836 -20.734 1 96.31 97 TRP B C 1
ATOM 3010 O O . TRP B 1 97 ? -2.326 -10.438 -20.75 1 96.31 97 TRP B O 1
ATOM 3020 N N . VAL B 1 98 ? -0.338 -10.578 -21.797 1 95.19 98 VAL B N 1
ATOM 3021 C CA . VAL B 1 98 ? -0.882 -9.867 -22.938 1 95.19 98 VAL B CA 1
ATOM 3022 C C . VAL B 1 98 ? -0.667 -10.688 -24.203 1 95.19 98 VAL B C 1
ATOM 3024 O O . VAL B 1 98 ? -1.2 -10.359 -25.266 1 95.19 98 VAL B O 1
ATOM 3027 N N . THR B 1 99 ? 0.12 -11.703 -24.125 1 89.5 99 THR B N 1
ATOM 3028 C CA . THR B 1 99 ? 0.378 -12.555 -25.281 1 89.5 99 THR B CA 1
ATOM 3029 C C . THR B 1 99 ? -0.472 -13.82 -25.219 1 89.5 99 THR B C 1
ATOM 3031 O O . THR B 1 99 ? -0.562 -14.461 -24.172 1 89.5 99 THR B O 1
ATOM 3034 N N . ASN B 1 100 ? -0.964 -14.086 -26.328 1 84.69 100 ASN B N 1
ATOM 3035 C CA . ASN B 1 100 ? -1.764 -15.305 -26.406 1 84.69 100 ASN B CA 1
ATOM 3036 C C . ASN B 1 100 ? -0.896 -16.547 -26.266 1 84.69 100 ASN B C 1
ATOM 3038 O O . ASN B 1 100 ? 0.208 -16.609 -26.812 1 84.69 100 ASN B O 1
ATOM 3042 N N . SER B 1 101 ? -1.324 -17.312 -25.344 1 79.81 101 SER B N 1
ATOM 3043 C CA . SER B 1 101 ? -0.649 -18.594 -25.141 1 79.81 101 SER B CA 1
ATOM 3044 C C . SER B 1 101 ? -1.591 -19.766 -25.391 1 79.81 101 SER B C 1
ATOM 3046 O O . SER B 1 101 ? -2.812 -19.609 -25.344 1 79.81 101 SER B O 1
ATOM 3048 N N . SER B 1 102 ? -1.017 -20.828 -25.828 1 79.94 102 SER B N 1
ATOM 3049 C CA . SER B 1 102 ? -1.798 -22.047 -26.047 1 79.94 102 SER B CA 1
ATOM 3050 C C . SER B 1 102 ? -2.02 -22.797 -24.734 1 79.94 102 SER B C 1
ATOM 3052 O O . SER B 1 102 ? -2.787 -23.766 -24.688 1 79.94 102 SER B O 1
ATOM 3054 N N . VAL B 1 103 ? -1.504 -22.281 -23.719 1 87.88 103 VAL B N 1
ATOM 3055 C CA . VAL B 1 103 ? -1.621 -22.969 -22.438 1 87.88 103 VAL B CA 1
ATOM 3056 C C . VAL B 1 103 ? -2.889 -22.516 -21.719 1 87.88 103 VAL B C 1
ATOM 3058 O O . VAL B 1 103 ? -3.062 -21.328 -21.453 1 87.88 103 VAL B O 1
ATOM 3061 N N . PRO B 1 104 ? -3.73 -23.422 -21.406 1 91.31 104 PRO B N 1
ATOM 3062 C CA . PRO B 1 104 ? -5.051 -23.094 -20.859 1 91.31 104 PRO B CA 1
ATOM 3063 C C . PRO B 1 104 ? -4.973 -22.328 -19.547 1 91.31 104 PRO B C 1
ATOM 3065 O O . PRO B 1 104 ? -5.91 -21.609 -19.188 1 91.31 104 PRO B O 1
ATOM 3068 N N . VAL B 1 105 ? -3.877 -22.438 -18.875 1 94.38 105 VAL B N 1
ATOM 3069 C CA . VAL B 1 105 ? -3.783 -21.844 -17.547 1 94.38 105 VAL B CA 1
ATOM 3070 C C . VAL B 1 105 ? -3.314 -20.391 -17.672 1 94.38 105 VAL B C 1
ATOM 3072 O O . VAL B 1 105 ? -3.254 -19.656 -16.672 1 94.38 105 VAL B O 1
ATOM 3075 N N . ASP B 1 106 ? -2.998 -20 -18.844 1 95.19 106 ASP B N 1
ATOM 3076 C CA . ASP B 1 106 ? -2.586 -18.625 -19.062 1 95.19 106 ASP B CA 1
ATOM 3077 C C . ASP B 1 106 ? -3.793 -17.734 -19.344 1 95.19 106 ASP B C 1
ATOM 3079 O O . ASP B 1 106 ? -4.434 -17.844 -20.391 1 95.19 106 ASP B O 1
ATOM 3083 N N . PHE B 1 107 ? -4.105 -16.906 -18.469 1 97.25 107 PHE B N 1
ATOM 3084 C CA . PHE B 1 107 ? -5.219 -15.977 -18.641 1 97.25 107 PHE B CA 1
ATOM 3085 C C . PHE B 1 107 ? -4.711 -14.594 -19 1 97.25 107 PHE B C 1
ATOM 3087 O O . PHE B 1 107 ? -3.715 -14.117 -18.453 1 97.25 107 PHE B O 1
ATOM 3094 N N . LEU B 1 108 ? -5.402 -13.93 -19.922 1 97.38 108 LEU B N 1
ATOM 3095 C CA . LEU B 1 108 ? -5.066 -12.562 -20.297 1 97.38 108 LEU B CA 1
ATOM 3096 C C . LEU B 1 108 ? -5.75 -11.555 -19.375 1 97.38 108 LEU B C 1
ATOM 3098 O O . LEU B 1 108 ? -6.902 -11.75 -18.984 1 97.38 108 LEU B O 1
ATOM 3102 N N . ILE B 1 109 ? -5.094 -10.461 -19.094 1 97.94 109 ILE B N 1
ATOM 3103 C CA . ILE B 1 109 ? -5.625 -9.414 -18.234 1 97.94 109 ILE B CA 1
ATOM 3104 C C . ILE B 1 109 ? -6.926 -8.867 -18.812 1 97.94 109 ILE B C 1
ATOM 3106 O O . ILE B 1 109 ? -7.906 -8.68 -18.094 1 97.94 109 ILE B O 1
ATOM 3110 N N . LYS B 1 110 ? -6.938 -8.641 -20.094 1 97 110 LYS B N 1
ATOM 3111 C CA . LYS B 1 110 ? -8.133 -8.102 -20.75 1 97 110 LYS B CA 1
ATOM 3112 C C . LYS B 1 110 ? -9.336 -9.016 -20.516 1 97 110 LYS B C 1
ATOM 3114 O O . LYS B 1 110 ? -10.453 -8.539 -20.297 1 97 110 LYS B O 1
ATOM 3119 N N . ASP B 1 111 ? -9.109 -10.336 -20.578 1 97.25 111 ASP B N 1
ATOM 3120 C CA . ASP B 1 111 ? -10.195 -11.297 -20.391 1 97.25 111 ASP B CA 1
ATOM 3121 C C . ASP B 1 111 ? -10.68 -11.297 -18.953 1 97.25 111 ASP B C 1
ATOM 3123 O O . ASP B 1 111 ? -11.891 -11.344 -18.688 1 97.25 111 ASP B O 1
ATOM 3127 N N . VAL B 1 112 ? -9.773 -11.25 -18.016 1 98.44 112 VAL B N 1
ATOM 3128 C CA . VAL B 1 112 ? -10.133 -11.281 -16.609 1 98.44 112 VAL B CA 1
ATOM 3129 C C . VAL B 1 112 ? -10.898 -10.016 -16.234 1 98.44 112 VAL B C 1
ATOM 3131 O O . VAL B 1 112 ? -11.93 -10.078 -15.562 1 98.44 112 VAL B O 1
ATOM 3134 N N . LEU B 1 113 ? -10.414 -8.836 -16.703 1 98.44 113 LEU B N 1
ATOM 3135 C CA . LEU B 1 113 ? -11.062 -7.566 -16.375 1 98.44 113 LEU B CA 1
ATOM 3136 C C . LEU B 1 113 ? -12.445 -7.492 -17.016 1 98.44 113 LEU B C 1
ATOM 3138 O O . LEU B 1 113 ? -13.328 -6.797 -16.516 1 98.44 113 LEU B O 1
ATOM 3142 N N . ALA B 1 114 ? -12.672 -8.25 -18.062 1 98.31 114 ALA B N 1
ATOM 3143 C CA . ALA B 1 114 ? -13.953 -8.25 -18.781 1 98.31 114 ALA B CA 1
ATOM 3144 C C . ALA B 1 114 ? -15.039 -8.922 -17.938 1 98.31 114 ALA B C 1
ATOM 3146 O O . ALA B 1 114 ? -16.234 -8.734 -18.188 1 98.31 114 ALA B O 1
ATOM 3147 N N . PHE B 1 115 ? -14.648 -9.727 -16.938 1 98.38 115 PHE B N 1
ATOM 3148 C CA . PHE B 1 115 ? -15.641 -10.328 -16.047 1 98.38 115 PHE B CA 1
ATOM 3149 C C . PHE B 1 115 ? -16.328 -9.258 -15.219 1 98.38 115 PHE B C 1
ATOM 3151 O O . PHE B 1 115 ? -17.484 -9.43 -14.805 1 98.38 115 PHE B O 1
ATOM 3158 N N . LYS B 1 116 ? -15.586 -8.117 -14.898 1 98.31 116 LYS B N 1
ATOM 3159 C CA . LYS B 1 116 ? -16.078 -7.027 -14.055 1 98.31 116 LYS B CA 1
ATOM 3160 C C . LYS B 1 116 ? -15.742 -5.668 -14.664 1 98.31 116 LYS B C 1
ATOM 3162 O O . LYS B 1 116 ? -15 -4.883 -14.07 1 98.31 116 LYS B O 1
ATOM 3167 N N . PRO B 1 117 ? -16.344 -5.375 -15.797 1 97.62 117 PRO B N 1
ATOM 3168 C CA . PRO B 1 117 ? -15.961 -4.133 -16.484 1 97.62 117 PRO B CA 1
ATOM 3169 C C . PRO B 1 117 ? -16.156 -2.896 -15.602 1 97.62 117 PRO B C 1
ATOM 3171 O O . PRO B 1 117 ? -17.266 -2.641 -15.125 1 97.62 117 PRO B O 1
ATOM 3174 N N . GLY B 1 118 ? -15.078 -2.213 -15.398 1 97.31 118 GLY B N 1
ATOM 3175 C CA . GLY B 1 118 ? -15.125 -0.942 -14.688 1 97.31 118 GLY B CA 1
ATOM 3176 C C . GLY B 1 118 ? -15.141 -1.098 -13.18 1 97.31 118 GLY B C 1
ATOM 3177 O O . GLY B 1 118 ? -15.164 -0.106 -12.453 1 97.31 118 GLY B O 1
ATOM 3178 N N . GLU B 1 119 ? -15.062 -2.338 -12.68 1 98.31 119 GLU B N 1
ATOM 3179 C CA . GLU B 1 119 ? -15.25 -2.549 -11.242 1 98.31 119 GLU B CA 1
ATOM 3180 C C . GLU B 1 119 ? -13.906 -2.764 -10.547 1 98.31 119 GLU B C 1
ATOM 3182 O O . GLU B 1 119 ? -13.828 -2.715 -9.32 1 98.31 119 GLU B O 1
ATOM 3187 N N . ILE B 1 120 ? -12.883 -3.057 -11.328 1 98.81 120 ILE B N 1
ATOM 3188 C CA . ILE B 1 120 ? -11.57 -3.318 -10.742 1 98.81 120 ILE B CA 1
ATOM 3189 C C . ILE B 1 120 ? -10.719 -2.057 -10.82 1 98.81 120 ILE B C 1
ATOM 3191 O O . ILE B 1 120 ? -10.305 -1.643 -11.906 1 98.81 120 ILE B O 1
ATOM 3195 N N . ARG B 1 121 ? -10.406 -1.444 -9.695 1 98.81 121 ARG B N 1
ATOM 3196 C CA . ARG B 1 121 ? -9.664 -0.192 -9.648 1 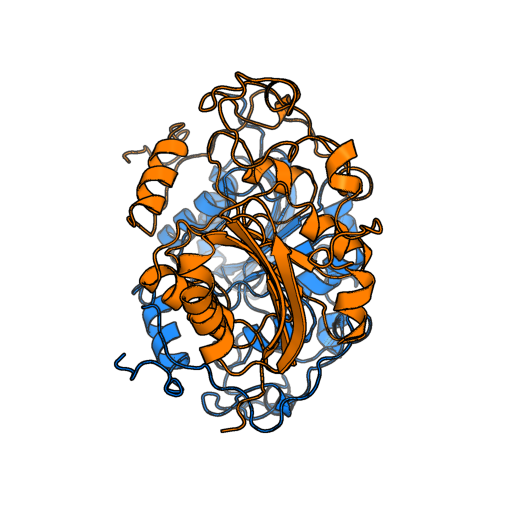98.81 121 ARG B CA 1
ATOM 3197 C C . ARG B 1 121 ? -8.383 -0.347 -8.836 1 98.81 121 ARG B C 1
ATOM 3199 O O . ARG B 1 121 ? -7.352 0.239 -9.172 1 98.81 121 ARG B O 1
ATOM 3206 N N . ILE B 1 122 ? -8.445 -1.127 -7.793 1 98.94 122 ILE B N 1
ATOM 3207 C CA . ILE B 1 122 ? -7.309 -1.328 -6.902 1 98.94 122 ILE B CA 1
ATOM 3208 C C . ILE B 1 122 ? -7.172 -2.811 -6.566 1 98.94 122 ILE B C 1
ATOM 3210 O O . ILE B 1 122 ? -8.156 -3.555 -6.605 1 98.94 122 ILE B O 1
ATOM 3214 N N . GLY B 1 123 ? -5.98 -3.23 -6.266 1 98.88 123 GLY B N 1
ATOM 3215 C CA . GLY B 1 123 ? -5.785 -4.625 -5.91 1 98.88 123 GLY B CA 1
ATOM 3216 C C . GLY B 1 123 ? -4.422 -4.906 -5.309 1 98.88 123 GLY B C 1
ATOM 3217 O O . GLY B 1 123 ? -3.66 -3.979 -5.027 1 98.88 123 GLY B O 1
ATOM 3218 N N . LEU B 1 124 ? -4.23 -6.168 -5.023 1 98.75 124 LEU B N 1
ATOM 3219 C CA . LEU B 1 124 ? -3.008 -6.699 -4.43 1 98.75 124 LEU B CA 1
ATOM 3220 C C . LEU B 1 124 ? -2.428 -7.82 -5.285 1 98.75 124 LEU B C 1
ATOM 3222 O O . LEU B 1 124 ? -3.164 -8.688 -5.762 1 98.75 124 LEU B O 1
ATOM 3226 N N . ASP B 1 125 ? -1.189 -7.676 -5.617 1 98.31 125 ASP B N 1
ATOM 3227 C CA . ASP B 1 125 ? -0.424 -8.781 -6.191 1 98.31 125 ASP B CA 1
ATOM 3228 C C . ASP B 1 125 ? 0.428 -9.469 -5.129 1 98.31 125 ASP B C 1
ATOM 3230 O O . ASP B 1 125 ? 1.457 -8.938 -4.707 1 98.31 125 ASP B O 1
ATOM 3234 N N . PHE B 1 126 ? -0.025 -10.586 -4.68 1 96.75 126 PHE B N 1
ATOM 3235 C CA . PHE B 1 126 ? 0.612 -11.344 -3.607 1 96.75 126 PHE B CA 1
ATOM 3236 C C . PHE B 1 126 ? 1.525 -12.422 -4.176 1 96.75 126 PHE B C 1
ATOM 3238 O O . PHE B 1 126 ? 1.061 -13.5 -4.559 1 96.75 126 PHE B O 1
ATOM 3245 N N . GLY B 1 127 ? 2.795 -12.172 -4.242 1 91 127 GLY B N 1
ATOM 3246 C CA . GLY B 1 127 ? 3.754 -13.102 -4.812 1 91 127 GLY B CA 1
ATOM 3247 C C . GLY B 1 127 ? 5.164 -12.547 -4.875 1 91 127 GLY B C 1
ATOM 3248 O O . GLY B 1 127 ? 5.539 -11.703 -4.062 1 91 127 GLY B O 1
ATOM 3249 N N . VAL B 1 128 ? 5.949 -13.211 -5.66 1 87.19 128 VAL B N 1
ATOM 3250 C CA . VAL B 1 128 ? 7.34 -12.812 -5.836 1 87.19 128 VAL B CA 1
ATOM 3251 C C . VAL B 1 128 ? 7.566 -12.344 -7.273 1 87.19 128 VAL B C 1
ATOM 3253 O O . VAL B 1 128 ? 7.234 -13.055 -8.219 1 87.19 128 VAL B O 1
ATOM 3256 N N . GLY B 1 129 ? 8.008 -11.148 -7.414 1 92.94 129 GLY B N 1
ATOM 3257 C CA . GLY B 1 129 ? 8.305 -10.594 -8.727 1 92.94 129 GLY B CA 1
ATOM 3258 C C . GLY B 1 129 ? 8.789 -9.156 -8.672 1 92.94 129 GLY B C 1
ATOM 3259 O O . GLY B 1 129 ? 9.086 -8.641 -7.598 1 92.94 129 GLY B O 1
ATOM 3260 N N . THR B 1 130 ? 8.906 -8.625 -9.867 1 96.44 130 THR B N 1
ATOM 3261 C CA . THR B 1 130 ? 9.477 -7.285 -9.961 1 96.44 130 THR B CA 1
ATOM 3262 C C . THR B 1 130 ? 8.398 -6.262 -10.289 1 96.44 130 THR B C 1
ATOM 3264 O O . THR B 1 130 ? 8.68 -5.223 -10.891 1 96.44 130 THR B O 1
ATOM 3267 N N . GLY B 1 131 ? 7.094 -6.574 -9.969 1 97.62 131 GLY B N 1
ATOM 3268 C CA . GLY B 1 131 ? 6.016 -5.609 -10.102 1 97.62 131 GLY B CA 1
ATOM 3269 C C . GLY B 1 131 ? 5.406 -5.586 -11.492 1 97.62 131 GLY B C 1
ATOM 3270 O O . GLY 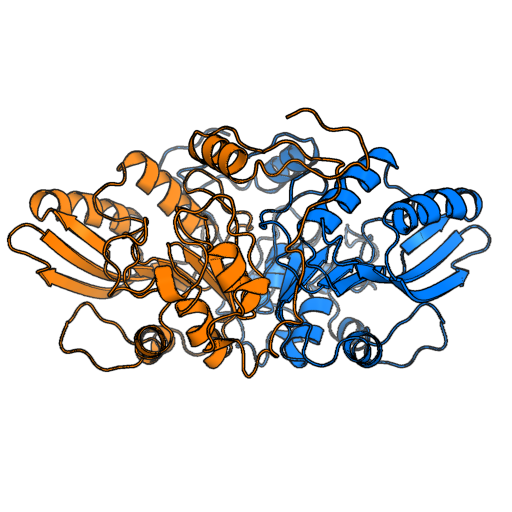B 1 131 ? 4.672 -4.656 -11.836 1 97.62 131 GLY B O 1
ATOM 3271 N N . THR B 1 132 ? 5.652 -6.621 -12.328 1 97.62 132 THR B N 1
ATOM 3272 C CA . THR B 1 132 ? 5.203 -6.637 -13.711 1 97.62 132 THR B CA 1
ATOM 3273 C C . THR B 1 132 ? 3.678 -6.633 -13.789 1 97.62 132 THR B C 1
ATOM 3275 O O . THR B 1 132 ? 3.092 -5.938 -14.617 1 97.62 132 THR B O 1
ATOM 3278 N N . PHE B 1 133 ? 3.092 -7.395 -12.93 1 98.31 133 PHE B N 1
ATOM 3279 C CA . PHE B 1 133 ? 1.635 -7.406 -12.914 1 98.31 133 PHE B CA 1
ATOM 3280 C C . PHE B 1 133 ? 1.088 -6.016 -12.617 1 98.31 133 PHE B C 1
ATOM 3282 O O . PHE B 1 133 ? 0.151 -5.555 -13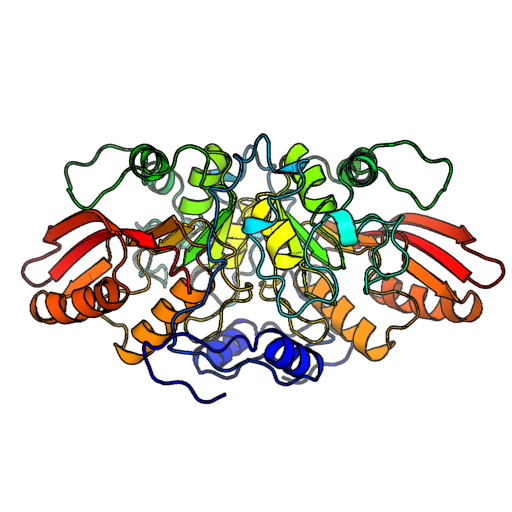.273 1 98.31 133 PHE B O 1
ATOM 3289 N N . ALA B 1 134 ? 1.643 -5.359 -11.641 1 98.62 134 ALA B N 1
ATOM 3290 C CA . ALA B 1 134 ? 1.241 -3.998 -11.289 1 98.62 134 ALA B CA 1
ATOM 3291 C C . ALA B 1 134 ? 1.437 -3.049 -12.469 1 98.62 134 ALA B C 1
ATOM 3293 O O . ALA B 1 134 ? 0.585 -2.197 -12.734 1 98.62 134 ALA B O 1
ATOM 3294 N N . ALA B 1 135 ? 2.529 -3.184 -13.141 1 98.44 135 ALA B N 1
ATOM 3295 C CA . ALA B 1 135 ? 2.801 -2.342 -14.297 1 98.44 135 ALA B CA 1
ATOM 3296 C C . ALA B 1 135 ? 1.727 -2.518 -15.367 1 98.44 135 ALA B C 1
ATOM 3298 O O . ALA B 1 135 ? 1.194 -1.535 -15.891 1 98.44 135 ALA B O 1
ATOM 3299 N N . ARG B 1 136 ? 1.378 -3.748 -15.656 1 97.75 136 ARG B N 1
ATOM 3300 C CA . ARG B 1 136 ? 0.367 -4.051 -16.656 1 97.75 136 ARG B CA 1
ATOM 3301 C C . ARG B 1 136 ? -0.995 -3.5 -16.25 1 97.75 136 ARG B C 1
ATOM 3303 O O . ARG B 1 136 ? -1.711 -2.93 -17.078 1 97.75 136 ARG B O 1
ATOM 3310 N N . MET B 1 137 ? -1.295 -3.689 -15.062 1 98.5 137 MET B N 1
ATOM 3311 C CA . MET B 1 137 ? -2.588 -3.227 -14.562 1 98.5 137 MET B CA 1
ATOM 3312 C C . MET B 1 137 ? -2.664 -1.704 -14.586 1 98.5 137 MET B C 1
ATOM 3314 O O . MET B 1 137 ? -3.73 -1.135 -14.828 1 98.5 137 MET B O 1
ATOM 3318 N N . ARG B 1 138 ? -1.559 -1.084 -14.273 1 98.06 138 ARG B N 1
ATOM 3319 C CA . ARG B 1 138 ? -1.523 0.375 -14.32 1 98.06 138 ARG B CA 1
ATOM 3320 C C . ARG B 1 138 ? -1.899 0.884 -15.711 1 98.06 138 ARG B C 1
ATOM 3322 O O . ARG B 1 138 ? -2.598 1.893 -15.836 1 98.06 138 ARG B O 1
ATOM 3329 N N . GLU B 1 139 ? -1.494 0.175 -16.719 1 96.75 139 GLU B N 1
ATOM 3330 C CA . GLU B 1 139 ? -1.836 0.537 -18.094 1 96.75 139 GLU B CA 1
ATOM 3331 C C . GLU B 1 139 ? -3.34 0.429 -18.328 1 96.75 139 GLU B C 1
ATOM 3333 O O . GLU B 1 139 ? -3.859 0.987 -19.297 1 96.75 139 GLU B O 1
ATOM 3338 N N . GLN B 1 140 ? -3.996 -0.341 -17.469 1 97.06 140 GLN B N 1
ATOM 3339 C CA . GLN B 1 140 ? -5.449 -0.484 -17.531 1 97.06 140 GLN B CA 1
ATOM 3340 C C . GLN B 1 140 ? -6.133 0.406 -16.5 1 97.06 140 GLN B C 1
ATOM 3342 O O . GLN B 1 140 ? -7.305 0.202 -16.172 1 97.06 140 GLN B O 1
ATOM 3347 N N . ASN B 1 141 ? -5.414 1.37 -15.891 1 96.94 141 ASN B N 1
ATOM 3348 C CA . ASN B 1 141 ? -5.891 2.32 -14.891 1 96.94 141 ASN B CA 1
ATOM 3349 C C . ASN B 1 141 ? -6.277 1.62 -13.594 1 96.94 141 ASN B C 1
ATOM 3351 O O . ASN B 1 141 ? -7.215 2.041 -12.914 1 96.94 141 ASN B O 1
ATOM 3355 N N . VAL B 1 142 ? -5.633 0.501 -13.328 1 98.62 142 VAL B N 1
ATOM 3356 C CA . VAL B 1 142 ? -5.812 -0.224 -12.078 1 98.62 142 VAL B CA 1
ATOM 3357 C C . VAL B 1 142 ? -4.555 -0.1 -11.219 1 98.62 142 VAL B C 1
ATOM 3359 O O . VAL B 1 142 ? -3.443 -0.327 -11.703 1 98.62 142 VAL B O 1
ATOM 3362 N N . THR B 1 143 ? -4.676 0.301 -10.023 1 98.81 143 THR B N 1
ATOM 3363 C CA . THR B 1 143 ? -3.541 0.431 -9.117 1 98.81 143 THR B CA 1
ATOM 3364 C C . THR B 1 143 ? -3.344 -0.849 -8.312 1 98.81 143 THR B C 1
ATOM 3366 O O . THR B 1 143 ? -4.246 -1.28 -7.594 1 98.81 143 THR B O 1
ATOM 3369 N N . ILE B 1 144 ? -2.182 -1.472 -8.461 1 98.81 144 ILE B N 1
ATOM 3370 C CA . ILE B 1 144 ? -1.854 -2.711 -7.766 1 98.81 144 ILE B CA 1
ATOM 3371 C C . ILE B 1 144 ? -0.687 -2.475 -6.809 1 98.81 144 ILE B C 1
ATOM 3373 O O . ILE B 1 144 ? 0.301 -1.831 -7.176 1 98.81 144 ILE B O 1
ATOM 3377 N N . ILE B 1 145 ? -0.843 -2.896 -5.59 1 98.62 145 ILE B N 1
ATOM 3378 C CA . ILE B 1 145 ? 0.268 -3.014 -4.652 1 98.62 145 ILE B CA 1
ATOM 3379 C C . ILE B 1 145 ? 0.838 -4.43 -4.699 1 98.62 145 ILE B C 1
ATOM 3381 O O . ILE B 1 145 ? 0.087 -5.406 -4.719 1 98.62 145 ILE B O 1
ATOM 3385 N N . SER B 1 146 ? 2.178 -4.527 -4.77 1 98.25 146 SER B N 1
ATOM 3386 C CA . SER B 1 146 ? 2.82 -5.836 -4.867 1 98.25 146 SER B CA 1
ATOM 3387 C C . SER B 1 146 ? 3.59 -6.168 -3.596 1 98.25 146 SER B C 1
ATOM 3389 O O . SER B 1 146 ? 4.418 -5.379 -3.137 1 98.25 146 SER B O 1
ATOM 3391 N N . THR B 1 147 ? 3.328 -7.316 -3.029 1 97.19 147 THR B N 1
ATOM 3392 C CA . THR B 1 147 ? 4.172 -7.738 -1.918 1 97.19 147 THR B CA 1
ATOM 3393 C C . THR B 1 147 ? 5.598 -8.008 -2.393 1 97.19 147 THR B C 1
ATOM 3395 O O . THR B 1 147 ? 5.812 -8.398 -3.543 1 97.19 147 THR B O 1
ATOM 3398 N N . ALA B 1 148 ? 6.539 -7.789 -1.479 1 96.5 148 ALA B N 1
ATOM 3399 C CA . ALA B 1 148 ? 7.93 -7.988 -1.882 1 96.5 148 ALA B CA 1
ATOM 3400 C C . ALA B 1 148 ? 8.812 -8.289 -0.675 1 96.5 148 ALA B C 1
ATOM 3402 O O . ALA B 1 148 ? 8.672 -7.66 0.376 1 96.5 148 ALA B O 1
ATOM 3403 N N . LEU B 1 149 ? 9.625 -9.258 -0.802 1 94.44 149 LEU B N 1
ATOM 3404 C CA . LEU B 1 149 ? 10.766 -9.562 0.054 1 94.44 149 LEU B CA 1
ATOM 3405 C C . LEU B 1 149 ? 12.047 -9.672 -0.765 1 94.44 149 LEU B C 1
ATOM 3407 O O . LEU B 1 149 ? 12.023 -10.141 -1.906 1 94.44 149 LEU B O 1
ATOM 3411 N N . ASN B 1 150 ? 13.086 -9.203 -0.227 1 95.44 150 ASN B N 1
ATOM 3412 C CA . ASN B 1 150 ? 14.367 -9.297 -0.922 1 95.44 150 ASN B CA 1
ATOM 3413 C C . ASN B 1 150 ? 15.062 -10.625 -0.642 1 95.44 150 ASN B C 1
ATOM 3415 O O . ASN B 1 150 ? 15.984 -10.688 0.17 1 95.44 150 ASN B O 1
ATOM 3419 N N . LEU B 1 151 ? 14.664 -11.578 -1.353 1 89.5 151 LEU B N 1
ATOM 3420 C CA . LEU B 1 151 ? 15.219 -12.922 -1.212 1 89.5 151 LEU B CA 1
ATOM 3421 C C . LEU B 1 151 ? 16.312 -13.172 -2.244 1 89.5 151 LEU B C 1
ATOM 3423 O O . LEU B 1 151 ? 16.047 -13.727 -3.314 1 89.5 151 LEU B O 1
ATOM 3427 N N . GLY B 1 152 ? 17.484 -12.773 -1.91 1 90.81 152 GLY B N 1
ATOM 3428 C CA . GLY B 1 152 ? 18.609 -13 -2.809 1 90.81 152 GLY B CA 1
ATOM 3429 C C . GLY B 1 152 ? 18.688 -11.992 -3.939 1 90.81 152 GLY B C 1
ATOM 3430 O O . GLY B 1 152 ? 19.625 -11.992 -4.723 1 90.81 152 GLY B O 1
ATOM 3431 N N . ALA B 1 153 ? 17.641 -11.203 -4.078 1 95.12 153 ALA B N 1
ATOM 3432 C CA . ALA B 1 153 ? 17.594 -10.156 -5.094 1 95.12 153 ALA B CA 1
ATOM 3433 C C . ALA B 1 153 ? 16.797 -8.953 -4.602 1 95.12 153 ALA B C 1
ATOM 3435 O O . ALA B 1 153 ? 16 -9.062 -3.662 1 95.12 153 ALA B O 1
ATOM 3436 N N . PRO B 1 154 ? 16.953 -7.785 -5.199 1 96.31 154 PRO B N 1
ATOM 3437 C CA . PRO B 1 154 ? 16.391 -6.539 -4.691 1 96.31 154 PRO B CA 1
ATOM 3438 C C . PRO B 1 154 ? 14.977 -6.277 -5.215 1 96.31 154 PRO B C 1
ATOM 3440 O O . PRO B 1 154 ? 14.727 -5.254 -5.855 1 96.31 154 PRO B O 1
ATOM 3443 N N . PHE B 1 155 ? 14.031 -7.035 -4.887 1 97 155 PHE B N 1
ATOM 3444 C CA . PHE B 1 155 ? 12.664 -6.953 -5.395 1 97 155 PHE B CA 1
ATOM 3445 C C . PHE B 1 155 ? 12 -5.652 -4.965 1 97 155 PHE B C 1
ATOM 3447 O O . PHE B 1 155 ? 11.383 -4.961 -5.777 1 97 155 PHE B O 1
ATOM 3454 N N . ASN B 1 156 ? 12.156 -5.254 -3.703 1 98.25 156 ASN B N 1
ATOM 3455 C CA . ASN B 1 156 ? 11.539 -4.027 -3.211 1 98.25 156 ASN B CA 1
ATOM 3456 C C . ASN B 1 156 ? 12.031 -2.803 -3.975 1 98.25 156 ASN B C 1
ATOM 3458 O O . ASN B 1 156 ? 11.227 -1.999 -4.449 1 98.25 156 ASN B O 1
ATOM 3462 N N . GLU B 1 157 ? 13.32 -2.713 -4.07 1 97.62 157 GLU B N 1
ATOM 3463 C CA . GLU B 1 157 ? 13.906 -1.558 -4.738 1 97.62 157 GLU B CA 1
ATOM 3464 C C . GLU B 1 157 ? 13.5 -1.5 -6.207 1 97.62 157 GLU B C 1
ATOM 3466 O O . GLU B 1 157 ? 13.156 -0.433 -6.719 1 97.62 157 GLU B O 1
ATOM 3471 N N . VAL B 1 158 ? 13.516 -2.664 -6.848 1 98.06 158 VAL B N 1
ATOM 3472 C CA . VAL B 1 158 ? 13.211 -2.697 -8.273 1 98.06 158 VAL B CA 1
ATOM 3473 C C . VAL B 1 158 ? 11.758 -2.295 -8.5 1 98.06 158 VAL B C 1
ATOM 3475 O O . VAL B 1 158 ? 11.461 -1.472 -9.375 1 98.06 158 VAL B O 1
ATOM 3478 N N . ILE B 1 159 ? 10.828 -2.809 -7.738 1 98.69 159 ILE B N 1
ATOM 3479 C CA . ILE B 1 159 ? 9.422 -2.441 -7.867 1 98.69 159 ILE B CA 1
ATOM 3480 C C . ILE B 1 159 ? 9.266 -0.933 -7.684 1 98.69 159 ILE B C 1
ATOM 3482 O O . ILE B 1 159 ? 8.617 -0.267 -8.492 1 98.69 159 ILE B O 1
ATOM 3486 N N . ALA B 1 160 ? 9.867 -0.406 -6.691 1 98.75 160 ALA B N 1
ATOM 3487 C CA . ALA B 1 160 ? 9.758 1.021 -6.398 1 98.75 160 ALA B CA 1
ATOM 3488 C C . ALA B 1 160 ? 10.383 1.857 -7.512 1 98.75 160 ALA B C 1
ATOM 3490 O O . ALA B 1 160 ? 9.812 2.875 -7.922 1 98.75 160 ALA B O 1
ATOM 3491 N N . LEU B 1 161 ? 11.531 1.462 -7.984 1 98.5 161 LEU B N 1
ATOM 3492 C CA . LEU B 1 161 ? 12.25 2.219 -9.008 1 98.5 161 LEU B CA 1
ATOM 3493 C C . LEU B 1 161 ? 11.5 2.186 -10.336 1 98.5 161 LEU B C 1
ATOM 3495 O O . LEU B 1 161 ? 11.688 3.061 -11.18 1 98.5 161 LEU B O 1
ATOM 3499 N N . ARG B 1 162 ? 10.664 1.223 -10.461 1 98.62 162 ARG B N 1
ATOM 3500 C CA . ARG B 1 162 ? 9.805 1.165 -11.641 1 98.62 162 ARG B CA 1
ATOM 3501 C C . ARG B 1 162 ? 8.594 2.072 -11.477 1 98.62 162 ARG B C 1
ATOM 3503 O O . ARG B 1 162 ? 7.77 2.189 -12.391 1 98.62 162 ARG B O 1
ATOM 3510 N N . GLY B 1 163 ? 8.445 2.689 -10.344 1 98.62 163 GLY B N 1
ATOM 3511 C CA . GLY B 1 163 ? 7.328 3.582 -10.07 1 98.62 163 GLY B CA 1
ATOM 3512 C C . GLY B 1 163 ? 6.094 2.857 -9.57 1 98.62 163 GLY B C 1
ATOM 3513 O O . GLY B 1 163 ? 4.969 3.312 -9.789 1 98.62 163 GLY B O 1
ATOM 3514 N N . LEU B 1 164 ? 6.297 1.697 -8.977 1 98.75 164 LEU B N 1
ATOM 3515 C CA . LEU B 1 164 ? 5.238 0.861 -8.422 1 98.75 164 LEU B CA 1
ATOM 3516 C C . LEU B 1 164 ? 5.422 0.681 -6.914 1 98.75 164 LEU B C 1
ATOM 3518 O O . LEU B 1 164 ? 6.473 1.022 -6.367 1 98.75 164 LEU B O 1
ATOM 3522 N N . ILE B 1 165 ? 4.422 0.22 -6.211 1 98.69 165 ILE B N 1
ATOM 3523 C CA . ILE B 1 165 ? 4.457 0.227 -4.754 1 98.69 165 ILE B CA 1
ATOM 3524 C C . ILE B 1 165 ? 4.734 -1.182 -4.238 1 98.69 165 ILE B C 1
ATOM 3526 O O . ILE B 1 165 ? 3.91 -2.084 -4.395 1 98.69 165 ILE B O 1
ATOM 3530 N N . PRO B 1 166 ? 5.871 -1.397 -3.633 1 98.69 166 PRO B N 1
ATOM 3531 C CA . PRO B 1 166 ? 6.156 -2.662 -2.951 1 98.69 166 PRO B CA 1
ATOM 3532 C C . PRO B 1 166 ? 5.641 -2.686 -1.514 1 98.69 166 PRO B C 1
ATOM 3534 O O . PRO B 1 166 ? 5.852 -1.728 -0.764 1 98.69 166 PRO B O 1
ATOM 3537 N N . LEU B 1 167 ? 4.902 -3.66 -1.184 1 98.5 167 LEU B N 1
ATOM 3538 C CA . LEU B 1 167 ? 4.465 -3.916 0.185 1 98.5 167 LEU B CA 1
ATOM 3539 C C . LEU B 1 167 ? 5.387 -4.914 0.873 1 98.5 167 LEU B C 1
ATOM 3541 O O . LEU B 1 167 ? 5.414 -6.094 0.511 1 98.5 167 LEU B O 1
ATOM 3545 N N . TYR B 1 168 ? 6.164 -4.453 1.844 1 97.25 168 TYR B N 1
ATOM 3546 C CA . TYR B 1 168 ? 7.188 -5.246 2.521 1 97.25 168 TYR B CA 1
ATOM 3547 C C . TYR B 1 168 ? 6.59 -6.012 3.695 1 97.25 168 TYR B C 1
ATOM 3549 O O . TYR B 1 168 ? 6.637 -5.543 4.836 1 97.25 168 TYR B O 1
ATOM 3557 N N . ILE B 1 169 ? 6.094 -7.234 3.385 1 95.06 169 ILE B N 1
ATOM 3558 C CA . ILE B 1 169 ? 5.453 -8.07 4.398 1 95.06 169 ILE B CA 1
ATOM 3559 C C . ILE B 1 169 ? 5.777 -9.539 4.137 1 95.06 169 ILE B C 1
ATOM 3561 O O . ILE B 1 169 ? 6.094 -9.922 3.008 1 95.06 169 ILE B O 1
ATOM 3565 N N . THR B 1 170 ? 5.723 -10.297 5.141 1 92.75 170 THR B N 1
ATOM 3566 C CA . THR B 1 170 ? 5.914 -11.734 5.02 1 92.75 170 THR B CA 1
ATOM 3567 C C . THR B 1 170 ? 4.574 -12.453 4.91 1 92.75 170 THR B C 1
ATOM 3569 O O . THR B 1 170 ? 3.52 -11.844 5.109 1 92.75 170 THR B O 1
ATOM 3572 N N . LEU B 1 171 ? 4.59 -13.711 4.625 1 88.31 171 LEU B N 1
ATOM 3573 C CA . LEU B 1 171 ? 3.396 -14.523 4.418 1 88.31 171 LEU B CA 1
ATOM 3574 C C . LEU B 1 171 ? 2.602 -14.664 5.711 1 88.31 171 LEU B C 1
ATOM 3576 O O . LEU B 1 171 ? 1.383 -14.852 5.68 1 88.31 171 LEU B O 1
ATOM 3580 N N . ASN B 1 172 ? 3.279 -14.516 6.762 1 87.12 172 ASN B N 1
ATOM 3581 C CA . ASN B 1 172 ? 2.643 -14.797 8.047 1 87.12 172 ASN B CA 1
ATOM 3582 C C . ASN B 1 172 ? 1.996 -13.539 8.625 1 87.12 172 ASN B C 1
ATOM 3584 O O . ASN B 1 172 ? 1.353 -13.602 9.68 1 87.12 172 ASN B O 1
ATOM 3588 N N . GLN B 1 173 ? 2.154 -12.516 7.965 1 91.88 173 GLN B N 1
ATOM 3589 C CA . GLN B 1 173 ? 1.638 -11.266 8.508 1 91.88 173 GLN B CA 1
ATOM 3590 C C . GLN B 1 173 ? 0.228 -10.984 7.996 1 91.88 173 GLN B C 1
ATOM 3592 O O . GLN B 1 173 ? -0.099 -11.312 6.855 1 91.88 173 GLN B O 1
ATOM 3597 N N . ARG B 1 174 ? -0.569 -10.383 8.906 1 93.69 174 ARG B N 1
ATOM 3598 C CA . ARG B 1 174 ? -1.881 -9.875 8.508 1 93.69 174 ARG B CA 1
ATOM 3599 C C . ARG B 1 174 ? -1.748 -8.711 7.535 1 93.69 174 ARG B C 1
ATOM 3601 O O . ARG B 1 174 ? -0.94 -7.805 7.746 1 93.69 174 ARG B O 1
ATOM 3608 N N . LEU B 1 175 ? -2.494 -8.781 6.43 1 96.44 175 LEU B N 1
ATOM 3609 C CA . LEU B 1 175 ? -2.436 -7.691 5.461 1 96.44 175 LEU B CA 1
ATOM 3610 C C . LEU B 1 175 ? -2.893 -6.379 6.086 1 96.44 175 LEU B C 1
ATOM 3612 O O . LEU B 1 175 ? -3.871 -6.352 6.832 1 96.44 175 LEU B O 1
ATOM 3616 N N . PRO B 1 176 ? -2.217 -5.305 5.855 1 96.69 176 PRO B N 1
ATOM 3617 C CA . PRO B 1 176 ? -2.541 -4.012 6.461 1 96.69 176 PRO B CA 1
ATOM 3618 C C . PRO B 1 176 ? -3.641 -3.264 5.711 1 96.69 176 PRO B C 1
ATOM 3620 O O . PRO B 1 176 ? -3.496 -2.074 5.422 1 96.69 176 PRO B O 1
ATOM 3623 N N . PHE B 1 177 ? -4.75 -3.924 5.48 1 97.81 177 PHE B N 1
ATOM 3624 C CA . PHE B 1 177 ? -5.93 -3.387 4.816 1 97.81 177 PHE B CA 1
ATOM 3625 C C . PHE B 1 177 ? -7.191 -3.691 5.617 1 97.81 177 PHE B C 1
ATOM 3627 O O . PHE B 1 177 ? -7.262 -4.707 6.309 1 97.81 177 PHE B O 1
ATOM 3634 N N . PHE B 1 178 ? -8.102 -2.82 5.543 1 97.25 178 PHE B N 1
ATOM 3635 C CA . PHE B 1 178 ? -9.383 -2.984 6.227 1 97.25 178 PHE B CA 1
ATOM 3636 C C . PHE B 1 178 ? -10.266 -3.986 5.488 1 97.25 178 PHE B C 1
ATOM 3638 O O . PHE B 1 178 ? -9.961 -4.375 4.359 1 97.25 178 PHE B O 1
ATOM 3645 N N . ASP B 1 179 ? -11.281 -4.453 6.109 1 96.06 179 ASP B N 1
ATOM 3646 C CA . ASP B 1 179 ? -12.195 -5.441 5.551 1 96.06 179 ASP B CA 1
ATOM 3647 C C . ASP B 1 179 ? -12.844 -4.926 4.27 1 96.06 179 ASP B C 1
ATOM 3649 O O . ASP B 1 179 ? -13.203 -3.748 4.176 1 96.06 179 ASP B O 1
ATOM 3653 N N . ASN B 1 180 ? -12.953 -5.758 3.26 1 96.81 180 ASN B N 1
ATOM 3654 C CA . ASN B 1 180 ? -13.773 -5.504 2.076 1 96.81 180 ASN B CA 1
ATOM 3655 C C . ASN B 1 180 ? -13.305 -4.262 1.326 1 96.81 180 ASN B C 1
ATOM 3657 O O . ASN B 1 180 ? -14.125 -3.438 0.911 1 96.81 180 ASN B O 1
ATOM 3661 N N . THR B 1 181 ? -11.992 -4.137 1.097 1 97.94 181 THR B N 1
ATOM 3662 C CA . THR B 1 181 ? -11.5 -2.9 0.501 1 97.94 181 THR B CA 1
ATOM 3663 C C . THR B 1 181 ? -10.945 -3.156 -0.898 1 97.94 181 THR B C 1
ATOM 3665 O O . THR B 1 181 ? -11.047 -2.299 -1.777 1 97.94 181 THR B O 1
ATOM 3668 N N . MET B 1 182 ? -10.453 -4.328 -1.192 1 98.81 182 MET B N 1
ATOM 3669 C CA . MET B 1 182 ? -9.75 -4.582 -2.447 1 98.81 182 MET B CA 1
ATOM 3670 C C . MET B 1 182 ? -10.703 -5.152 -3.494 1 98.81 182 MET B C 1
ATOM 3672 O O . MET B 1 182 ? -11.555 -5.984 -3.18 1 98.81 182 MET B O 1
ATOM 3676 N N . ASP B 1 183 ? -10.469 -4.754 -4.766 1 98.88 183 ASP B N 1
ATOM 3677 C CA . ASP B 1 183 ? -11.258 -5.266 -5.883 1 98.88 183 ASP B CA 1
ATOM 3678 C C . ASP B 1 183 ? -10.672 -6.566 -6.418 1 98.88 183 ASP B C 1
ATOM 3680 O O . ASP B 1 183 ? -11.383 -7.371 -7.02 1 98.88 183 ASP B O 1
ATOM 3684 N N . LEU B 1 184 ? -9.375 -6.711 -6.234 1 98.94 184 LEU B N 1
ATOM 3685 C CA . LEU B 1 184 ? -8.672 -7.828 -6.859 1 98.94 184 LEU B CA 1
ATOM 3686 C C . LEU B 1 184 ? -7.5 -8.281 -5.992 1 98.94 184 LEU B C 1
ATOM 3688 O O . LEU B 1 184 ? -6.758 -7.449 -5.461 1 98.94 184 LEU B O 1
ATOM 3692 N N . ILE B 1 185 ? -7.348 -9.562 -5.844 1 98.81 185 ILE B N 1
ATOM 3693 C CA . ILE B 1 185 ? -6.113 -10.18 -5.367 1 98.81 185 ILE B CA 1
ATOM 3694 C C . ILE B 1 185 ? -5.586 -11.156 -6.414 1 98.81 185 ILE B C 1
ATOM 3696 O O . ILE B 1 185 ? -6.324 -12.023 -6.891 1 98.81 185 ILE B O 1
ATOM 3700 N N . HIS B 1 186 ? -4.41 -10.945 -6.781 1 98.69 186 HIS B N 1
ATOM 3701 C CA . HIS B 1 186 ? -3.695 -11.789 -7.73 1 98.69 186 HIS B CA 1
ATOM 3702 C C . HIS B 1 186 ? -2.504 -12.477 -7.074 1 98.69 186 HIS B C 1
ATOM 3704 O O . HIS B 1 186 ? -1.807 -11.875 -6.258 1 98.69 186 HIS B O 1
ATOM 3710 N N . THR B 1 187 ? -2.311 -13.695 -7.352 1 96.88 187 THR B N 1
ATOM 3711 C CA . THR B 1 187 ? -1.133 -14.391 -6.852 1 96.88 187 THR B CA 1
ATOM 3712 C C . THR B 1 187 ? -0.521 -15.273 -7.938 1 96.88 187 THR B C 1
ATOM 3714 O O . THR B 1 187 ? -1.242 -15.914 -8.703 1 96.88 187 THR B O 1
ATOM 3717 N N . THR B 1 188 ? 0.748 -15.195 -8.039 1 92.5 188 THR B N 1
ATOM 3718 C CA . THR B 1 188 ? 1.514 -16.047 -8.945 1 92.5 188 THR B CA 1
ATOM 3719 C C . THR B 1 188 ? 2.857 -16.422 -8.32 1 92.5 188 THR B C 1
ATOM 3721 O O . THR B 1 188 ? 3.492 -15.602 -7.66 1 92.5 188 THR B O 1
ATOM 3724 N N . GLY B 1 189 ? 3.334 -17.688 -8.375 1 76.25 189 GLY B N 1
ATOM 3725 C CA . GLY B 1 189 ? 4.668 -18.141 -8.008 1 76.25 189 GLY B CA 1
ATOM 3726 C C . GLY B 1 189 ? 4.859 -18.297 -6.512 1 76.25 189 GLY B C 1
ATOM 3727 O O . GLY B 1 189 ? 5.824 -18.922 -6.066 1 76.25 189 GLY B O 1
ATOM 3728 N N . PHE B 1 190 ? 4.109 -17.812 -5.648 1 67.44 190 PHE B N 1
ATOM 3729 C CA . PHE B 1 190 ? 4.469 -17.719 -4.242 1 67.44 190 PHE B CA 1
ATOM 3730 C C . PHE B 1 190 ? 3.83 -18.844 -3.439 1 67.44 190 PHE B C 1
ATOM 3732 O O . PHE B 1 190 ? 4.469 -19.438 -2.564 1 67.44 190 PHE B O 1
ATOM 3739 N N . LEU B 1 191 ? 2.713 -19.188 -3.723 1 68.38 191 LEU B N 1
ATOM 3740 C CA . LEU B 1 191 ? 1.965 -20.156 -2.934 1 68.38 191 LEU B CA 1
ATOM 3741 C C . LEU B 1 191 ? 2.098 -21.562 -3.525 1 68.38 191 LEU B C 1
ATOM 3743 O O . LEU B 1 191 ? 1.267 -22.438 -3.262 1 68.38 191 LEU B O 1
ATOM 3747 N N . ASP B 1 192 ? 3.174 -21.828 -3.977 1 76.62 192 ASP B N 1
ATOM 3748 C CA . ASP B 1 192 ? 3.246 -23.094 -4.691 1 76.62 192 ASP B CA 1
ATOM 3749 C C . ASP B 1 192 ? 3.277 -24.266 -3.717 1 76.62 192 ASP B C 1
ATOM 3751 O O . ASP B 1 192 ? 3.062 -24.094 -2.516 1 76.62 192 ASP B O 1
ATOM 3755 N N . GLY B 1 193 ? 3.252 -25.469 -4.168 1 71.25 193 GLY B N 1
ATOM 3756 C CA . GLY B 1 193 ? 2.971 -26.719 -3.5 1 71.25 193 GLY B CA 1
ATOM 3757 C C . GLY B 1 193 ? 3.844 -26.953 -2.283 1 71.25 193 GLY B C 1
ATOM 3758 O O . GLY B 1 193 ? 3.678 -27.953 -1.579 1 71.25 193 GLY B O 1
ATOM 3759 N N . TRP B 1 194 ? 4.652 -25.922 -1.927 1 75.44 194 TRP B N 1
ATOM 3760 C CA . TRP B 1 194 ? 5.508 -26.109 -0.761 1 75.44 194 TRP B CA 1
ATOM 3761 C C . TRP B 1 194 ? 4.852 -25.531 0.492 1 75.44 194 TRP B C 1
ATOM 3763 O O . TRP B 1 194 ? 5.301 -25.797 1.61 1 75.44 194 TRP B O 1
ATOM 3773 N N . ILE B 1 195 ? 3.779 -24.844 0.323 1 81.56 195 ILE B N 1
ATOM 3774 C CA . ILE B 1 195 ? 3.205 -24.125 1.458 1 81.56 195 ILE B CA 1
ATOM 3775 C C . ILE B 1 195 ? 2.402 -25.094 2.324 1 81.56 195 ILE B C 1
ATOM 3777 O O . ILE B 1 195 ? 1.687 -25.953 1.807 1 81.56 195 ILE B O 1
ATOM 3781 N N . ASP B 1 196 ? 2.557 -24.906 3.52 1 87.69 196 ASP B N 1
ATOM 3782 C CA . ASP B 1 196 ? 1.764 -25.625 4.512 1 87.69 196 ASP B CA 1
ATOM 3783 C C . ASP B 1 196 ? 0.286 -25.266 4.406 1 87.69 196 ASP B C 1
ATOM 3785 O O . ASP B 1 196 ? -0.055 -24.094 4.219 1 87.69 196 ASP B O 1
ATOM 3789 N N . LEU B 1 197 ? -0.536 -26.297 4.52 1 90.75 197 LEU B N 1
ATOM 3790 C CA . LEU B 1 197 ? -1.965 -26.078 4.32 1 90.75 197 LEU B CA 1
ATOM 3791 C C . LEU B 1 197 ? -2.529 -25.156 5.387 1 90.75 197 LEU B C 1
ATOM 3793 O O . LEU B 1 197 ? -3.439 -24.359 5.113 1 90.75 197 LEU B O 1
ATOM 3797 N N . LEU B 1 198 ? -1.999 -25.266 6.578 1 91.31 198 LEU B N 1
ATOM 3798 C CA . LEU B 1 198 ? -2.48 -24.375 7.633 1 91.31 198 LEU B CA 1
ATOM 3799 C C . LEU B 1 198 ? -2.125 -22.922 7.324 1 91.31 198 LEU B C 1
ATOM 3801 O O . LEU B 1 198 ? -2.963 -22.031 7.477 1 91.31 198 LEU B O 1
ATOM 3805 N N . LEU B 1 199 ? -0.929 -22.672 6.938 1 91.75 199 LEU B N 1
ATOM 3806 C CA . LEU B 1 199 ? -0.519 -21.328 6.562 1 91.75 199 LEU B CA 1
ATOM 3807 C C . LEU B 1 199 ? -1.337 -20.828 5.379 1 91.75 199 LEU B C 1
ATOM 3809 O O . LEU B 1 199 ? -1.764 -19.672 5.367 1 91.75 199 LEU B O 1
ATOM 3813 N N . MET B 1 200 ? -1.52 -21.703 4.441 1 93.62 200 MET B N 1
ATOM 3814 C CA . MET B 1 200 ? -2.336 -21.328 3.293 1 93.62 200 MET B CA 1
ATOM 3815 C C . MET B 1 200 ? -3.74 -20.922 3.732 1 93.62 200 MET B C 1
ATOM 3817 O O . MET B 1 200 ? -4.309 -19.953 3.213 1 93.62 200 MET B O 1
ATOM 3821 N N . ASP B 1 201 ? -4.25 -21.656 4.641 1 94.62 201 ASP B N 1
ATOM 3822 C CA . ASP B 1 201 ? -5.578 -21.359 5.16 1 94.62 201 ASP B CA 1
ATOM 3823 C C . ASP B 1 201 ? -5.637 -19.953 5.754 1 94.62 201 ASP B C 1
ATOM 3825 O O . ASP B 1 201 ? -6.539 -19.172 5.441 1 94.62 201 ASP B O 1
ATOM 3829 N N . PHE B 1 202 ? -4.676 -19.578 6.57 1 94.19 202 PHE B N 1
ATOM 3830 C CA . PHE B 1 202 ? -4.605 -18.25 7.164 1 94.19 202 PHE B CA 1
ATOM 3831 C C . PHE B 1 202 ? -4.5 -17.172 6.082 1 94.19 202 PHE B C 1
ATOM 3833 O O . PHE B 1 202 ? -5.141 -16.125 6.18 1 94.19 202 PHE B O 1
ATOM 3840 N N . ILE B 1 203 ? -3.74 -17.438 5.102 1 95.62 203 ILE B N 1
ATOM 3841 C CA . ILE B 1 203 ? -3.541 -16.484 4.012 1 95.62 203 ILE B CA 1
ATOM 3842 C C . ILE B 1 203 ? -4.852 -16.281 3.256 1 95.62 203 ILE B C 1
ATOM 3844 O O . ILE B 1 203 ? -5.262 -15.148 2.996 1 95.62 203 ILE B O 1
ATOM 3848 N N . LEU B 1 204 ? -5.52 -17.375 2.959 1 96.75 204 LEU B N 1
ATOM 3849 C CA . LEU B 1 204 ? -6.75 -17.312 2.174 1 96.75 204 LEU B CA 1
ATOM 3850 C C . LEU B 1 204 ? -7.848 -16.594 2.947 1 96.75 204 LEU B C 1
ATOM 3852 O O . LEU B 1 204 ? -8.609 -15.812 2.367 1 96.75 204 LEU B O 1
ATOM 3856 N N . PHE B 1 205 ? -7.922 -16.797 4.23 1 96.94 205 PHE B N 1
ATOM 3857 C CA . PHE B 1 205 ? -8.914 -16.094 5.031 1 96.94 205 PHE B CA 1
ATOM 3858 C C . PHE B 1 205 ? -8.594 -14.602 5.102 1 96.94 205 PHE B C 1
ATOM 3860 O O . PHE B 1 205 ? -9.508 -13.773 5.137 1 96.94 205 PHE B O 1
ATOM 3867 N N . ASP B 1 206 ? -7.355 -14.289 5.16 1 97 206 ASP B N 1
ATOM 3868 C CA . ASP B 1 206 ? -6.973 -12.883 5.148 1 97 206 ASP B CA 1
ATOM 3869 C C . ASP B 1 206 ? -7.297 -12.234 3.807 1 97 206 ASP B C 1
ATOM 3871 O O . ASP B 1 206 ? -7.711 -11.078 3.754 1 97 206 ASP B O 1
ATOM 3875 N N . TRP B 1 207 ? -7.109 -13.039 2.717 1 97.88 207 TRP B N 1
ATOM 3876 C CA . TRP B 1 207 ? -7.531 -12.562 1.404 1 97.88 207 TRP B CA 1
ATOM 3877 C C . TRP B 1 207 ? -9.039 -12.336 1.366 1 97.88 207 TRP B C 1
ATOM 3879 O O . TRP B 1 207 ? -9.508 -11.305 0.869 1 97.88 207 TRP B O 1
ATOM 3889 N N . ASP B 1 208 ? -9.727 -13.281 1.939 1 97.81 208 ASP B N 1
ATOM 3890 C CA . ASP B 1 208 ? -11.18 -13.133 2.025 1 97.81 208 ASP B CA 1
ATOM 3891 C C . ASP B 1 208 ? -11.555 -11.875 2.807 1 97.81 208 ASP B C 1
ATOM 3893 O O . ASP B 1 208 ? -12.523 -11.188 2.463 1 97.81 208 ASP B O 1
ATOM 3897 N N . ARG B 1 209 ? -10.867 -11.57 3.809 1 96.56 209 ARG B N 1
ATOM 3898 C CA . ARG B 1 209 ? -11.117 -10.406 4.652 1 96.56 209 ARG B CA 1
ATOM 3899 C C . ARG B 1 209 ? -11.016 -9.117 3.848 1 96.56 209 ARG B C 1
ATOM 3901 O O . ARG B 1 209 ? -11.906 -8.266 3.906 1 96.56 209 ARG B O 1
ATOM 3908 N N . VAL B 1 210 ? -9.984 -9.016 3.053 1 98.06 210 VAL B N 1
ATOM 3909 C CA . VAL B 1 210 ? -9.695 -7.715 2.451 1 98.06 210 VAL B CA 1
ATOM 3910 C C . VAL B 1 210 ? -10.414 -7.594 1.109 1 98.06 210 VAL B C 1
ATOM 3912 O O . VAL B 1 210 ? -10.68 -6.488 0.637 1 98.06 210 VAL B O 1
ATOM 3915 N N . LEU B 1 211 ? -10.727 -8.68 0.491 1 98.44 211 LEU B N 1
ATOM 3916 C CA . LEU B 1 211 ? -11.461 -8.641 -0.768 1 98.44 211 LEU B CA 1
ATOM 3917 C C . LEU B 1 211 ? -12.906 -8.211 -0.539 1 98.44 211 LEU B C 1
ATOM 3919 O O . LEU B 1 211 ? -13.578 -8.711 0.366 1 98.44 211 LEU B O 1
ATOM 3923 N N . ARG B 1 212 ? -13.414 -7.297 -1.28 1 97.69 212 ARG B N 1
ATOM 3924 C CA . ARG B 1 212 ? -14.789 -6.84 -1.149 1 97.69 212 ARG B CA 1
ATOM 3925 C C . ARG B 1 212 ? -15.758 -7.832 -1.793 1 97.69 212 ARG B C 1
ATOM 3927 O O . ARG B 1 212 ? -15.352 -8.672 -2.596 1 97.69 212 ARG B O 1
ATOM 3934 N N . PRO B 1 213 ? -17.078 -7.715 -1.493 1 97 213 PRO B N 1
ATOM 3935 C CA . PRO B 1 213 ? -18.062 -8.484 -2.258 1 97 213 PRO B CA 1
ATOM 3936 C C . PRO B 1 213 ? -18 -8.195 -3.758 1 97 213 PRO B C 1
ATOM 3938 O O . PRO B 1 213 ? -17.922 -7.035 -4.164 1 97 213 PRO B O 1
ATOM 3941 N N . GLY B 1 214 ? -17.922 -9.281 -4.527 1 97.44 214 GLY B N 1
ATOM 3942 C CA . GLY B 1 214 ? -17.828 -9.117 -5.969 1 97.44 214 GLY B CA 1
ATOM 3943 C C . GLY B 1 214 ? -16.406 -8.969 -6.457 1 97.44 214 GLY B C 1
ATOM 3944 O O . GLY B 1 214 ? -16.156 -8.922 -7.664 1 97.44 214 GLY B O 1
ATOM 3945 N N . GLY B 1 215 ? -15.469 -8.836 -5.527 1 98.62 215 GLY B N 1
ATOM 3946 C CA . GLY B 1 215 ? -14.07 -8.773 -5.902 1 98.62 215 GLY B CA 1
ATOM 3947 C C . GLY B 1 215 ? -13.539 -10.078 -6.465 1 98.62 215 GLY B C 1
ATOM 3948 O O . GLY B 1 215 ? -14.156 -11.133 -6.289 1 98.62 215 GLY B O 1
ATOM 3949 N N . LEU B 1 216 ? -12.43 -10.031 -7.129 1 98.94 216 LEU B N 1
ATOM 3950 C CA . LEU B 1 216 ? -11.898 -11.211 -7.816 1 98.94 216 LEU B CA 1
ATOM 3951 C C . LEU B 1 216 ? -10.648 -11.734 -7.117 1 98.94 216 LEU B C 1
ATOM 3953 O O . LEU B 1 216 ? -9.797 -10.945 -6.695 1 98.94 216 LEU B O 1
ATOM 3957 N N . LEU B 1 217 ? -10.594 -13.008 -6.953 1 98.81 217 LEU B N 1
ATOM 3958 C CA . LEU B 1 217 ? -9.367 -13.734 -6.625 1 98.81 217 LEU B CA 1
ATOM 3959 C C . LEU B 1 217 ? -8.812 -14.445 -7.859 1 98.81 217 LEU B C 1
ATOM 3961 O O . LEU B 1 217 ? -9.461 -15.336 -8.406 1 98.81 217 LEU B O 1
ATOM 3965 N N . TRP B 1 218 ? -7.668 -14.008 -8.305 1 98.75 218 TRP B N 1
ATOM 3966 C CA . TRP B 1 218 ? -7.031 -14.57 -9.492 1 98.75 218 TRP B CA 1
ATOM 3967 C C . TRP B 1 218 ? -5.824 -15.422 -9.117 1 98.75 218 TRP B C 1
ATOM 3969 O O . TRP B 1 218 ? -4.762 -14.891 -8.789 1 98.75 218 TRP B O 1
ATOM 3979 N N . ILE B 1 219 ? -6.008 -16.703 -9.141 1 97.44 219 ILE B N 1
ATOM 3980 C CA . ILE B 1 219 ? -4.93 -17.672 -8.969 1 97.44 219 ILE B CA 1
ATOM 3981 C C . ILE B 1 219 ? -4.254 -17.938 -10.312 1 97.44 219 ILE B C 1
ATOM 3983 O O . ILE B 1 219 ? -4.883 -18.453 -11.234 1 97.44 219 ILE B O 1
ATOM 3987 N N . ASP B 1 220 ? -3.012 -17.562 -10.367 1 96.25 220 ASP B N 1
ATOM 3988 C CA . ASP B 1 220 ? -2.297 -17.578 -11.633 1 96.25 220 ASP B CA 1
ATOM 3989 C C . ASP B 1 220 ? -1.143 -18.578 -11.609 1 96.25 220 ASP B C 1
ATOM 3991 O O . ASP B 1 220 ? -0.076 -18.281 -11.062 1 96.25 220 ASP B O 1
ATOM 3995 N N . ARG B 1 221 ? -1.334 -19.75 -12.203 1 93.12 221 ARG B N 1
ATOM 3996 C CA . ARG B 1 221 ? -0.319 -20.781 -12.375 1 93.12 221 ARG B CA 1
ATOM 3997 C C . ARG B 1 221 ? 0.172 -21.297 -11.023 1 93.12 221 ARG B C 1
ATOM 3999 O O . ARG B 1 221 ? 1.379 -21.359 -10.781 1 93.12 221 ARG B O 1
ATOM 4006 N N . PHE B 1 222 ? -0.753 -21.516 -10.148 1 94.31 222 PHE B N 1
ATOM 4007 C CA . PHE B 1 222 ? -0.413 -22.25 -8.93 1 94.31 222 PHE B CA 1
ATOM 4008 C C . PHE B 1 222 ? 0.016 -23.672 -9.266 1 94.31 222 PHE B C 1
ATOM 4010 O O . PHE B 1 222 ? -0.647 -24.359 -10.047 1 94.31 222 PHE B O 1
ATOM 4017 N N . PHE B 1 223 ? 1.143 -24.109 -8.703 1 92.62 223 PHE B N 1
ATOM 4018 C CA . PHE B 1 223 ? 1.5 -25.484 -9.078 1 92.62 223 PHE B CA 1
ATOM 4019 C C . PHE B 1 223 ? 1.733 -26.344 -7.844 1 92.62 223 PHE B C 1
ATOM 4021 O O . PHE B 1 223 ? 2.117 -25.828 -6.789 1 92.62 223 PHE B O 1
ATOM 4028 N N . CYS B 1 224 ? 1.457 -27.578 -7.98 1 93.75 224 CYS B N 1
ATOM 4029 C CA . CYS B 1 224 ? 1.6 -28.578 -6.934 1 93.75 224 CYS B CA 1
ATOM 4030 C C . CYS B 1 224 ? 1.736 -29.984 -7.531 1 93.75 224 CYS B C 1
ATOM 4032 O O . CYS B 1 224 ? 1.636 -30.156 -8.742 1 93.75 224 CYS B O 1
ATOM 4034 N N . SER B 1 225 ? 2.096 -30.828 -6.664 1 94.94 225 SER B N 1
ATOM 4035 C CA . SER B 1 225 ? 2.051 -32.219 -7.078 1 94.94 225 SER B CA 1
ATOM 4036 C C . SER B 1 225 ? 0.625 -32.656 -7.414 1 94.94 225 SER B C 1
ATOM 4038 O O . SER B 1 225 ? -0.324 -32.25 -6.734 1 94.94 225 SER B O 1
ATOM 4040 N N . ARG B 1 226 ? 0.54 -33.531 -8.383 1 95.19 226 ARG B N 1
ATOM 4041 C CA . ARG B 1 226 ? -0.765 -34.031 -8.797 1 95.19 226 ARG B CA 1
ATOM 4042 C C . ARG B 1 226 ? -1.491 -34.719 -7.633 1 95.19 226 ARG B C 1
ATOM 4044 O O . ARG B 1 226 ? -2.709 -34.594 -7.5 1 95.19 226 ARG B O 1
ATOM 4051 N N . LYS B 1 227 ? -0.787 -35.344 -6.797 1 94.94 227 LYS B N 1
ATOM 4052 C CA . LYS B 1 227 ? -1.377 -36.094 -5.684 1 94.94 227 LYS B CA 1
ATOM 4053 C C . LYS B 1 227 ? -1.989 -35.125 -4.656 1 94.94 227 LYS B C 1
ATOM 4055 O O . LYS B 1 227 ? -2.881 -35.531 -3.9 1 94.94 227 LYS B O 1
ATOM 4060 N N . ASP B 1 228 ? -1.469 -33.906 -4.637 1 94.56 228 ASP B N 1
ATOM 4061 C CA . ASP B 1 228 ? -1.919 -32.938 -3.627 1 94.56 228 ASP B CA 1
ATOM 4062 C C . ASP B 1 228 ? -2.965 -31.984 -4.203 1 94.56 228 ASP B C 1
ATOM 4064 O O . ASP B 1 228 ? -3.479 -31.109 -3.494 1 94.56 228 ASP B O 1
ATOM 4068 N N . LEU B 1 229 ? -3.293 -32.125 -5.449 1 94.75 229 LEU B N 1
ATOM 4069 C CA . LEU B 1 229 ? -4.141 -31.172 -6.16 1 94.75 229 LEU B CA 1
ATOM 4070 C C . LEU B 1 229 ? -5.504 -31.047 -5.484 1 94.75 229 LEU B C 1
ATOM 4072 O O . LEU B 1 229 ? -6.004 -29.938 -5.293 1 94.75 229 LEU B O 1
ATOM 4076 N N . ASP B 1 230 ? -6.059 -32.094 -5.09 1 96 230 ASP B N 1
ATOM 4077 C CA . ASP B 1 230 ? -7.387 -32.062 -4.484 1 96 230 ASP B CA 1
ATOM 4078 C C . ASP B 1 230 ? -7.391 -31.281 -3.182 1 96 230 ASP B C 1
ATOM 4080 O O . ASP B 1 230 ? -8.344 -30.562 -2.889 1 96 230 ASP B O 1
ATOM 4084 N N . ASP B 1 231 ? -6.344 -31.438 -2.439 1 95.12 231 ASP B N 1
ATOM 4085 C CA . ASP B 1 231 ? -6.234 -30.719 -1.177 1 95.12 231 ASP B CA 1
ATOM 4086 C C . ASP B 1 231 ? -6.18 -29.219 -1.408 1 95.12 231 ASP B C 1
ATOM 4088 O O . ASP B 1 231 ? -6.879 -28.453 -0.734 1 95.12 231 ASP B O 1
ATOM 4092 N N . TYR B 1 232 ? -5.391 -28.828 -2.332 1 94.12 232 TYR B N 1
ATOM 4093 C CA . TYR B 1 232 ? -5.246 -27.406 -2.604 1 94.12 232 TYR B CA 1
ATOM 4094 C C . TYR B 1 232 ? -6.516 -26.844 -3.23 1 94.12 232 TYR B C 1
ATOM 4096 O O . TYR B 1 232 ? -6.91 -25.719 -2.932 1 94.12 232 TYR B O 1
ATOM 4104 N N . MET B 1 233 ? -7.125 -27.594 -4.113 1 95.62 233 MET B N 1
ATOM 4105 C CA . MET B 1 233 ? -8.398 -27.156 -4.676 1 95.62 233 MET B CA 1
ATOM 4106 C C . MET B 1 233 ? -9.438 -26.938 -3.58 1 95.62 233 MET B C 1
ATOM 4108 O O . MET B 1 233 ? -10.188 -25.969 -3.613 1 95.62 233 MET B O 1
ATOM 4112 N N . TYR B 1 234 ? -9.43 -27.797 -2.643 1 95.88 234 TYR B N 1
ATOM 4113 C CA . TYR B 1 234 ? -10.352 -27.672 -1.521 1 95.88 234 TYR B CA 1
ATOM 4114 C C . TYR B 1 234 ? -10.125 -26.359 -0.78 1 95.88 234 TYR B C 1
ATOM 4116 O O . TYR B 1 234 ? -11.086 -25.688 -0.392 1 95.88 234 TYR B O 1
ATOM 4124 N N . MET B 1 235 ? -8.852 -26.047 -0.59 1 94.75 235 MET B N 1
ATOM 4125 C CA . MET B 1 235 ? -8.516 -24.812 0.122 1 94.75 235 MET B CA 1
ATOM 4126 C C . MET B 1 235 ? -9.109 -23.594 -0.579 1 94.75 235 MET B C 1
ATOM 4128 O O . MET B 1 235 ? -9.602 -22.688 0.076 1 94.75 235 MET B O 1
ATOM 4132 N N . PHE B 1 236 ? -9.133 -23.547 -1.87 1 95.44 236 PHE B N 1
ATOM 4133 C CA . PHE B 1 236 ? -9.68 -22.438 -2.625 1 95.44 236 PHE B CA 1
ATOM 4134 C C . PHE B 1 236 ? -11.203 -22.5 -2.66 1 95.44 236 PHE B C 1
ATOM 4136 O O . PHE B 1 236 ? -11.875 -21.469 -2.553 1 95.44 236 PHE B O 1
ATOM 4143 N N . LEU B 1 237 ? -11.773 -23.656 -2.732 1 96.81 237 LEU B N 1
ATOM 4144 C CA . LEU B 1 237 ? -13.195 -23.844 -3.006 1 96.81 237 LEU B CA 1
ATOM 4145 C C . LEU B 1 237 ? -14.016 -23.719 -1.728 1 96.81 237 LEU B C 1
ATOM 4147 O O . LEU B 1 237 ? -15.234 -23.516 -1.781 1 96.81 237 LEU B O 1
ATOM 4151 N N . GLN B 1 238 ? -13.406 -23.781 -0.587 1 94.94 238 GLN B N 1
ATOM 4152 C CA . GLN B 1 238 ? -14.125 -23.75 0.683 1 94.94 238 GLN B CA 1
ATOM 4153 C C . GLN B 1 238 ? -14.828 -22.406 0.888 1 94.94 238 GLN B C 1
ATOM 4155 O O . GLN B 1 238 ? -15.781 -22.312 1.661 1 94.94 238 GLN B O 1
ATOM 4160 N N . PHE B 1 239 ? -14.453 -21.422 0.154 1 96.06 239 PHE B N 1
ATOM 4161 C CA . PHE B 1 239 ? -15.008 -20.094 0.342 1 96.06 239 PHE B CA 1
ATOM 4162 C C . PHE B 1 239 ? -16.25 -19.891 -0.522 1 96.06 239 PHE B C 1
ATOM 4164 O O . PHE B 1 239 ? -16.922 -18.859 -0.434 1 96.06 239 PHE B O 1
ATOM 4171 N N . ARG B 1 240 ? -16.5 -20.812 -1.451 1 95.62 240 ARG B N 1
ATOM 4172 C CA . ARG B 1 240 ? -17.688 -20.844 -2.297 1 95.62 240 ARG B CA 1
ATOM 4173 C C . ARG B 1 240 ? -17.75 -19.609 -3.186 1 95.62 240 ARG B C 1
ATOM 4175 O O . ARG B 1 240 ? -18.812 -18.984 -3.316 1 95.62 240 ARG B O 1
ATOM 4182 N N . TYR B 1 241 ? -16.609 -19.234 -3.645 1 98.12 241 TYR B N 1
ATOM 4183 C CA . TYR B 1 241 ? -16.562 -18.156 -4.621 1 98.12 241 TYR B CA 1
ATOM 4184 C C . TYR B 1 241 ? -17.156 -18.594 -5.953 1 98.12 241 TYR B C 1
ATOM 4186 O O . TYR B 1 241 ? -17.078 -19.766 -6.316 1 98.12 241 TYR B O 1
ATOM 4194 N N . LYS B 1 242 ? -17.766 -17.688 -6.672 1 98.19 242 LYS B N 1
ATOM 4195 C CA . LYS B 1 242 ? -18.203 -17.953 -8.039 1 98.19 242 LYS B CA 1
ATOM 4196 C C . LYS B 1 242 ? -17.016 -18.141 -8.977 1 98.19 242 LYS B C 1
ATOM 4198 O O . LYS B 1 242 ? -16.094 -17.328 -8.992 1 98.19 242 LYS B O 1
ATOM 4203 N N . LYS B 1 243 ? -17.078 -19.203 -9.773 1 98.38 243 LYS B N 1
ATOM 4204 C CA . LYS B 1 243 ? -15.992 -19.484 -10.711 1 98.38 243 LYS B CA 1
ATOM 4205 C C . LYS B 1 243 ? -16.25 -18.812 -12.062 1 98.38 243 LYS B C 1
ATOM 4207 O O . LYS B 1 243 ? -17.234 -19.109 -12.734 1 98.38 243 LYS B O 1
ATOM 4212 N N . HIS B 1 244 ? -15.398 -17.938 -12.414 1 98.69 244 HIS B N 1
ATOM 4213 C CA . HIS B 1 244 ? -15.445 -17.391 -13.758 1 98.69 244 HIS B CA 1
ATOM 4214 C C . HIS B 1 244 ? -14.594 -18.203 -14.719 1 98.69 244 HIS B C 1
ATOM 4216 O O . HIS B 1 244 ? -14.969 -18.406 -15.883 1 98.69 244 HIS B O 1
ATOM 4222 N N . LYS B 1 245 ? -13.391 -18.625 -14.273 1 98.06 245 LYS B N 1
ATOM 4223 C CA . LYS B 1 245 ? -12.469 -19.484 -15 1 98.06 245 LYS B CA 1
ATOM 4224 C C . LYS B 1 245 ? -11.789 -20.484 -14.062 1 98.06 245 LYS B C 1
ATOM 4226 O O . LYS B 1 245 ? -11.523 -20.172 -12.898 1 98.06 245 LYS B O 1
ATOM 4231 N N . TRP B 1 246 ? -11.547 -21.641 -14.531 1 97.81 246 TRP B N 1
ATOM 4232 C CA . TRP B 1 246 ? -10.875 -22.719 -13.812 1 97.81 246 TRP B CA 1
ATOM 4233 C C . TRP B 1 246 ? -10.188 -23.672 -14.789 1 97.81 246 TRP B C 1
ATOM 4235 O O . TRP B 1 246 ? -10.844 -24.297 -15.617 1 97.81 246 TRP B O 1
ATOM 4245 N N . SER B 1 247 ? -8.875 -23.672 -14.734 1 97.5 247 SER B N 1
ATOM 4246 C CA . SER B 1 247 ? -8.117 -24.484 -15.688 1 97.5 247 SER B CA 1
ATOM 4247 C C . SER B 1 247 ? -6.961 -25.203 -15.008 1 97.5 247 SER B C 1
ATOM 4249 O O . SER B 1 247 ? -6.289 -24.641 -14.141 1 97.5 247 SER B O 1
ATOM 4251 N N . ILE B 1 248 ? -6.77 -26.422 -15.367 1 96.56 248 ILE B N 1
ATOM 4252 C CA . ILE B 1 248 ? -5.645 -27.234 -14.906 1 96.56 248 ILE B CA 1
ATOM 4253 C C . ILE B 1 248 ? -4.832 -27.703 -16.109 1 96.56 248 ILE B C 1
ATOM 4255 O O . ILE B 1 248 ? -5.395 -28.125 -17.125 1 96.56 248 ILE B O 1
ATOM 4259 N N . SER B 1 249 ? -3.57 -27.594 -16.047 1 95.88 249 SER B N 1
ATOM 4260 C CA . SER B 1 249 ? -2.672 -28.062 -17.094 1 95.88 249 SER B CA 1
ATOM 4261 C C . SER B 1 249 ? -1.454 -28.766 -16.5 1 95.88 249 SER B C 1
ATOM 4263 O O . SER B 1 249 ? -0.994 -28.422 -15.414 1 95.88 249 SER B O 1
ATOM 4265 N N . PRO B 1 250 ? -0.904 -29.734 -17.234 1 95.25 250 PRO B N 1
ATOM 4266 C CA . PRO B 1 250 ? 0.309 -30.391 -16.75 1 95.25 250 PRO B CA 1
ATOM 4267 C C . PRO B 1 250 ? 1.532 -29.484 -16.781 1 95.25 250 PRO B C 1
ATOM 4269 O O . PRO B 1 250 ? 1.704 -28.703 -17.734 1 95.25 250 PRO B O 1
ATOM 4272 N N . LYS B 1 251 ? 2.221 -29.422 -15.734 1 93.25 251 LYS B N 1
ATOM 4273 C CA . LYS B 1 251 ? 3.531 -28.781 -15.695 1 93.25 251 LYS B CA 1
ATOM 4274 C C . LYS B 1 251 ? 4.645 -29.781 -16 1 93.25 251 LYS B C 1
ATOM 4276 O O . LYS B 1 251 ? 5.566 -29.469 -16.766 1 93.25 251 LYS B O 1
ATOM 4281 N N . SER B 1 252 ? 4.543 -30.938 -15.398 1 95 252 SER B N 1
ATOM 4282 C CA . SER B 1 252 ? 5.395 -32.094 -15.602 1 95 252 SER B CA 1
ATOM 4283 C C . SER B 1 252 ? 4.609 -33.406 -15.422 1 95 252 SER B C 1
ATOM 4285 O O . SER B 1 252 ? 3.379 -33.375 -15.391 1 95 252 SER B O 1
ATOM 4287 N N . SER B 1 253 ? 5.34 -34.5 -15.344 1 95.5 253 SER B N 1
ATOM 4288 C CA . SER B 1 253 ? 4.676 -35.781 -15.164 1 95.5 253 SER B CA 1
ATOM 4289 C C . SER B 1 253 ? 3.967 -35.844 -13.82 1 95.5 253 SER B C 1
ATOM 4291 O O . SER B 1 253 ? 2.912 -36.469 -13.695 1 95.5 253 SER B O 1
ATOM 4293 N N . ASP B 1 254 ? 4.512 -35.156 -12.875 1 95.5 254 ASP B N 1
ATOM 4294 C CA . ASP B 1 254 ? 3.979 -35.312 -11.523 1 95.5 254 ASP B CA 1
ATOM 4295 C C . ASP B 1 254 ? 3.428 -34 -10.977 1 95.5 254 ASP B C 1
ATOM 4297 O O . ASP B 1 254 ? 2.912 -33.969 -9.859 1 95.5 254 ASP B O 1
ATOM 4301 N N . GLU B 1 255 ? 3.514 -33 -11.766 1 95.62 255 GLU B N 1
ATOM 4302 C CA . GLU B 1 255 ? 3.064 -31.688 -11.289 1 95.62 255 GLU B CA 1
ATOM 4303 C C . GLU B 1 255 ? 2.027 -31.078 -12.227 1 95.62 255 GLU B C 1
ATOM 4305 O O . GLU B 1 255 ? 2.018 -31.391 -13.422 1 95.62 255 GLU B O 1
ATOM 4310 N N . VAL B 1 256 ? 1.198 -30.219 -11.617 1 95.56 256 VAL B N 1
ATOM 4311 C CA . VAL B 1 256 ? 0.154 -29.578 -12.406 1 95.56 256 VAL B CA 1
ATOM 4312 C C . VAL B 1 256 ? 0.092 -28.094 -12.055 1 95.56 256 VAL B C 1
ATOM 4314 O O . VAL B 1 256 ? 0.492 -27.688 -10.953 1 95.56 256 VAL B O 1
ATOM 4317 N N . TYR B 1 257 ? -0.357 -27.328 -13.016 1 95.38 257 TYR B N 1
ATOM 4318 C CA . TYR B 1 257 ? -0.724 -25.938 -12.805 1 95.38 257 TYR B CA 1
ATOM 4319 C C . TYR B 1 257 ? -2.229 -25.797 -12.609 1 95.38 257 TYR B C 1
ATOM 4321 O O . TYR B 1 257 ? -3.016 -26.484 -13.25 1 95.38 257 TYR B O 1
ATOM 4329 N N . LEU B 1 258 ? -2.604 -24.953 -11.758 1 96.19 258 LEU B N 1
ATOM 4330 C CA . LEU B 1 258 ? -3.986 -24.531 -11.586 1 96.19 258 LEU B CA 1
ATOM 4331 C C . LEU B 1 258 ? -4.102 -23.016 -11.703 1 96.19 258 LEU B C 1
ATOM 4333 O O . LEU B 1 258 ? -3.412 -22.266 -11 1 96.19 258 LEU B O 1
ATOM 4337 N N . SER B 1 259 ? -4.898 -22.516 -12.617 1 97.25 259 SER B N 1
ATOM 4338 C CA . SER B 1 259 ? -5.293 -21.109 -12.703 1 97.25 259 SER B CA 1
ATOM 4339 C C . SER B 1 259 ? -6.801 -20.953 -12.531 1 97.25 259 SER B C 1
ATOM 4341 O O . SER B 1 259 ? -7.578 -21.797 -13 1 97.25 259 SER B O 1
ATOM 4343 N N . ALA B 1 260 ? -7.168 -19.938 -11.852 1 98.25 260 ALA B N 1
ATOM 4344 C CA . ALA B 1 260 ? -8.594 -19.703 -11.609 1 98.25 260 ALA B CA 1
ATOM 4345 C C . ALA B 1 260 ? -8.875 -18.234 -11.367 1 98.25 260 ALA B C 1
ATOM 4347 O O . ALA B 1 260 ? -8.008 -17.5 -10.891 1 98.25 260 ALA B O 1
ATOM 4348 N N . VAL B 1 261 ? -10.016 -17.766 -11.781 1 98.88 261 VAL B N 1
ATOM 4349 C CA . VAL B 1 261 ? -10.578 -16.469 -11.422 1 98.88 261 VAL B CA 1
ATOM 4350 C C . VAL B 1 261 ? -11.898 -16.656 -10.68 1 98.88 261 VAL B C 1
ATOM 4352 O O . VAL B 1 261 ? -12.867 -17.172 -11.242 1 98.88 261 VAL B O 1
ATOM 4355 N N . LEU B 1 262 ? -11.875 -16.328 -9.445 1 98.88 262 LEU B N 1
ATOM 4356 C CA . LEU B 1 262 ? -12.992 -16.547 -8.531 1 98.88 262 LEU B CA 1
ATOM 4357 C C . LEU B 1 262 ? -13.555 -15.234 -8.023 1 98.88 262 LEU B C 1
ATOM 4359 O O . LEU B 1 262 ? -12.805 -14.289 -7.766 1 98.88 262 LEU B O 1
ATOM 4363 N N . GLU B 1 263 ? -14.828 -15.156 -7.82 1 98.69 263 GLU B N 1
ATOM 4364 C CA . GLU B 1 263 ? -15.508 -13.945 -7.367 1 98.69 263 GLU B CA 1
ATOM 4365 C C . GLU B 1 263 ? -16.109 -14.141 -5.977 1 98.69 263 GLU B C 1
ATOM 4367 O O . GLU B 1 263 ? -16.906 -15.047 -5.758 1 98.69 263 GLU B O 1
ATOM 4372 N N . LYS B 1 264 ? -15.742 -13.297 -5.086 1 97.88 264 LYS B N 1
ATOM 4373 C CA . LYS B 1 264 ? -16.25 -13.367 -3.721 1 97.88 264 LYS B CA 1
ATOM 4374 C C . LYS B 1 264 ? -17.75 -13.062 -3.676 1 97.88 264 LYS B C 1
ATOM 4376 O O . LYS B 1 264 ? -18.203 -12.055 -4.223 1 97.88 264 LYS B O 1
ATOM 4381 N N . PRO B 1 265 ? -18.5 -13.805 -2.988 1 94.38 265 PRO B N 1
ATOM 4382 C CA . PRO B 1 265 ? -19.938 -13.531 -2.855 1 94.38 265 PRO B CA 1
ATOM 4383 C C . PRO B 1 265 ? -20.234 -12.453 -1.819 1 94.38 265 PRO B C 1
ATOM 4385 O O . PRO B 1 265 ? -19.391 -12.164 -0.961 1 94.38 265 PRO B O 1
ATOM 4388 N N . PRO B 1 266 ? -21.312 -11.664 -1.796 1 86.38 266 PRO B N 1
ATOM 4389 C CA . PRO B 1 266 ? -21.625 -10.602 -0.837 1 86.38 266 PRO B CA 1
ATOM 4390 C C . PRO B 1 266 ? -21.906 -11.141 0.564 1 86.38 266 PRO B C 1
ATOM 4392 O O . PRO B 1 266 ? -21.703 -10.438 1.554 1 86.38 266 PRO B O 1
ATOM 4395 N N . ARG B 1 267 ? -22.109 -12.188 0.85 1 80.62 267 ARG B N 1
ATOM 4396 C CA . ARG B 1 267 ? -22.5 -12.805 2.115 1 80.62 267 ARG B CA 1
ATOM 4397 C C . ARG B 1 267 ? -23.391 -11.875 2.932 1 80.62 267 ARG B C 1
ATOM 4399 O O . ARG B 1 267 ? -22.969 -11.367 3.975 1 80.62 267 ARG B O 1
ATOM 4406 N N . ALA B 1 268 ? -24.547 -11.469 2.344 1 68.06 268 ALA B N 1
ATOM 4407 C CA . ALA B 1 268 ? -25.516 -10.531 2.895 1 68.06 268 ALA B CA 1
ATOM 4408 C C . ALA B 1 268 ? -26.078 -11.039 4.219 1 68.06 268 ALA B C 1
ATOM 4410 O O . ALA B 1 268 ? -26.875 -11.984 4.242 1 68.06 268 ALA B O 1
ATOM 4411 N N . ILE B 1 269 ? -25.281 -10.922 5.262 1 63.88 269 ILE B N 1
ATOM 4412 C CA . ILE B 1 269 ? -25.906 -11.281 6.535 1 63.88 269 ILE B CA 1
ATOM 4413 C C . ILE B 1 269 ? -25.906 -10.062 7.461 1 63.88 269 ILE B C 1
ATOM 4415 O O . ILE B 1 269 ? -24.938 -9.297 7.5 1 63.88 269 ILE B O 1
#

Nearest PDB structures (foldseek):
  3cgg-assembly2_B  TM=6.669E-01  e=2.353E-06  Corynebacterium glutamicum ATCC 13032
  7wts-assembly1_q  TM=7.592E-01  e=7.481E-06  Homo sapiens
  3bkw-assembly1_B  TM=6.099E-01  e=1.603E-04  Mesorhizobium japonicum MAFF 303099
  5wmm-assembly1_A  TM=5.790E-01  e=4.043E-04  Micromonospora sp. ML1
  8fjk-assembly1_Y  TM=4.352E-01  e=5.511E-02  Golden shiner reovirus

pLDDT: mean 93.2, std 6.77, range [58.56, 98.94]

Organism: Punica granatum (NCBI:txid22663)

Solvent-accessible surface area (backbone atoms only — not comparable to full-atom values): 29096 Å² total; per-residue (Å²): 138,89,78,57,78,72,33,73,46,76,94,46,63,69,62,50,49,53,37,40,70,72,60,51,61,75,68,81,84,53,51,33,40,59,74,41,28,66,62,60,62,84,56,56,32,55,94,53,11,60,74,41,78,68,65,59,49,61,47,75,37,85,88,34,79,31,76,42,65,75,40,51,33,66,87,38,90,80,19,73,50,71,89,59,72,35,54,78,35,47,83,61,50,70,46,63,50,75,55,90,62,91,48,79,39,64,65,40,53,70,63,59,47,60,79,43,72,54,48,58,23,32,29,37,35,53,33,68,55,46,41,56,68,33,45,56,34,43,77,68,65,17,50,38,39,25,34,21,64,64,71,48,44,65,25,37,55,48,12,19,47,26,42,42,50,38,36,43,60,50,86,88,51,76,72,54,49,50,71,46,42,28,28,32,40,34,34,39,77,55,78,27,63,80,58,51,67,68,60,50,48,48,46,52,25,48,49,50,27,26,36,18,64,66,13,37,42,34,42,41,50,36,36,30,44,56,90,49,42,65,60,54,49,47,66,64,53,71,72,62,42,48,75,78,45,78,32,74,41,77,72,49,99,58,28,28,28,37,15,33,36,28,26,37,62,48,61,59,101,138,88,78,56,77,72,35,72,45,75,93,46,64,68,60,52,48,51,36,39,70,72,62,52,64,74,68,81,84,51,50,31,39,58,72,40,28,65,62,61,61,83,56,55,30,56,93,53,10,60,72,43,79,69,64,60,48,62,48,73,37,86,88,34,79,31,76,42,65,74,40,51,33,67,86,38,91,78,19,72,50,70,90,59,71,34,53,77,35,48,84,61,49,70,48,62,49,73,55,90,63,93,48,79,39,63,66,40,53,71,63,59,47,61,77,43,73,54,50,58,23,32,29,37,35,52,34,70,57,47,40,58,67,34,46,57,34,42,76,69,66,19,51,36,40,25,35,22,64,63,71,49,47,65,25,36,56,47,12,20,45,25,42,42,50,39,35,42,59,53,86,86,52,76,72,55,50,51,71,46,42,28,28,31,39,35,34,39,77,55,76,27,65,80,59,52,67,68,59,50,49,48,45,51,26,46,47,50,28,25,36,17,65,66,11,36,41,34,41,41,50,38,35,31,45,57,90,49,43,65,62,54,49,46,68,65,51,73,73,62,43,47,75,79,44,77,30,74,41,78,72,49,98,58,29,30,28,38,14,33,35,28,27,37,64,50,59,59,101